Protein AF-A0A965U1S1-F1 (afdb_monomer_lite)

Secondary structure (DSSP, 8-state):
-BTTB----TTS--S--HHHHHHH-----HHHHHHHHHHHHHHT-SS---EEEE--TTSSHHHHHHHHHHHTT--EEEEE--SS--HHHHHEEEEE-S--S-HHHHHHHHHHHHHTT-HHHHHHHHHHHS-HHHHHHHHH-HHHHHHHHHHHHHSTTTTHHHHHHHHHHHHH-TT---EEEEEPHHHHHHHHT-EEEEETGGG--HHHHHHHHHHHHHSEEEETTEEEEGGGGT-EEEEEE--TTSTTPPPPPHHHHTTSEEEE-PPPPHHHHHHHHHHHS--TT--HHHHHHHHHHHHHHHHHHHTT-STT-TTSPPPP--HHHHHHHHHHHHHHHTSTT----HHHHHHHHHHHHHHHHHTTSTTHHHHHHHHHHHHHTS-PPPPPP-----TT-SEETTEEP---SS--S-GGGSPPGGG------HHHHHHHHHHHHHHH-TT--EEEE--TTSSHHHHHHHHHHHHT--EEEEETTT--HHHHTEEEEE-TTT-SEEEEE-HHHHHHHHT-EEEEE-GGG--HHHHHHHHHHHHHSSEEETTTTEEEPPPTT-EEEEEE-----SSS---SPPPPP-

Radius of gyration: 28.62 Å; chains: 1; bounding box: 83×59×77 Å

Foldseek 3Di:
DPPPDPPDDPPQADPQQPVLLVVLLDDDDPVLVVVLVVVVVQLRDPDQAEAEEEADPPLCQVSSLSNSCNRRVFAEAEDEAAQPDAPCQQFNDWAQDALPDFLVLLVVQVVVCVVVVVLQLLLQLLLLQDDPVCNVVSNVDSPVSVVVLVVLNVVPPPCSLVSSLSSQCSVQNLPRRPIDTDTHPNNVCLQQLGEYEHEACQRHDPRVVVQVLCCLVVQWGQDPNDTRHSPVNSHHYYYYHYDPPDPPGHDDPPSVVVSHDYDYRYPDDLLRLLSSLCSVQPDPPQDSLNSSLVSVLLVVVQVCQCVVVQPPCVPHRGDHRDSVLVNLLSVQLVQLVPFPQRPDDSVLSSLLSQLLSVCVVRVSDPVRSVVSVVSSCVSVVDPDDNDDQDLDDDLPDQDHSSHGQQAAPDQQPDLVQQDDPVNQPDDDDPVLSSLLVQLSSLQVDQLDEAEAEDAPPPCNLSSNSVSSNSRSFREDEDELVPDDPCQAAFDFDQDSNSRGTDTDGHPVLVLFQRQHAYEYEACQQDDVVVVQQSVCCNPVVWGQRSSPRDIRHGRSNRGYYYYHYDDDDPDDPPDRGHDDDD

Structure (mmCIF, N/CA/C/O backbone):
data_AF-A0A965U1S1-F1
#
_entry.id   AF-A0A965U1S1-F1
#
loop_
_atom_site.group_PDB
_atom_site.id
_atom_site.type_symbol
_atom_site.label_atom_id
_atom_site.label_alt_id
_atom_site.label_comp_id
_atom_site.label_asym_id
_atom_site.label_entity_id
_atom_site.label_seq_id
_atom_site.pdbx_PDB_ins_code
_atom_site.Cartn_x
_atom_site.Cartn_y
_atom_site.Cartn_z
_atom_site.occupancy
_atom_site.B_iso_or_equiv
_atom_site.auth_seq_id
_atom_site.auth_comp_id
_atom_site.auth_asym_id
_atom_site.auth_atom_id
_atom_site.pdbx_PDB_model_num
ATOM 1 N N . MET A 1 1 ? -34.086 13.835 -13.095 1.00 33.38 1 MET A N 1
ATOM 2 C CA . MET A 1 1 ? -35.019 13.704 -11.956 1.00 33.38 1 MET A CA 1
ATOM 3 C C . MET A 1 1 ? -36.428 14.000 -12.445 1.00 33.38 1 MET A C 1
ATOM 5 O O . MET A 1 1 ? -36.729 15.155 -12.719 1.00 33.38 1 MET A O 1
ATOM 9 N N . VAL A 1 2 ? -37.265 12.973 -12.585 1.00 26.56 2 VAL A N 1
ATOM 10 C CA . VAL A 1 2 ? -38.729 13.106 -12.696 1.00 26.56 2 VAL A CA 1
ATOM 11 C C . VAL A 1 2 ? -39.293 12.182 -11.615 1.00 26.56 2 VAL A C 1
ATOM 13 O O . VAL A 1 2 ? -38.887 11.030 -11.544 1.00 26.56 2 VAL A O 1
ATOM 16 N N . ASN A 1 3 ? -40.152 12.695 -10.729 1.00 28.75 3 ASN A N 1
ATOM 17 C CA . ASN A 1 3 ? -40.759 11.958 -9.604 1.00 28.75 3 ASN A CA 1
ATOM 18 C C . ASN A 1 3 ? -39.789 11.346 -8.570 1.00 28.75 3 ASN A C 1
ATOM 20 O O . ASN A 1 3 ? -40.069 10.294 -8.009 1.00 28.75 3 ASN A O 1
ATOM 24 N N . GLY A 1 4 ? -38.656 11.994 -8.285 1.00 34.41 4 GLY A N 1
ATOM 25 C CA . GLY A 1 4 ? -37.709 11.491 -7.278 1.00 34.41 4 GLY A CA 1
ATOM 26 C C . GLY A 1 4 ? -36.865 10.297 -7.738 1.00 34.41 4 GLY A C 1
ATOM 27 O O . GLY A 1 4 ? -35.976 9.878 -7.005 1.00 34.41 4 GLY A O 1
ATOM 28 N N . GLU A 1 5 ? -37.066 9.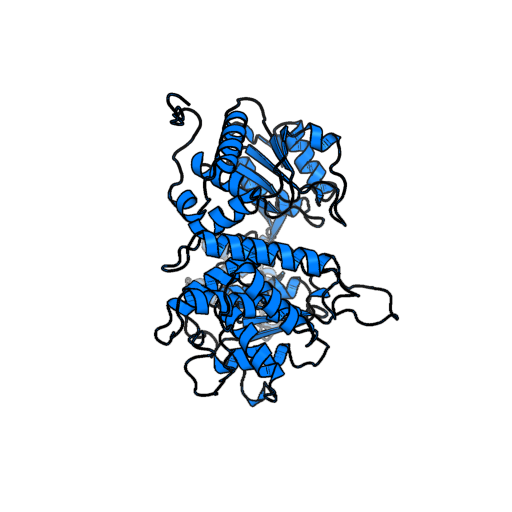813 -8.967 1.00 27.98 5 GLU A N 1
ATOM 29 C CA . GLU A 1 5 ? -36.157 8.885 -9.630 1.00 27.98 5 GLU A CA 1
ATOM 30 C C . GLU A 1 5 ? -35.183 9.643 -10.545 1.00 27.98 5 GLU A C 1
ATOM 32 O O . GLU A 1 5 ? -35.545 10.520 -11.352 1.00 27.98 5 GLU A O 1
ATOM 37 N N . VAL A 1 6 ? -33.900 9.301 -10.417 1.00 39.34 6 VAL A N 1
ATOM 38 C CA . VAL A 1 6 ? -32.852 9.741 -11.338 1.00 39.34 6 VAL A CA 1
ATOM 39 C C . VAL A 1 6 ? -32.980 8.912 -12.614 1.00 39.34 6 VAL A C 1
ATOM 41 O O . VAL A 1 6 ? -32.333 7.886 -12.783 1.00 39.34 6 VAL A O 1
ATOM 44 N N . VAL A 1 7 ? -33.824 9.364 -13.541 1.00 35.56 7 VAL A N 1
ATOM 45 C CA . VAL A 1 7 ? -33.795 8.857 -14.916 1.00 35.56 7 VAL A CA 1
ATOM 46 C C . VAL A 1 7 ? -32.552 9.432 -15.591 1.00 35.56 7 VAL A C 1
ATOM 48 O O . VAL A 1 7 ? -32.552 10.587 -16.024 1.00 35.56 7 VAL A O 1
ATOM 51 N N . VAL A 1 8 ? -31.474 8.647 -15.623 1.00 41.78 8 VAL A N 1
ATOM 52 C CA . VAL A 1 8 ? -30.304 8.941 -16.453 1.00 41.78 8 VAL A CA 1
ATOM 53 C C . VAL A 1 8 ? -30.670 8.566 -17.882 1.00 41.78 8 VAL A C 1
ATOM 55 O O . VAL A 1 8 ? -30.748 7.391 -18.233 1.00 41.78 8 VAL A O 1
ATOM 58 N N . THR A 1 9 ? -30.952 9.561 -18.717 1.00 38.00 9 THR A N 1
ATOM 59 C CA . THR A 1 9 ? -31.067 9.322 -20.155 1.00 38.00 9 THR A CA 1
ATOM 60 C C . THR A 1 9 ? -29.709 8.841 -20.664 1.00 38.00 9 THR A C 1
ATOM 62 O O . THR A 1 9 ? -28.681 9.434 -20.349 1.00 38.00 9 THR A O 1
ATOM 65 N N . GLN A 1 10 ? -29.722 7.765 -21.446 1.00 44.16 10 GLN A N 1
ATOM 66 C CA . GLN A 1 10 ? -28.574 6.961 -21.871 1.00 44.16 10 GLN A CA 1
ATOM 67 C C . GLN A 1 10 ? -27.517 7.556 -22.845 1.00 44.16 10 GLN A C 1
ATOM 69 O O . GLN A 1 10 ? -26.641 6.776 -23.203 1.00 44.16 10 GLN A O 1
ATOM 74 N N . PRO A 1 11 ? -27.461 8.830 -23.311 1.00 41.16 11 PRO A N 1
ATOM 75 C CA . PRO A 1 11 ? -26.459 9.154 -24.337 1.00 41.16 11 PRO A CA 1
ATOM 76 C C . PRO A 1 11 ? -25.004 9.253 -23.845 1.00 41.16 11 PRO A C 1
ATOM 78 O O . PRO A 1 11 ? -24.115 9.325 -24.686 1.00 41.16 11 PRO A O 1
ATOM 81 N N . ILE A 1 12 ? -24.745 9.319 -22.529 1.00 48.66 12 ILE A N 1
ATOM 82 C CA . ILE A 1 12 ? -23.442 9.775 -21.989 1.00 48.66 12 ILE A CA 1
ATOM 83 C C . ILE A 1 12 ? -22.716 8.717 -21.144 1.00 48.66 12 ILE A C 1
ATOM 85 O O . ILE A 1 12 ? -21.488 8.710 -21.091 1.00 48.66 12 ILE A O 1
ATOM 89 N N . LEU A 1 13 ? -23.442 7.791 -20.516 1.00 52.22 13 LEU A N 1
ATOM 90 C CA . LEU A 1 13 ? -22.830 6.692 -19.769 1.00 52.22 13 LEU A CA 1
ATOM 91 C C . LEU A 1 13 ? -22.649 5.496 -20.710 1.00 52.22 13 LEU A C 1
ATOM 93 O O . LEU A 1 13 ? -23.599 5.085 -21.377 1.00 52.22 13 LEU A O 1
ATOM 97 N N . GLY A 1 14 ? -21.436 4.947 -20.775 1.00 59.59 14 GLY A N 1
ATOM 98 C CA . GLY A 1 14 ? -21.172 3.663 -21.420 1.00 59.59 14 GLY A CA 1
ATOM 99 C C . GLY A 1 14 ? -21.876 2.502 -20.704 1.00 59.59 14 GLY A C 1
ATOM 100 O O . GLY A 1 14 ? -22.740 2.696 -19.847 1.00 59.59 14 GLY A O 1
ATOM 101 N N . GLN A 1 15 ? -21.512 1.261 -21.042 1.00 71.19 15 GLN A N 1
ATOM 102 C CA . GLN A 1 15 ? -21.979 0.111 -20.264 1.00 71.19 15 GLN A CA 1
ATOM 103 C C . GLN A 1 15 ? -21.449 0.214 -18.833 1.00 71.19 15 GLN A C 1
ATOM 105 O O . GLN A 1 15 ? -20.244 0.167 -18.619 1.00 71.19 15 GLN A O 1
ATOM 110 N N . VAL A 1 16 ? -22.367 0.347 -17.874 1.00 77.75 16 VAL A N 1
ATOM 111 C CA . VAL A 1 16 ? -22.063 0.389 -16.440 1.00 77.75 16 VAL A CA 1
ATOM 112 C C . VAL A 1 16 ? -21.194 -0.806 -16.050 1.00 77.75 16 VAL A C 1
ATOM 114 O O . VAL A 1 16 ? -21.587 -1.955 -16.276 1.00 77.75 16 VAL A O 1
ATOM 117 N N . ASP A 1 17 ? -20.062 -0.533 -15.407 1.00 79.56 17 ASP A N 1
ATOM 118 C CA . ASP A 1 17 ? -19.191 -1.563 -14.850 1.00 79.56 17 ASP A CA 1
ATOM 119 C C . ASP A 1 17 ? -19.738 -2.020 -13.490 1.00 79.56 17 ASP A C 1
ATOM 121 O O . ASP A 1 17 ? -19.438 -1.457 -12.435 1.00 79.56 17 ASP A O 1
ATOM 125 N N . LYS A 1 18 ? -20.628 -3.016 -13.525 1.00 76.44 18 LYS A N 1
ATOM 126 C CA . LYS A 1 18 ? -21.301 -3.530 -12.324 1.00 76.44 18 LYS A CA 1
ATOM 127 C C . LYS A 1 18 ? -20.327 -4.160 -11.331 1.00 76.44 18 LYS A C 1
ATOM 129 O O . LYS A 1 18 ? -20.505 -3.975 -10.132 1.00 76.44 18 LYS A O 1
ATOM 134 N N . GLU A 1 19 ? -19.305 -4.856 -11.823 1.00 78.50 19 GLU A N 1
ATOM 135 C CA . GLU A 1 19 ? -18.297 -5.500 -10.980 1.00 78.50 19 GLU A CA 1
ATOM 136 C C . GLU A 1 19 ? -17.468 -4.446 -10.236 1.00 78.50 19 GLU A C 1
ATOM 138 O O . GLU A 1 19 ? -17.295 -4.529 -9.017 1.00 78.50 19 GLU A O 1
ATOM 143 N N . ALA A 1 20 ? -17.040 -3.385 -10.931 1.00 76.12 20 ALA A N 1
ATOM 144 C CA . ALA A 1 20 ? -16.359 -2.267 -10.287 1.00 76.12 20 ALA A CA 1
ATOM 145 C C . ALA A 1 20 ? -17.241 -1.586 -9.227 1.00 76.12 20 ALA A C 1
ATOM 147 O O . ALA A 1 20 ? -16.761 -1.285 -8.134 1.00 76.12 20 ALA A O 1
ATOM 148 N N . LEU A 1 21 ? -18.534 -1.370 -9.497 1.00 78.56 21 LEU A N 1
ATOM 149 C CA . LEU A 1 21 ? -19.449 -0.762 -8.520 1.00 78.56 21 LEU A CA 1
ATOM 150 C C . LEU A 1 21 ? -19.625 -1.618 -7.259 1.00 78.56 21 LEU A C 1
ATOM 152 O O . LEU A 1 21 ? -19.602 -1.076 -6.150 1.00 78.56 21 LEU A O 1
ATOM 156 N N . GLU A 1 22 ? -19.769 -2.935 -7.414 1.00 74.06 22 GLU A N 1
ATOM 157 C CA . GLU A 1 22 ? -19.865 -3.877 -6.292 1.00 74.06 22 GLU A CA 1
ATOM 158 C C . GLU A 1 22 ? -18.584 -3.878 -5.444 1.00 74.06 22 GLU A C 1
ATOM 160 O O . GLU A 1 22 ? -18.651 -3.881 -4.209 1.00 74.06 22 GLU A O 1
ATOM 165 N N . ASN A 1 23 ? -17.418 -3.777 -6.088 1.00 72.06 23 ASN A N 1
ATOM 166 C CA . ASN A 1 23 ? -16.122 -3.712 -5.413 1.00 72.06 23 ASN A CA 1
ATOM 167 C C . ASN A 1 23 ? -15.895 -2.392 -4.655 1.00 72.06 23 ASN A C 1
ATOM 169 O O . ASN A 1 23 ? -15.246 -2.390 -3.607 1.00 72.06 23 ASN A O 1
ATOM 173 N N . LEU A 1 24 ? -16.445 -1.270 -5.133 1.00 72.94 24 LEU A N 1
ATOM 174 C CA . LEU A 1 24 ? -16.234 0.048 -4.519 1.00 72.94 24 LEU A CA 1
ATOM 175 C C . LEU A 1 24 ? -16.993 0.258 -3.205 1.00 72.94 24 LEU A C 1
ATOM 177 O O . LEU A 1 24 ? -16.564 1.081 -2.395 1.00 72.94 24 LEU A O 1
ATOM 181 N N . ARG A 1 25 ? -18.105 -0.460 -2.986 1.00 67.25 25 ARG A N 1
ATOM 182 C CA . ARG A 1 25 ? -18.922 -0.417 -1.752 1.00 67.25 25 ARG A CA 1
ATOM 183 C C . ARG A 1 25 ? -19.184 1.002 -1.215 1.00 67.25 25 ARG A C 1
ATOM 185 O O . ARG A 1 25 ? -19.117 1.246 -0.009 1.00 67.25 25 ARG A O 1
ATOM 192 N N . ILE A 1 26 ? -19.461 1.958 -2.102 1.00 75.56 26 ILE A N 1
ATOM 193 C CA . ILE A 1 26 ? -19.745 3.341 -1.702 1.00 75.56 26 ILE A CA 1
ATOM 194 C C . ILE A 1 26 ? -21.159 3.450 -1.144 1.00 75.56 26 ILE A C 1
ATOM 196 O O . ILE A 1 26 ? -22.131 3.038 -1.772 1.00 75.56 26 ILE A O 1
ATOM 200 N N . ILE A 1 27 ? -21.273 4.063 0.034 1.00 75.12 27 ILE A N 1
ATOM 201 C CA . ILE A 1 27 ? -22.562 4.349 0.658 1.00 75.12 27 ILE A CA 1
ATOM 202 C C . ILE A 1 27 ? -23.126 5.655 0.089 1.00 75.12 27 ILE A C 1
ATOM 204 O O . ILE A 1 27 ? -22.594 6.751 0.299 1.00 75.12 27 ILE A O 1
ATOM 208 N N . LEU A 1 28 ? -24.235 5.525 -0.639 1.00 74.69 28 LEU A N 1
ATOM 209 C CA . LEU A 1 28 ? -24.959 6.625 -1.269 1.00 74.69 28 LEU A CA 1
ATOM 210 C C . LEU A 1 28 ? -25.864 7.334 -0.254 1.00 74.69 28 LEU A C 1
ATOM 212 O O . LEU A 1 28 ? -27.074 7.121 -0.212 1.00 74.69 28 LEU A O 1
ATOM 216 N N . ASN A 1 29 ? -25.272 8.187 0.582 1.00 74.62 29 ASN A N 1
ATOM 217 C CA . ASN A 1 29 ? -26.039 9.118 1.410 1.00 74.62 29 ASN A CA 1
ATOM 218 C C . ASN A 1 29 ? -26.505 10.340 0.574 1.00 74.62 29 ASN A C 1
ATOM 220 O O . ASN A 1 29 ? -25.980 10.565 -0.521 1.00 74.62 29 ASN A O 1
ATOM 224 N N . PRO A 1 30 ? -27.467 11.151 1.057 1.00 77.38 30 PRO A N 1
ATOM 225 C CA . PRO A 1 30 ? -28.000 12.285 0.294 1.00 77.38 30 PRO A CA 1
ATOM 226 C C . PRO A 1 30 ? -26.948 13.291 -0.197 1.00 77.38 30 PRO A C 1
ATOM 228 O O . PRO A 1 30 ? -27.101 13.850 -1.283 1.00 77.38 30 PRO A O 1
ATOM 231 N N . ASP A 1 31 ? -25.878 13.509 0.570 1.00 76.00 31 ASP A N 1
ATOM 232 C CA . ASP A 1 31 ? -24.800 14.433 0.207 1.00 76.00 31 ASP A CA 1
ATOM 233 C C . ASP A 1 31 ? -23.867 13.815 -0.850 1.00 76.00 31 ASP A C 1
ATOM 235 O O . ASP A 1 31 ? -23.539 14.472 -1.836 1.00 76.00 31 ASP A O 1
ATOM 239 N N . THR A 1 32 ? -23.515 12.530 -0.719 1.00 78.19 32 THR A N 1
ATOM 240 C CA . THR A 1 32 ? -22.774 11.775 -1.745 1.00 78.19 32 THR A CA 1
ATOM 241 C C . THR A 1 32 ? -23.544 11.752 -3.063 1.00 78.19 32 THR A C 1
ATOM 243 O O . THR A 1 32 ? -22.960 11.983 -4.118 1.00 78.19 32 THR A O 1
ATOM 246 N N . ILE A 1 33 ? -24.859 11.517 -3.013 1.00 81.88 33 ILE A N 1
ATOM 247 C CA . ILE A 1 33 ? -25.732 11.530 -4.194 1.00 81.88 33 ILE A CA 1
ATOM 248 C C . ILE A 1 33 ? -25.743 12.918 -4.832 1.00 81.88 33 ILE A C 1
ATOM 250 O O . ILE A 1 33 ? -25.620 13.023 -6.049 1.00 81.88 33 ILE A O 1
ATOM 254 N N . ARG A 1 34 ? -25.860 13.986 -4.034 1.00 82.62 34 ARG A N 1
ATOM 255 C CA . ARG A 1 34 ? -25.810 15.359 -4.549 1.00 82.62 34 ARG A CA 1
ATOM 256 C C . ARG A 1 34 ? -24.485 15.636 -5.259 1.00 82.62 34 ARG A C 1
ATOM 258 O O . ARG A 1 34 ? -24.507 16.056 -6.409 1.00 82.62 34 ARG A O 1
ATOM 265 N N . ASN A 1 35 ? -23.361 15.315 -4.619 1.00 82.88 35 ASN A N 1
ATOM 266 C CA . ASN A 1 35 ? -22.037 15.492 -5.212 1.00 82.88 35 ASN A CA 1
ATOM 267 C C . ASN A 1 35 ? -21.881 14.675 -6.506 1.00 82.88 35 ASN A C 1
ATOM 269 O O . ASN A 1 35 ? -21.331 15.176 -7.482 1.00 82.88 35 ASN A O 1
ATOM 273 N N . LEU A 1 36 ? -22.390 13.437 -6.543 1.00 85.31 36 LEU A N 1
ATOM 274 C CA . LEU A 1 36 ? -22.387 12.609 -7.751 1.00 85.31 36 LEU A CA 1
ATOM 275 C C . LEU A 1 36 ? -23.209 13.239 -8.871 1.00 85.31 36 LEU A C 1
ATOM 277 O O . LEU A 1 36 ? -22.740 13.280 -10.001 1.00 85.31 36 LEU A O 1
ATOM 281 N N . ILE A 1 37 ? -24.408 13.742 -8.571 1.00 83.81 37 ILE A N 1
ATOM 282 C CA . ILE A 1 37 ? -25.269 14.412 -9.551 1.00 83.81 37 ILE A CA 1
ATOM 283 C C . ILE A 1 37 ? -24.567 15.650 -10.114 1.00 83.81 37 ILE A C 1
ATOM 285 O O . ILE A 1 37 ? -24.528 15.823 -11.333 1.00 83.81 37 ILE A O 1
ATOM 289 N N . ASP A 1 38 ? -23.979 16.476 -9.250 1.00 83.19 38 ASP A N 1
ATOM 290 C CA . ASP A 1 38 ? -23.257 17.672 -9.674 1.00 83.19 38 ASP A CA 1
ATOM 291 C C . ASP A 1 38 ? -22.080 17.290 -10.585 1.00 83.19 38 ASP A C 1
ATOM 293 O O . ASP A 1 38 ? -21.967 17.796 -11.701 1.00 83.19 38 ASP A O 1
ATOM 297 N N . LEU A 1 39 ? -21.264 16.309 -10.194 1.00 86.44 39 LEU A N 1
ATOM 298 C CA . LEU A 1 39 ? -20.172 15.805 -11.031 1.00 86.44 39 LEU A CA 1
ATOM 299 C C . LEU A 1 39 ? -20.676 15.194 -12.352 1.00 86.44 39 LEU A C 1
ATOM 301 O O . LEU A 1 39 ? -20.090 15.440 -13.407 1.00 86.44 39 LEU A O 1
ATOM 305 N N . MET A 1 40 ? -21.781 14.444 -12.339 1.00 82.12 40 MET A N 1
ATOM 306 C CA . MET A 1 40 ? -22.411 13.886 -13.544 1.00 82.12 40 MET A CA 1
ATOM 307 C C . MET A 1 40 ? -22.798 14.983 -14.537 1.00 82.12 40 MET A C 1
ATOM 309 O O . MET A 1 40 ? -22.532 14.850 -15.732 1.00 82.12 40 MET A O 1
ATOM 313 N N . PHE A 1 41 ? -23.382 16.087 -14.068 1.00 80.12 41 PHE A N 1
ATOM 314 C CA . PHE A 1 41 ? -23.741 17.204 -14.943 1.00 80.12 41 PHE A CA 1
ATOM 315 C C . PHE A 1 41 ? -22.519 17.822 -15.627 1.00 80.12 41 PHE A C 1
ATOM 317 O O . PHE A 1 41 ? -22.567 18.114 -16.822 1.00 80.12 41 PHE A O 1
ATOM 324 N N . PHE A 1 42 ? -21.409 17.987 -14.907 1.00 77.75 42 PHE A N 1
ATOM 325 C CA . PHE A 1 42 ? -20.193 18.572 -15.479 1.00 77.75 42 PHE A CA 1
ATOM 326 C C . PHE A 1 42 ? -19.446 17.619 -16.412 1.00 77.75 42 PHE A C 1
ATOM 328 O O . PHE A 1 42 ? -18.907 18.064 -17.427 1.00 77.75 42 PHE A O 1
ATOM 335 N N . THR A 1 43 ? -19.442 16.326 -16.098 1.00 75.44 43 THR A N 1
ATOM 336 C CA . THR A 1 43 ? -18.830 15.280 -16.935 1.00 75.44 43 THR A CA 1
ATOM 337 C C . THR A 1 43 ? -19.609 15.024 -18.228 1.00 75.44 43 THR A C 1
ATOM 339 O O . THR A 1 43 ? -19.036 14.590 -19.221 1.00 75.44 43 THR A O 1
ATOM 342 N N . SER A 1 44 ? -20.888 15.404 -18.261 1.00 72.25 44 SER A N 1
ATOM 343 C CA . SER A 1 44 ? -21.783 15.285 -19.418 1.00 72.25 44 SER A CA 1
ATOM 344 C C . SER A 1 44 ? -21.639 16.387 -20.481 1.00 72.25 44 SER A C 1
ATOM 346 O O . SER A 1 44 ? -22.399 16.412 -21.445 1.00 72.25 44 SER A O 1
ATOM 348 N N . SER A 1 45 ? -20.713 17.335 -20.313 1.00 69.69 45 SER A N 1
ATOM 349 C CA . SER A 1 45 ? -20.587 18.504 -21.194 1.00 69.69 45 SER A CA 1
ATOM 350 C C . SER A 1 45 ? -19.604 18.303 -22.354 1.00 69.69 45 SER A C 1
ATOM 352 O O . SER A 1 45 ? -18.514 17.747 -22.193 1.00 69.69 45 SER A O 1
ATOM 354 N N . ASP A 1 46 ? -19.918 18.893 -23.510 1.00 61.91 46 ASP A N 1
ATOM 355 C CA . ASP A 1 46 ? -19.062 18.886 -24.706 1.00 61.91 46 ASP A CA 1
ATOM 356 C C . ASP A 1 46 ? -17.798 19.762 -24.580 1.00 61.91 46 ASP A C 1
ATOM 358 O O . ASP A 1 46 ? -16.837 19.571 -25.328 1.00 61.91 46 ASP A O 1
ATOM 362 N N . LYS A 1 47 ? -17.690 20.641 -23.574 1.00 65.12 47 LYS A N 1
ATOM 363 C CA . LYS A 1 47 ? -16.458 21.417 -23.295 1.00 65.12 47 LYS A CA 1
ATOM 364 C C . LYS A 1 47 ? -15.418 20.597 -22.529 1.00 65.12 47 LYS A C 1
ATOM 366 O O . LYS A 1 47 ? -15.798 19.707 -21.774 1.00 65.12 47 LYS A O 1
ATOM 371 N N . LEU A 1 48 ? -14.117 20.868 -22.726 1.00 64.69 48 LEU A N 1
ATOM 372 C CA . LEU A 1 48 ? -13.039 20.304 -21.894 1.00 64.69 48 LEU A CA 1
ATOM 373 C C . LEU A 1 48 ? -13.268 20.742 -20.443 1.00 64.69 48 LEU A C 1
ATOM 375 O O . LEU A 1 48 ? -12.872 21.833 -20.049 1.00 64.69 48 LEU A O 1
ATOM 379 N N . ASN A 1 49 ? -13.972 19.903 -19.689 1.00 73.38 49 ASN A N 1
ATOM 380 C CA . ASN A 1 49 ? -14.291 20.135 -18.297 1.00 73.38 49 ASN A CA 1
ATOM 381 C C . ASN A 1 49 ? -13.324 19.316 -17.458 1.00 73.38 49 ASN A C 1
ATOM 383 O O . ASN A 1 49 ? -13.388 18.090 -17.406 1.00 73.38 49 ASN A O 1
ATOM 387 N N . THR A 1 50 ? -12.411 20.027 -16.831 1.00 84.88 50 THR A N 1
ATOM 388 C CA . THR A 1 50 ? -11.466 19.525 -15.846 1.00 84.88 50 THR A CA 1
ATOM 389 C C . THR A 1 50 ? -12.049 19.844 -14.477 1.00 84.88 50 THR A C 1
ATOM 391 O O . THR A 1 50 ? -12.496 20.963 -14.215 1.00 84.88 50 THR A O 1
ATOM 394 N N . VAL A 1 51 ? -12.106 18.848 -13.603 1.00 89.06 51 VAL A N 1
ATOM 395 C CA . VAL A 1 51 ? -12.762 18.971 -12.294 1.00 89.06 51 VAL A CA 1
ATOM 396 C C . VAL A 1 51 ? -11.711 18.904 -11.200 1.00 89.06 51 VAL A C 1
ATOM 398 O O . VAL A 1 51 ? -10.895 17.990 -11.212 1.00 89.06 51 VAL A O 1
ATOM 401 N N . PHE A 1 52 ? -11.743 19.826 -10.240 1.00 88.25 52 PHE A N 1
ATOM 402 C CA . PHE A 1 52 ? -10.863 19.794 -9.074 1.00 88.25 52 PHE A CA 1
ATOM 403 C C . PHE A 1 52 ? -11.672 19.648 -7.789 1.00 88.25 52 PHE A C 1
ATOM 405 O O . PHE A 1 52 ? -12.443 20.536 -7.434 1.00 88.25 52 PHE A O 1
ATOM 412 N N . LEU A 1 53 ? -11.500 18.530 -7.084 1.00 88.56 53 LEU A N 1
ATOM 413 C CA . LEU A 1 53 ? -12.118 18.286 -5.787 1.00 88.56 53 LEU A CA 1
ATOM 414 C C . LEU A 1 53 ? -11.184 18.782 -4.686 1.00 88.56 53 LEU A C 1
ATOM 416 O O . LEU A 1 53 ? -10.121 18.202 -4.452 1.00 88.56 53 LEU A O 1
ATOM 420 N N . LEU A 1 54 ? -11.609 19.827 -3.982 1.00 84.75 54 LEU A N 1
ATOM 421 C CA . LEU A 1 54 ? -10.861 20.422 -2.883 1.00 84.75 54 LEU A CA 1
ATOM 422 C C . LEU A 1 54 ? -11.591 20.177 -1.563 1.00 84.75 54 LEU A C 1
ATOM 424 O O . LEU A 1 54 ? -12.754 20.534 -1.403 1.00 84.75 54 LEU A O 1
ATOM 428 N N . GLY A 1 55 ? -10.926 19.562 -0.595 1.00 81.44 55 GLY A N 1
ATOM 429 C CA . GLY A 1 55 ? -11.519 19.309 0.721 1.00 81.44 55 GLY A CA 1
ATOM 430 C C . GLY A 1 55 ? -10.563 18.556 1.636 1.00 81.44 55 GLY A C 1
ATOM 431 O O . GLY A 1 55 ? -9.528 18.113 1.151 1.00 81.44 55 GLY A O 1
ATOM 432 N N . PRO A 1 56 ? -10.873 18.377 2.929 1.00 76.25 56 PRO A N 1
ATOM 433 C CA . PRO A 1 56 ? -10.020 17.629 3.856 1.00 76.25 56 PRO A CA 1
ATOM 434 C C . PRO A 1 56 ? -9.731 16.190 3.401 1.00 76.25 56 PRO A C 1
ATOM 436 O O . PRO A 1 56 ? -10.441 15.625 2.555 1.00 76.25 56 PRO A O 1
ATOM 439 N N . THR A 1 57 ? -8.715 15.565 3.994 1.00 74.75 57 THR A N 1
ATOM 440 C CA . THR A 1 57 ? -8.431 14.135 3.812 1.00 74.75 57 THR A CA 1
ATOM 441 C C . THR A 1 57 ? -9.623 13.272 4.249 1.00 74.75 57 THR A C 1
ATOM 443 O O . THR A 1 57 ? -10.479 13.703 5.019 1.00 74.75 57 THR A O 1
ATOM 446 N N . ALA A 1 58 ? -9.726 12.059 3.695 1.00 69.44 58 ALA A N 1
ATOM 447 C CA . ALA A 1 58 ? -10.788 11.091 4.007 1.00 69.44 58 ALA A CA 1
ATOM 448 C C . ALA A 1 58 ? -12.245 11.559 3.758 1.00 69.44 58 ALA A C 1
ATOM 450 O O . ALA A 1 58 ? -13.189 10.977 4.283 1.00 69.44 58 ALA A O 1
ATOM 451 N N . THR A 1 59 ? -12.463 12.565 2.904 1.00 75.12 59 THR A N 1
ATOM 452 C CA . THR A 1 59 ? -13.810 13.026 2.500 1.00 75.12 59 THR A CA 1
ATOM 453 C C . THR A 1 59 ? -14.398 12.286 1.290 1.00 75.12 59 THR A C 1
ATOM 455 O O . THR A 1 59 ? -15.490 12.611 0.836 1.00 75.12 59 THR A O 1
ATOM 458 N N . GLY A 1 60 ? -13.696 11.276 0.761 1.00 78.88 60 GLY A N 1
ATOM 459 C CA . GLY A 1 60 ? -14.183 10.440 -0.345 1.00 78.88 60 GLY A CA 1
ATOM 460 C C . GLY A 1 60 ? -13.951 11.003 -1.753 1.00 78.88 60 GLY A C 1
ATOM 461 O O . GLY A 1 60 ? -14.557 10.503 -2.696 1.00 78.88 60 GLY A O 1
ATOM 462 N N . LYS A 1 61 ? -13.070 12.003 -1.922 1.00 86.38 61 LYS A N 1
ATOM 463 C CA . LYS A 1 61 ? -12.748 12.636 -3.223 1.00 86.38 61 LYS A CA 1
ATOM 464 C C . LYS A 1 61 ? -12.301 11.632 -4.295 1.00 86.38 61 LYS A C 1
ATOM 466 O O . LYS A 1 61 ? -12.804 11.643 -5.412 1.00 86.38 61 LYS A O 1
ATOM 471 N N . THR A 1 62 ? -11.392 10.729 -3.946 1.00 87.50 62 THR A N 1
ATOM 472 C CA . THR A 1 62 ? -10.904 9.687 -4.862 1.00 87.50 62 THR A CA 1
ATOM 473 C C . THR A 1 62 ? -11.991 8.648 -5.138 1.00 87.50 62 THR A C 1
ATOM 475 O O . THR A 1 62 ? -12.240 8.278 -6.285 1.00 87.50 62 THR A O 1
ATOM 478 N N . SER A 1 63 ? -12.711 8.234 -4.091 1.00 86.44 63 SER A N 1
ATOM 479 C CA . SER A 1 63 ? -13.778 7.234 -4.166 1.00 86.44 63 SER A CA 1
ATOM 480 C C . SER A 1 63 ? -14.944 7.682 -5.054 1.00 86.44 63 SER A C 1
ATOM 482 O O . SER A 1 63 ? -15.425 6.891 -5.862 1.00 86.44 63 SER A O 1
ATOM 484 N N . ILE A 1 64 ? -15.381 8.943 -4.957 1.00 87.88 64 ILE A N 1
ATOM 485 C CA . ILE A 1 64 ? -16.527 9.448 -5.728 1.00 87.88 64 ILE A CA 1
ATOM 486 C C . ILE A 1 64 ? -16.229 9.522 -7.231 1.00 87.88 64 ILE A C 1
ATOM 488 O O . ILE A 1 64 ? -17.089 9.165 -8.032 1.00 87.88 64 ILE A O 1
ATOM 492 N N . ILE A 1 65 ? -15.007 9.899 -7.629 1.00 90.31 65 ILE A N 1
ATOM 493 C CA . ILE A 1 65 ? -14.604 9.905 -9.046 1.00 90.31 65 ILE A CA 1
ATOM 494 C C . ILE A 1 65 ? -14.468 8.485 -9.582 1.00 90.31 65 ILE A C 1
ATOM 496 O O . ILE A 1 65 ? -14.951 8.195 -10.676 1.00 90.31 65 ILE A O 1
ATOM 500 N N . ARG A 1 66 ? -13.888 7.578 -8.791 1.00 90.31 66 ARG A N 1
ATOM 501 C CA . ARG A 1 66 ? -13.801 6.161 -9.154 1.00 90.31 66 ARG A CA 1
ATOM 502 C C . ARG A 1 66 ? -15.193 5.551 -9.353 1.00 90.31 66 ARG A C 1
ATOM 504 O O . ARG A 1 66 ? -15.440 4.907 -10.367 1.00 90.31 66 ARG A O 1
ATOM 511 N N . TYR A 1 67 ? -16.140 5.839 -8.464 1.00 88.81 67 TYR A N 1
ATOM 512 C CA . TYR A 1 67 ? -17.539 5.421 -8.620 1.00 88.81 67 TYR A CA 1
ATOM 513 C C . TYR A 1 67 ? -18.185 5.974 -9.881 1.00 88.81 67 TYR A C 1
ATOM 515 O O . TYR A 1 67 ? -18.844 5.250 -10.624 1.00 88.81 67 TYR A O 1
ATOM 523 N N . LEU A 1 68 ? -17.977 7.265 -10.134 1.00 88.56 68 LEU A N 1
ATOM 524 C CA . LEU A 1 68 ? -18.539 7.932 -11.292 1.00 88.56 68 LEU A CA 1
ATOM 525 C C . LEU A 1 68 ? -17.990 7.356 -12.604 1.00 88.56 68 LEU A C 1
ATOM 527 O O . LEU A 1 68 ? -18.754 7.172 -13.547 1.00 88.56 68 LEU A O 1
ATOM 531 N N . SER A 1 69 ? -16.702 7.006 -12.651 1.00 89.38 69 SER A N 1
ATOM 532 C CA . SER A 1 69 ? -16.105 6.340 -13.813 1.00 89.38 69 SER A CA 1
ATOM 533 C C . SER A 1 69 ? -16.713 4.956 -14.070 1.00 89.38 69 SER A C 1
ATOM 535 O O . SER A 1 69 ? -17.061 4.650 -15.209 1.00 89.38 69 SER A O 1
ATOM 537 N N . ALA A 1 70 ? -16.961 4.169 -13.015 1.00 88.25 70 ALA A N 1
ATOM 538 C CA . ALA A 1 70 ? -17.618 2.867 -13.118 1.00 88.25 70 ALA A CA 1
ATOM 539 C C . ALA A 1 70 ? -19.077 2.998 -13.595 1.00 88.25 70 ALA A C 1
ATOM 541 O O . ALA A 1 70 ? -19.513 2.257 -14.479 1.00 88.25 70 ALA A O 1
ATOM 542 N N . LEU A 1 71 ? -19.816 4.000 -13.094 1.00 85.00 71 LEU A N 1
ATOM 543 C CA . LEU A 1 71 ? -21.146 4.352 -13.610 1.00 85.00 71 LEU A CA 1
ATOM 544 C C . LEU A 1 71 ? -21.106 4.748 -15.091 1.00 85.00 71 LEU A C 1
ATOM 546 O O . LEU A 1 71 ? -22.028 4.424 -15.835 1.00 85.00 71 LEU A O 1
ATOM 550 N N . ALA A 1 72 ? -20.053 5.443 -15.518 1.00 83.50 72 ALA A N 1
ATOM 551 C CA . ALA A 1 72 ? -19.854 5.849 -16.904 1.00 83.50 72 ALA A CA 1
ATOM 552 C C . ALA A 1 72 ? -19.319 4.730 -17.810 1.00 83.50 72 ALA A C 1
ATOM 554 O O . ALA A 1 72 ? -19.204 4.952 -19.016 1.00 83.50 72 ALA A O 1
ATOM 555 N N . GLY A 1 73 ? -18.993 3.549 -17.270 1.00 84.88 73 GLY A N 1
ATOM 556 C CA . GLY A 1 73 ? -18.356 2.473 -18.035 1.00 84.88 73 GLY A CA 1
ATOM 557 C C . GLY A 1 73 ? -16.965 2.853 -18.545 1.00 84.88 73 GLY A C 1
ATOM 558 O O . GLY A 1 73 ? -16.564 2.451 -19.638 1.00 84.88 73 GLY A O 1
ATOM 559 N N . LYS A 1 74 ? -16.264 3.715 -17.806 1.00 86.75 74 LYS A N 1
ATOM 560 C CA . LYS A 1 74 ? -14.960 4.265 -18.166 1.00 86.75 74 LYS A CA 1
ATOM 561 C C . LYS A 1 74 ? -13.883 3.656 -17.288 1.00 86.75 74 LYS A C 1
ATOM 563 O O . LYS A 1 74 ? -14.046 3.561 -16.076 1.00 86.75 74 LYS A O 1
ATOM 568 N N . ARG A 1 75 ? -12.759 3.288 -17.907 1.00 89.31 75 ARG A N 1
ATOM 569 C CA . ARG A 1 75 ? -11.557 2.912 -17.161 1.00 89.31 75 ARG A CA 1
ATOM 570 C C . ARG A 1 75 ? -11.092 4.096 -16.326 1.00 89.31 75 ARG A C 1
ATOM 572 O O . ARG A 1 75 ? -11.222 5.246 -16.746 1.00 89.31 75 ARG A O 1
ATOM 579 N N . PHE A 1 76 ? -10.535 3.788 -15.166 1.00 91.00 76 PHE A N 1
ATOM 580 C CA . PHE A 1 76 ? -10.085 4.769 -14.197 1.00 91.00 76 PHE A CA 1
ATOM 581 C C . PHE A 1 76 ? -8.603 4.577 -13.907 1.00 91.00 76 PHE A C 1
ATOM 583 O O . PHE A 1 76 ? -8.185 3.475 -13.557 1.00 91.00 76 PHE A O 1
ATOM 590 N N . LEU A 1 77 ? -7.834 5.657 -14.011 1.00 90.56 77 LEU A N 1
ATOM 591 C CA . LEU A 1 77 ? -6.454 5.723 -13.550 1.00 90.56 77 LEU A CA 1
ATOM 592 C C . LEU A 1 77 ? -6.359 6.761 -12.431 1.00 90.56 77 LEU A C 1
ATOM 594 O O . LEU A 1 77 ? -6.686 7.931 -12.632 1.00 90.56 77 LEU A O 1
ATOM 598 N N . ARG A 1 78 ? -5.856 6.352 -11.267 1.00 90.00 78 ARG A N 1
ATOM 599 C CA . ARG A 1 78 ? -5.369 7.286 -10.250 1.00 90.00 78 ARG A CA 1
ATOM 600 C C . ARG A 1 78 ? -3.874 7.475 -10.459 1.00 90.00 78 ARG A C 1
ATOM 602 O O . ARG A 1 78 ? -3.135 6.501 -10.480 1.00 90.00 78 ARG A O 1
ATOM 609 N N . VAL A 1 79 ? -3.446 8.721 -10.580 1.00 87.00 79 VAL A N 1
ATOM 610 C CA . VAL A 1 79 ? -2.036 9.106 -10.576 1.00 87.00 79 VAL A CA 1
ATOM 611 C C . VAL A 1 79 ? -1.790 9.853 -9.278 1.00 87.00 79 VAL A C 1
ATOM 613 O O . VAL A 1 79 ? -2.316 10.951 -9.091 1.00 87.00 79 VAL A O 1
ATOM 616 N N . GLN A 1 80 ? -1.031 9.243 -8.370 1.00 82.62 80 GLN A N 1
ATOM 617 C CA . GLN A 1 80 ? -0.577 9.916 -7.159 1.00 82.62 80 GLN A CA 1
ATOM 618 C C . GLN A 1 80 ? 0.558 10.865 -7.541 1.00 82.62 80 GLN A C 1
ATOM 620 O O . GLN A 1 80 ? 1.603 10.419 -8.008 1.00 82.62 80 GLN A O 1
ATOM 625 N N . VAL A 1 81 ? 0.351 12.167 -7.366 1.00 81.75 81 VAL A N 1
ATOM 626 C CA . VAL A 1 81 ? 1.343 13.180 -7.719 1.00 81.75 81 VAL A CA 1
ATOM 627 C C . VAL A 1 81 ? 2.057 13.653 -6.462 1.00 81.75 81 VAL A C 1
ATOM 629 O O . VAL A 1 81 ? 1.429 13.962 -5.450 1.00 81.75 81 VAL A O 1
ATOM 632 N N . ASN A 1 82 ? 3.382 13.729 -6.517 1.00 76.56 82 ASN A N 1
ATOM 633 C CA . ASN A 1 82 ? 4.186 14.196 -5.399 1.00 76.56 82 ASN A CA 1
ATOM 634 C C . ASN A 1 82 ? 5.410 15.000 -5.857 1.00 76.56 82 ASN A C 1
ATOM 636 O O . ASN A 1 82 ? 5.592 15.314 -7.035 1.00 76.56 82 ASN A O 1
ATOM 640 N N . SER A 1 83 ? 6.261 15.340 -4.889 1.00 70.38 83 SER A N 1
ATOM 641 C CA . SER A 1 83 ? 7.458 16.148 -5.101 1.00 70.38 83 SER A CA 1
ATOM 642 C C . SER A 1 83 ? 8.615 15.368 -5.713 1.00 70.38 83 SER A C 1
ATOM 644 O O . SER A 1 83 ? 9.736 15.869 -5.677 1.00 70.38 83 SER A O 1
ATOM 646 N N . GLN A 1 84 ? 8.388 14.160 -6.225 1.00 68.88 84 GLN A N 1
ATOM 647 C CA . GLN A 1 84 ? 9.339 13.339 -6.967 1.00 68.88 84 GLN A CA 1
ATOM 648 C C . GLN A 1 84 ? 8.858 12.944 -8.352 1.00 68.88 84 GLN A C 1
ATOM 650 O O . GLN A 1 84 ? 9.722 12.804 -9.213 1.00 68.88 84 GLN A O 1
ATOM 655 N N . THR A 1 85 ? 7.540 12.874 -8.562 1.00 77.38 85 THR A N 1
ATOM 656 C CA . THR A 1 85 ? 6.927 12.612 -9.864 1.00 77.38 85 THR A CA 1
ATOM 657 C C . THR A 1 85 ? 7.550 13.508 -10.929 1.00 77.38 85 THR A C 1
ATOM 659 O O . THR A 1 85 ? 7.454 14.741 -10.830 1.00 77.38 85 THR A O 1
ATOM 662 N N . ASP A 1 86 ? 8.170 12.903 -11.938 1.00 78.25 86 ASP A N 1
ATOM 663 C CA . ASP A 1 86 ? 8.826 13.597 -13.046 1.00 78.25 86 ASP A CA 1
ATOM 664 C C . ASP A 1 86 ? 8.187 13.279 -14.415 1.00 78.25 86 ASP A C 1
ATOM 666 O O . ASP A 1 86 ? 7.133 12.646 -14.527 1.00 78.25 86 ASP A O 1
ATOM 670 N N . GLU A 1 87 ? 8.802 13.780 -15.489 1.00 84.12 87 GLU A N 1
ATOM 671 C CA . GLU A 1 87 ? 8.337 13.552 -16.860 1.00 84.12 87 GLU A CA 1
ATOM 672 C C . GLU A 1 87 ? 8.312 12.063 -17.241 1.00 84.12 87 GLU A C 1
ATOM 674 O O . GLU A 1 87 ? 7.426 11.642 -17.989 1.00 84.12 87 GLU A O 1
ATOM 679 N N . LEU A 1 88 ? 9.243 11.257 -16.727 1.00 83.56 88 LEU A N 1
ATOM 680 C CA . LEU A 1 88 ? 9.336 9.832 -17.040 1.00 83.56 88 LEU A CA 1
ATOM 681 C C . LEU A 1 88 ? 8.183 9.053 -16.406 1.00 83.56 88 LEU A C 1
ATOM 683 O O . LEU A 1 88 ? 7.665 8.124 -17.028 1.00 83.56 88 LEU A O 1
ATOM 687 N N . ASP A 1 89 ? 7.735 9.467 -15.221 1.00 80.50 89 ASP A N 1
ATOM 688 C CA . ASP A 1 89 ? 6.586 8.863 -14.540 1.00 80.50 89 ASP A CA 1
ATOM 689 C C . ASP A 1 89 ? 5.261 9.148 -15.266 1.00 80.50 89 ASP A C 1
ATOM 691 O O . ASP A 1 89 ? 4.340 8.329 -15.240 1.00 80.50 89 ASP A O 1
ATOM 695 N N . LEU A 1 90 ? 5.149 10.297 -15.945 1.00 87.12 90 LEU A N 1
ATOM 696 C CA . LEU A 1 90 ? 3.942 10.682 -16.686 1.00 87.12 90 LEU A CA 1
ATOM 697 C C . LEU A 1 90 ? 3.958 10.212 -18.146 1.00 87.12 90 LEU A C 1
ATOM 699 O O . LEU A 1 90 ? 2.941 9.742 -18.662 1.00 87.12 90 LEU A O 1
ATOM 703 N N . LEU A 1 91 ? 5.084 10.348 -18.843 1.00 88.75 91 LEU A N 1
ATOM 704 C CA . LEU A 1 91 ? 5.175 10.078 -20.283 1.00 88.75 91 LEU A CA 1
ATOM 705 C C . LEU A 1 91 ? 5.761 8.699 -20.583 1.00 88.75 91 LEU A C 1
ATOM 707 O O . LEU A 1 91 ? 5.359 8.046 -21.549 1.00 88.75 91 LEU A O 1
ATOM 711 N N . GLY A 1 92 ? 6.661 8.219 -19.732 1.00 86.00 92 GLY A N 1
ATOM 712 C CA . GLY A 1 92 ? 7.379 6.965 -19.903 1.00 86.00 92 GLY A CA 1
ATOM 713 C C . GLY A 1 92 ? 8.870 7.162 -20.134 1.00 86.00 92 GLY A C 1
ATOM 714 O O . GLY A 1 92 ? 9.377 8.274 -20.286 1.00 86.00 92 GLY A O 1
ATOM 715 N N . HIS A 1 93 ? 9.588 6.046 -20.199 1.00 81.06 93 HIS A N 1
ATOM 716 C CA . HIS A 1 93 ? 11.039 6.033 -20.346 1.00 81.06 93 HIS A CA 1
ATOM 717 C C . HIS A 1 93 ? 11.516 4.932 -21.283 1.00 81.06 93 HIS A C 1
ATOM 719 O O . HIS A 1 93 ? 10.818 3.967 -21.598 1.00 81.06 93 HIS A O 1
ATOM 725 N N . PHE A 1 94 ? 12.758 5.078 -21.733 1.00 78.56 94 PHE A N 1
ATOM 726 C CA . PHE A 1 94 ? 13.446 4.026 -22.463 1.00 78.56 94 PHE A CA 1
ATOM 727 C C . PHE A 1 94 ? 13.956 2.960 -21.500 1.00 78.56 94 PHE A C 1
ATOM 729 O O . PHE A 1 94 ? 14.669 3.251 -20.540 1.00 78.56 94 PHE A O 1
ATOM 736 N N . MET A 1 95 ? 13.616 1.713 -21.792 1.00 76.31 95 MET A N 1
ATOM 737 C CA . MET A 1 95 ? 14.016 0.551 -21.014 1.00 76.31 95 MET A CA 1
ATOM 738 C C . MET A 1 95 ? 14.865 -0.388 -21.861 1.00 76.31 95 MET A C 1
ATOM 740 O O . MET A 1 95 ? 14.595 -0.524 -23.058 1.00 76.31 95 MET A O 1
ATOM 744 N N . PRO A 1 96 ? 15.841 -1.089 -21.261 1.00 72.62 96 PRO A N 1
ATOM 745 C CA . PRO A 1 96 ? 16.498 -2.206 -21.918 1.00 72.62 96 PRO A CA 1
ATOM 746 C C . PRO A 1 96 ? 15.461 -3.228 -22.386 1.00 72.62 96 PRO A C 1
ATOM 748 O O . PRO A 1 96 ? 14.743 -3.830 -21.587 1.00 72.62 96 PRO A O 1
ATOM 751 N N . LYS A 1 97 ? 15.380 -3.430 -23.696 1.00 69.31 97 LYS A N 1
ATOM 752 C CA . LYS A 1 97 ? 14.721 -4.579 -24.295 1.00 69.31 97 LYS A CA 1
ATOM 753 C C . LYS A 1 97 ? 15.607 -5.781 -23.986 1.00 69.31 97 LYS A C 1
ATOM 755 O O . LYS A 1 97 ? 16.819 -5.725 -24.193 1.00 69.31 97 LYS A O 1
ATOM 760 N N . GLY A 1 98 ? 15.007 -6.866 -23.500 1.00 64.12 98 GLY A N 1
ATOM 761 C CA . GLY A 1 98 ? 15.687 -8.161 -23.449 1.00 64.12 98 GLY A CA 1
ATOM 762 C C . GLY A 1 98 ? 16.060 -8.646 -24.858 1.00 64.12 98 GLY A C 1
ATOM 763 O O . GLY A 1 98 ? 16.132 -7.868 -25.805 1.00 64.12 98 GLY A O 1
ATOM 764 N N . LEU A 1 99 ? 16.242 -9.955 -25.037 1.00 67.50 99 LEU A N 1
ATOM 765 C CA . LEU A 1 99 ? 16.549 -10.554 -26.343 1.00 67.50 99 LEU A CA 1
ATOM 766 C C . LEU A 1 99 ? 15.540 -10.147 -27.434 1.00 67.50 99 LEU A C 1
ATOM 768 O O . LEU A 1 99 ? 14.465 -10.734 -27.564 1.00 67.50 99 LEU A O 1
ATOM 772 N N . SER A 1 100 ? 15.898 -9.138 -28.228 1.00 66.31 100 SER A N 1
ATOM 773 C CA . SER A 1 100 ? 15.019 -8.489 -29.207 1.00 66.31 100 SER A CA 1
ATOM 774 C C . SER A 1 100 ? 14.852 -9.291 -30.494 1.00 66.31 100 SER A C 1
ATOM 776 O O . SER A 1 100 ? 13.909 -9.052 -31.251 1.00 66.31 100 SER A O 1
ATOM 778 N N . ILE A 1 101 ? 15.755 -10.246 -30.718 1.00 75.38 101 ILE A N 1
ATOM 779 C CA . ILE A 1 101 ? 15.792 -11.098 -31.896 1.00 75.38 101 ILE A CA 1
ATOM 780 C C . ILE A 1 101 ? 15.127 -12.450 -31.628 1.00 75.38 101 ILE A C 1
ATOM 782 O O . ILE A 1 101 ? 15.253 -13.043 -30.548 1.00 75.38 101 ILE A O 1
ATOM 786 N N . SER A 1 102 ? 14.415 -12.945 -32.639 1.00 81.81 102 SER A N 1
ATOM 787 C CA . SER A 1 102 ? 13.916 -14.324 -32.671 1.00 81.81 102 SER A CA 1
ATOM 788 C C . SER A 1 102 ? 15.073 -15.321 -32.762 1.00 81.81 102 SER A C 1
ATOM 790 O O . SER A 1 102 ? 16.185 -14.975 -33.176 1.00 81.81 102 SER A O 1
ATOM 792 N N . TYR A 1 103 ? 14.812 -16.574 -32.391 1.00 83.56 103 TYR A N 1
ATOM 793 C CA . TYR A 1 103 ? 15.791 -17.647 -32.552 1.00 83.56 103 TYR A CA 1
ATOM 794 C C . TYR A 1 103 ? 16.224 -17.770 -34.020 1.00 83.56 103 TYR A C 1
ATOM 796 O O . TYR A 1 103 ? 17.414 -17.838 -34.309 1.00 83.56 103 TYR A O 1
ATOM 804 N N . GLU A 1 104 ? 15.281 -17.698 -34.959 1.00 86.50 104 GLU A N 1
ATOM 805 C CA . GLU A 1 104 ? 15.535 -17.799 -36.397 1.00 86.50 104 GLU A CA 1
ATOM 806 C C . GLU A 1 104 ? 16.465 -16.687 -36.900 1.00 86.50 104 GLU A C 1
ATOM 808 O O . GLU A 1 104 ? 17.414 -16.963 -37.638 1.00 86.50 104 GLU A O 1
ATOM 813 N N . GLN A 1 105 ? 16.237 -15.444 -36.462 1.00 86.56 105 GLN A N 1
ATOM 814 C CA . GLN A 1 105 ? 17.111 -14.312 -36.785 1.00 86.56 105 GLN A CA 1
ATOM 815 C C . GLN A 1 105 ? 18.514 -14.505 -36.205 1.00 86.56 105 GLN A C 1
ATOM 817 O O . GLN A 1 105 ? 19.500 -14.313 -36.914 1.00 86.56 105 GLN A O 1
ATOM 822 N N . ALA A 1 106 ? 18.614 -14.936 -34.945 1.00 88.81 106 ALA A N 1
ATOM 823 C CA . ALA A 1 106 ? 19.894 -15.198 -34.296 1.00 88.81 106 ALA A CA 1
ATOM 824 C C . ALA A 1 106 ? 20.708 -16.263 -35.041 1.00 88.81 106 ALA A C 1
ATOM 826 O O . ALA A 1 106 ? 21.897 -16.070 -35.297 1.00 88.81 106 ALA A O 1
ATOM 827 N N . VAL A 1 107 ? 20.060 -17.359 -35.449 1.00 89.44 107 VAL A N 1
ATOM 828 C CA . VAL A 1 107 ? 20.695 -18.415 -36.244 1.00 89.44 107 VAL A CA 1
ATOM 829 C C . VAL A 1 107 ? 21.192 -17.876 -37.583 1.00 89.44 107 VAL A C 1
ATOM 831 O O . VAL A 1 107 ? 22.307 -18.213 -37.979 1.00 89.44 107 VAL A O 1
ATOM 834 N N . ALA A 1 108 ? 20.400 -17.053 -38.277 1.00 90.31 108 ALA A N 1
ATOM 835 C CA . ALA A 1 108 ? 20.804 -16.464 -39.552 1.00 90.31 108 ALA A CA 1
ATOM 836 C C . ALA A 1 108 ? 22.068 -15.599 -39.401 1.00 90.31 108 ALA A C 1
ATOM 838 O O . ALA A 1 108 ? 23.036 -15.804 -40.129 1.00 90.31 108 ALA A O 1
ATOM 839 N N . ILE A 1 109 ? 22.098 -14.724 -38.391 1.00 90.81 109 ILE A N 1
ATOM 840 C CA . ILE A 1 109 ? 23.238 -13.838 -38.097 1.00 90.81 109 ILE A CA 1
ATOM 841 C C . ILE A 1 109 ? 24.489 -14.647 -37.738 1.00 90.81 109 ILE A C 1
ATOM 843 O O . ILE A 1 109 ? 25.585 -14.362 -38.223 1.00 90.81 109 ILE A O 1
ATOM 847 N N . ILE A 1 110 ? 24.342 -15.672 -36.895 1.00 90.81 110 ILE A N 1
ATOM 848 C CA . ILE A 1 110 ? 25.457 -16.538 -36.493 1.00 90.81 110 ILE A CA 1
ATOM 849 C C . ILE A 1 110 ? 26.008 -17.299 -37.701 1.00 90.81 110 ILE A C 1
ATOM 851 O O . ILE A 1 110 ? 27.225 -17.356 -37.879 1.00 90.81 110 ILE A O 1
ATOM 855 N N . ARG A 1 111 ? 25.134 -17.866 -38.545 1.00 90.31 111 ARG A N 1
ATOM 856 C CA . ARG A 1 111 ? 25.544 -18.577 -39.765 1.00 90.31 111 ARG A CA 1
ATOM 857 C C . ARG A 1 111 ? 26.288 -17.659 -40.722 1.00 90.31 111 ARG A C 1
ATOM 859 O O . ARG A 1 111 ? 27.360 -18.041 -41.176 1.00 90.31 111 ARG A O 1
ATOM 866 N N . GLU A 1 112 ? 25.798 -16.442 -40.938 1.00 91.38 112 GLU A N 1
ATOM 867 C CA . GLU A 1 112 ? 26.485 -15.439 -41.757 1.00 91.38 112 GLU A CA 1
ATOM 868 C C . GLU A 1 112 ? 27.901 -15.149 -41.230 1.00 91.38 112 GLU A C 1
ATOM 870 O O . GLU A 1 112 ? 28.862 -15.122 -41.998 1.00 91.38 112 GLU A O 1
ATOM 875 N N . HIS A 1 113 ? 28.076 -14.999 -39.914 1.00 90.31 113 HIS A N 1
ATOM 876 C CA . HIS A 1 113 ? 29.397 -14.772 -39.313 1.00 90.31 113 HIS A CA 1
ATOM 877 C C . HIS A 1 113 ? 30.330 -15.990 -39.423 1.00 90.31 113 HIS A C 1
ATOM 879 O O . HIS A 1 113 ? 31.545 -15.818 -39.560 1.00 90.31 113 HIS A O 1
ATOM 885 N N . ILE A 1 114 ? 29.785 -17.213 -39.384 1.00 87.44 114 ILE A N 1
ATOM 886 C CA . ILE A 1 114 ? 30.547 -18.448 -39.631 1.00 87.44 114 ILE A CA 1
ATOM 887 C C . ILE A 1 114 ? 30.975 -18.519 -41.105 1.00 87.44 114 ILE A C 1
ATOM 889 O O . ILE A 1 114 ? 32.140 -18.801 -41.385 1.00 87.44 114 ILE A O 1
ATOM 893 N N . GLU A 1 115 ? 30.060 -18.244 -42.036 1.00 87.69 115 GLU A N 1
ATOM 894 C CA . GLU A 1 115 ? 30.289 -18.299 -43.487 1.00 87.69 115 GLU A CA 1
ATOM 895 C C . GLU A 1 115 ? 31.273 -17.221 -43.960 1.00 87.69 115 GLU A C 1
ATOM 897 O O . GLU A 1 115 ? 32.157 -17.495 -44.770 1.00 87.69 115 GLU A O 1
ATOM 902 N N . THR A 1 116 ? 31.182 -16.013 -43.400 1.00 88.38 116 THR A N 1
ATOM 903 C CA . THR A 1 116 ? 32.089 -14.889 -43.696 1.00 88.38 116 THR A CA 1
ATOM 904 C C . THR A 1 116 ? 33.407 -14.939 -42.913 1.00 88.38 116 THR A C 1
ATOM 906 O O . THR A 1 116 ? 34.210 -14.009 -42.990 1.00 88.38 116 THR A O 1
ATOM 909 N N . ASN A 1 117 ? 33.659 -16.027 -42.174 1.00 84.31 117 ASN A N 1
ATOM 910 C CA . ASN A 1 117 ? 34.878 -16.276 -41.400 1.00 84.31 117 ASN A CA 1
ATOM 911 C C . ASN A 1 117 ? 35.211 -15.179 -40.361 1.00 84.31 117 ASN A C 1
ATOM 913 O O . ASN A 1 117 ? 36.377 -14.932 -40.044 1.00 84.31 117 ASN A O 1
ATOM 917 N N . GLN A 1 118 ? 34.193 -14.533 -39.783 1.00 84.06 118 GLN A N 1
ATOM 918 C CA . GLN A 1 118 ? 34.337 -13.501 -38.744 1.00 84.06 118 GLN A CA 1
ATOM 919 C C . GLN A 1 118 ? 34.499 -14.119 -37.342 1.00 84.06 118 GLN A C 1
ATOM 921 O O . GLN A 1 118 ? 33.799 -13.767 -36.389 1.00 84.06 118 GLN A O 1
ATOM 926 N N . ILE A 1 119 ? 35.440 -15.056 -37.206 1.00 84.25 119 ILE A N 1
ATOM 927 C CA . ILE A 1 119 ? 35.595 -15.909 -36.018 1.00 84.25 119 ILE A CA 1
ATOM 928 C C . ILE A 1 119 ? 35.869 -15.095 -34.747 1.00 84.25 119 ILE A C 1
ATOM 930 O O . ILE A 1 119 ? 35.293 -15.395 -33.706 1.00 84.25 119 ILE A O 1
ATOM 934 N N . SER A 1 120 ? 36.662 -14.024 -34.815 1.00 84.94 120 SER A N 1
ATOM 935 C CA . SER A 1 120 ? 36.982 -13.206 -33.636 1.00 84.94 120 SER A CA 1
ATOM 936 C C . SER A 1 120 ? 35.744 -12.563 -32.999 1.00 84.94 120 SER A C 1
ATOM 938 O O . SER A 1 120 ? 35.674 -12.454 -31.778 1.00 84.94 120 SER A O 1
ATOM 940 N N . LYS A 1 121 ? 34.731 -12.193 -33.799 1.00 84.94 121 LYS A N 1
ATOM 941 C CA . LYS A 1 121 ? 33.456 -11.675 -33.275 1.00 84.94 121 LYS A CA 1
ATOM 942 C C . LYS A 1 121 ? 32.637 -12.771 -32.599 1.00 84.94 121 LYS A C 1
ATOM 944 O O . LYS A 1 121 ? 32.045 -12.517 -31.558 1.00 84.94 121 LYS A O 1
ATOM 949 N N . LEU A 1 122 ? 32.641 -13.985 -33.157 1.00 86.62 122 LEU A N 1
ATOM 950 C CA . LEU A 1 122 ? 31.979 -15.152 -32.564 1.00 86.62 122 LEU A CA 1
ATOM 951 C C . LEU A 1 122 ? 32.628 -15.555 -31.239 1.00 86.62 122 LEU A C 1
ATOM 953 O O . LEU A 1 122 ? 31.924 -15.766 -30.260 1.00 86.62 122 LEU A O 1
ATOM 957 N N . GLN A 1 123 ? 33.961 -15.619 -31.194 1.00 88.81 123 GLN A N 1
ATOM 958 C CA . GLN A 1 123 ? 34.732 -15.891 -29.977 1.00 88.81 123 GLN A CA 1
ATOM 959 C C . GLN A 1 123 ? 34.429 -14.868 -28.890 1.00 88.81 123 GLN A C 1
ATOM 961 O O . GLN A 1 123 ? 34.174 -15.217 -27.738 1.00 88.81 123 GLN A O 1
ATOM 966 N N . TYR A 1 124 ? 34.413 -13.598 -29.283 1.00 84.25 124 TYR A N 1
ATOM 967 C CA . TYR A 1 124 ? 34.134 -12.508 -28.377 1.00 84.25 124 TYR A CA 1
ATOM 968 C C . TYR A 1 124 ? 32.686 -12.541 -27.865 1.00 84.25 124 TYR A C 1
ATOM 970 O O . TYR A 1 124 ? 32.477 -12.524 -26.654 1.00 84.25 124 TYR A O 1
ATOM 978 N N . ALA A 1 125 ? 31.690 -12.690 -28.744 1.00 84.88 125 ALA A N 1
ATOM 979 C CA . ALA A 1 125 ? 30.287 -12.818 -28.349 1.00 84.88 125 ALA A CA 1
ATOM 980 C C . ALA A 1 125 ? 30.059 -14.025 -27.426 1.00 84.88 125 ALA A C 1
ATOM 982 O O . ALA A 1 125 ? 29.430 -13.892 -26.381 1.00 84.88 125 ALA A O 1
ATOM 983 N N . LEU A 1 126 ? 30.649 -15.176 -27.755 1.00 86.62 126 LEU A N 1
ATOM 984 C CA . LEU A 1 126 ? 30.593 -16.382 -26.935 1.00 86.62 126 LEU A CA 1
ATOM 985 C C . LEU A 1 126 ? 31.233 -16.177 -25.550 1.00 86.62 126 LEU A C 1
ATOM 987 O O . LEU A 1 126 ? 30.685 -16.634 -24.548 1.00 86.62 126 LEU A O 1
ATOM 991 N N . SER A 1 127 ? 32.355 -15.456 -25.466 1.00 84.69 127 SER A N 1
ATOM 992 C CA . SER A 1 127 ? 33.031 -15.169 -24.190 1.00 84.69 127 SER A CA 1
ATOM 993 C C . SER A 1 127 ? 32.176 -14.355 -23.209 1.00 84.69 127 SER A C 1
ATOM 995 O O . SER A 1 127 ? 32.402 -14.410 -22.004 1.00 84.69 127 SER A O 1
ATOM 997 N N . LEU A 1 128 ? 31.186 -13.604 -23.702 1.00 78.31 128 LEU A N 1
ATOM 998 C CA . LEU A 1 128 ? 30.301 -12.792 -22.863 1.00 78.31 128 LEU A CA 1
ATOM 999 C C . LEU A 1 128 ? 29.130 -13.584 -22.276 1.00 78.31 128 LEU A C 1
ATOM 1001 O O . LEU A 1 128 ? 28.502 -13.104 -21.335 1.00 78.31 128 LEU A O 1
ATOM 1005 N N . VAL A 1 129 ? 28.841 -14.757 -22.838 1.00 79.50 129 VAL A N 1
ATOM 1006 C CA . VAL A 1 129 ? 27.676 -15.591 -22.504 1.00 79.50 129 VAL A CA 1
ATOM 1007 C C . VAL A 1 129 ? 28.105 -16.863 -21.752 1.00 79.50 129 VAL A C 1
ATOM 1009 O O . VAL A 1 129 ? 27.313 -17.473 -21.043 1.00 79.50 129 VAL A O 1
ATOM 1012 N N . LEU A 1 130 ? 29.374 -17.275 -21.871 1.00 82.12 130 LEU A N 1
ATOM 1013 C CA . LEU A 1 130 ? 29.909 -18.434 -21.153 1.00 82.12 130 LEU A CA 1
ATOM 1014 C C . LEU A 1 130 ? 30.280 -18.129 -19.683 1.00 82.12 130 LEU A C 1
ATOM 1016 O O . LEU A 1 130 ? 30.650 -16.997 -19.357 1.00 82.12 130 LEU A O 1
ATOM 1020 N N . PRO A 1 131 ? 30.287 -19.154 -18.803 1.00 79.56 131 PRO A N 1
ATOM 1021 C CA . PRO A 1 131 ? 30.774 -19.033 -17.427 1.00 79.56 131 PRO A CA 1
ATOM 1022 C C . PRO A 1 131 ? 32.238 -18.572 -17.351 1.00 79.56 131 PRO A C 1
ATOM 1024 O O . PRO A 1 131 ? 33.034 -18.866 -18.246 1.00 79.56 131 PRO A O 1
ATOM 1027 N N . ASP A 1 132 ? 32.619 -17.907 -16.252 1.00 78.88 132 ASP A N 1
ATOM 1028 C CA . ASP A 1 132 ? 33.937 -17.261 -16.079 1.00 78.88 132 ASP A CA 1
ATOM 1029 C C . ASP A 1 132 ? 35.133 -18.178 -16.377 1.00 78.88 132 ASP A C 1
ATOM 1031 O O . ASP A 1 132 ? 36.103 -17.756 -17.007 1.00 78.88 132 ASP A O 1
ATOM 1035 N N . ASN A 1 133 ? 35.044 -19.458 -16.011 1.00 83.94 133 ASN A N 1
ATOM 1036 C CA . ASN A 1 133 ? 36.098 -20.448 -16.246 1.00 83.94 133 ASN A CA 1
ATOM 1037 C C . ASN A 1 133 ? 36.291 -20.841 -17.727 1.00 83.94 133 ASN A C 1
ATOM 1039 O O . ASN A 1 133 ? 37.267 -21.516 -18.053 1.00 83.94 133 ASN A O 1
ATOM 1043 N N . GLN A 1 134 ? 35.384 -20.442 -18.624 1.00 85.94 134 GLN A N 1
ATOM 1044 C CA . GLN A 1 134 ? 35.439 -20.737 -20.060 1.00 85.94 134 GLN A CA 1
ATOM 1045 C C . GLN A 1 134 ? 35.615 -19.488 -20.935 1.00 85.94 134 GLN A C 1
ATOM 1047 O O . GLN A 1 134 ? 35.914 -19.633 -22.122 1.00 85.94 134 GLN A O 1
ATOM 1052 N N . LYS A 1 135 ? 35.496 -18.275 -20.376 1.00 85.88 135 LYS A N 1
ATOM 1053 C CA . LYS A 1 135 ? 35.592 -17.013 -21.135 1.00 85.88 135 LYS A CA 1
ATOM 1054 C C . LYS A 1 135 ? 36.927 -16.860 -21.855 1.00 85.88 135 LYS A C 1
ATOM 1056 O O . LYS A 1 135 ? 36.952 -16.631 -23.060 1.00 85.88 135 LYS A O 1
ATOM 1061 N N . GLN A 1 136 ? 38.030 -17.062 -21.132 1.00 87.94 136 GLN A N 1
ATOM 1062 C CA . GLN A 1 136 ? 39.378 -16.949 -21.695 1.00 87.94 136 GLN A CA 1
ATOM 1063 C C . GLN A 1 136 ? 39.616 -18.000 -22.789 1.00 87.94 136 GLN A C 1
ATOM 1065 O O . GLN A 1 136 ? 40.114 -17.692 -23.865 1.00 87.94 136 GLN A O 1
ATOM 1070 N N . ARG A 1 137 ? 39.140 -19.233 -22.568 1.00 90.00 137 ARG A N 1
ATOM 1071 C CA . ARG A 1 137 ? 39.227 -20.310 -23.561 1.00 90.00 137 ARG A CA 1
ATOM 1072 C C . ARG A 1 137 ? 38.441 -19.997 -24.837 1.00 90.00 137 ARG A C 1
ATOM 1074 O O . ARG A 1 137 ? 38.889 -20.363 -25.917 1.00 90.00 137 ARG A O 1
ATOM 1081 N N . ALA A 1 138 ? 37.293 -19.326 -24.732 1.00 87.31 138 ALA A N 1
ATOM 1082 C CA . ALA A 1 138 ? 36.527 -18.891 -25.898 1.00 87.31 138 ALA A CA 1
ATOM 1083 C C . ALA A 1 138 ? 37.277 -17.847 -26.741 1.00 87.31 138 ALA A C 1
ATOM 1085 O O . ALA A 1 138 ? 37.209 -17.903 -27.969 1.00 87.31 138 ALA A O 1
ATOM 1086 N N . LEU A 1 139 ? 38.020 -16.943 -26.094 1.00 88.31 139 LEU A N 1
ATOM 1087 C CA . LEU A 1 139 ? 38.852 -15.939 -26.766 1.00 88.31 139 LEU A CA 1
ATOM 1088 C C . LEU A 1 139 ? 40.101 -16.553 -27.417 1.00 88.31 139 LEU A C 1
ATOM 1090 O O . LEU A 1 139 ? 40.459 -16.161 -28.526 1.00 88.31 139 LEU A O 1
ATOM 1094 N N . ASP A 1 140 ? 40.715 -17.547 -26.772 1.00 90.19 140 ASP A N 1
ATOM 1095 C CA . ASP A 1 140 ? 42.001 -18.110 -27.207 1.00 90.19 140 ASP A CA 1
ATOM 1096 C C . ASP A 1 140 ? 41.864 -19.280 -28.206 1.00 90.19 140 ASP A C 1
ATOM 1098 O O . ASP A 1 140 ? 42.751 -19.495 -29.032 1.00 90.19 140 ASP A O 1
ATOM 1102 N N . ASP A 1 141 ? 40.759 -20.041 -28.169 1.00 91.69 141 ASP A N 1
ATOM 1103 C CA . ASP A 1 141 ? 40.540 -21.236 -29.002 1.00 91.69 141 ASP A CA 1
ATOM 1104 C C . ASP A 1 141 ? 39.321 -21.073 -29.932 1.00 91.69 141 ASP A C 1
ATOM 1106 O O . ASP A 1 141 ? 38.164 -21.318 -29.572 1.00 91.69 141 ASP A O 1
ATOM 1110 N N . ALA A 1 142 ? 39.598 -20.712 -31.188 1.00 86.69 142 ALA A N 1
ATOM 1111 C CA . ALA A 1 142 ? 38.601 -20.580 -32.252 1.00 86.69 142 ALA A CA 1
ATOM 1112 C C . ALA A 1 142 ? 37.826 -21.883 -32.529 1.00 86.69 142 ALA A C 1
ATOM 1114 O O . 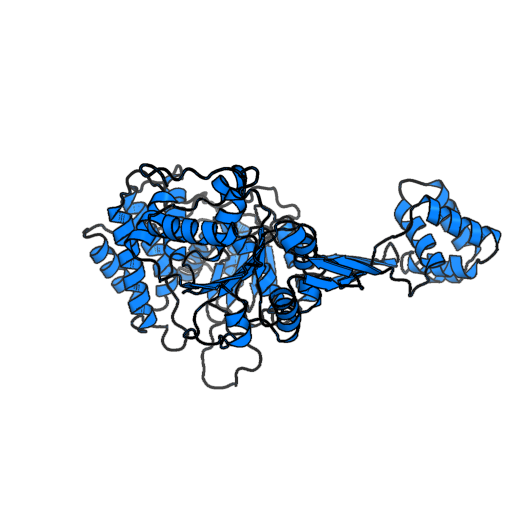ALA A 1 142 ? 36.632 -21.854 -32.843 1.00 86.69 142 ALA A O 1
ATOM 1115 N N . GLY A 1 143 ? 38.489 -23.036 -32.406 1.00 88.12 143 GLY A N 1
ATOM 1116 C CA . GLY A 1 143 ? 37.878 -24.345 -32.632 1.00 88.12 143 GLY A CA 1
ATOM 1117 C C . GLY A 1 143 ? 36.943 -24.750 -31.495 1.00 88.12 143 GLY A C 1
ATOM 1118 O O . GLY A 1 143 ? 35.915 -25.389 -31.726 1.00 88.12 143 GLY A O 1
ATOM 1119 N N . PHE A 1 144 ? 37.265 -24.372 -30.258 1.00 90.75 144 PHE A N 1
ATOM 1120 C CA . PHE A 1 144 ? 36.340 -24.469 -29.130 1.00 90.75 144 PHE A CA 1
ATOM 1121 C C . PHE A 1 144 ? 35.105 -23.595 -29.357 1.00 90.75 144 PHE A C 1
ATOM 1123 O O . PHE A 1 144 ? 33.990 -24.109 -29.264 1.00 90.75 144 PHE A O 1
ATOM 1130 N N . ALA A 1 145 ? 35.290 -22.324 -29.727 1.00 86.75 145 ALA A N 1
ATOM 1131 C CA . ALA A 1 145 ? 34.174 -21.405 -29.916 1.00 86.75 145 ALA A CA 1
ATOM 1132 C C . ALA A 1 145 ? 33.202 -21.871 -31.007 1.00 86.75 145 ALA A C 1
ATOM 1134 O O . ALA A 1 145 ? 31.991 -21.926 -30.789 1.00 86.75 145 ALA A O 1
ATOM 1135 N N . LYS A 1 146 ? 33.740 -22.298 -32.155 1.00 87.31 146 LYS A N 1
ATOM 1136 C CA . LYS A 1 146 ? 32.939 -22.823 -33.263 1.00 87.31 146 LYS A CA 1
ATOM 1137 C C . LYS A 1 146 ? 32.154 -24.076 -32.864 1.00 87.31 146 LYS A C 1
ATOM 1139 O O . LYS A 1 146 ? 30.954 -24.127 -33.106 1.00 87.31 146 LYS A O 1
ATOM 1144 N N . ARG A 1 147 ? 32.788 -25.043 -32.186 1.00 88.94 147 ARG A N 1
ATOM 1145 C CA . ARG A 1 147 ? 32.114 -26.274 -31.729 1.00 88.94 147 ARG A CA 1
ATOM 1146 C C . ARG A 1 147 ? 30.999 -26.000 -30.727 1.00 88.94 147 ARG A C 1
ATOM 1148 O O . ARG A 1 147 ? 29.947 -26.621 -30.829 1.00 88.94 147 ARG A O 1
ATOM 1155 N N . GLN A 1 148 ? 31.217 -25.083 -29.785 1.00 87.75 148 GLN A N 1
ATOM 1156 C CA . GLN A 1 148 ? 30.194 -24.697 -28.810 1.00 87.75 148 GLN A CA 1
ATOM 1157 C C . GLN A 1 148 ? 28.964 -24.114 -29.510 1.00 87.75 148 GLN A C 1
ATOM 1159 O O . GLN A 1 148 ? 27.857 -24.617 -29.325 1.00 87.75 148 GLN A O 1
ATOM 1164 N N . ILE A 1 149 ? 29.166 -23.126 -30.384 1.00 87.06 149 ILE A N 1
ATOM 1165 C CA . ILE A 1 149 ? 28.080 -22.477 -31.128 1.00 87.06 149 ILE A CA 1
ATOM 1166 C C . ILE A 1 149 ? 27.365 -23.478 -32.040 1.00 87.06 149 ILE A C 1
ATOM 1168 O O . ILE A 1 149 ? 26.140 -23.560 -32.019 1.00 87.06 149 ILE A O 1
ATOM 1172 N N . GLU A 1 150 ? 28.109 -24.276 -32.807 1.00 86.75 150 GLU A N 1
ATOM 1173 C CA . GLU A 1 150 ? 27.523 -25.285 -33.692 1.00 86.75 150 GLU A CA 1
ATOM 1174 C C . GLU A 1 150 ? 26.712 -26.315 -32.904 1.00 86.75 150 GLU A C 1
ATOM 1176 O O . GLU A 1 150 ? 25.586 -26.608 -33.294 1.00 86.75 150 GLU A O 1
ATOM 1181 N N . SER A 1 151 ? 27.219 -26.808 -31.768 1.00 85.06 151 SER A N 1
ATOM 1182 C CA . SER A 1 151 ? 26.480 -27.749 -30.915 1.00 85.06 151 SER A CA 1
ATOM 1183 C C . SER A 1 151 ? 25.173 -27.153 -30.378 1.00 85.06 151 SER A C 1
ATOM 1185 O O . SER A 1 151 ? 24.133 -27.813 -30.417 1.00 85.06 151 SER A O 1
ATOM 1187 N N . ALA A 1 152 ? 25.196 -25.879 -29.981 1.00 82.19 152 ALA A N 1
ATOM 1188 C CA . ALA A 1 152 ? 24.032 -25.158 -29.485 1.00 82.19 152 ALA A CA 1
ATOM 1189 C C . ALA A 1 152 ? 22.962 -24.937 -30.572 1.00 82.19 152 ALA A C 1
ATOM 1191 O O . ALA A 1 152 ? 21.761 -25.011 -30.301 1.00 82.19 152 ALA A O 1
ATOM 1192 N N . LEU A 1 153 ? 23.374 -24.743 -31.832 1.00 83.25 153 LEU A N 1
ATOM 1193 C CA . LEU A 1 153 ? 22.462 -24.622 -32.976 1.00 83.25 153 LEU A CA 1
ATOM 1194 C C . LEU A 1 153 ? 21.680 -25.918 -33.265 1.00 83.25 153 LEU A C 1
ATOM 1196 O O . LEU A 1 153 ? 20.583 -25.852 -33.826 1.00 83.25 153 LEU A O 1
ATOM 1200 N N . TYR A 1 154 ? 22.202 -27.090 -32.882 1.00 77.81 154 TYR A N 1
ATOM 1201 C CA . TYR A 1 154 ? 21.516 -28.376 -33.076 1.00 77.81 154 TYR A CA 1
ATOM 1202 C C . TYR A 1 154 ? 20.465 -28.684 -31.995 1.00 77.81 154 TYR A C 1
ATOM 1204 O O . TYR A 1 154 ? 19.510 -29.406 -32.281 1.00 77.81 154 TYR A O 1
ATOM 1212 N N . LEU A 1 155 ? 20.583 -28.119 -30.787 1.00 69.62 155 LEU A N 1
ATOM 1213 C CA . LEU A 1 155 ? 19.742 -28.467 -29.626 1.00 69.62 155 LEU A CA 1
ATOM 1214 C C . LEU A 1 155 ? 18.436 -27.649 -29.495 1.00 69.62 155 LEU A C 1
ATOM 1216 O O . LEU A 1 155 ? 17.689 -27.851 -28.541 1.00 69.62 155 LEU A O 1
ATOM 1220 N N . LYS A 1 156 ? 18.146 -26.764 -30.464 1.00 63.69 156 LYS A N 1
ATOM 1221 C CA . LYS A 1 156 ? 16.942 -25.927 -30.723 1.00 63.69 156 LYS A CA 1
ATOM 1222 C C . LYS A 1 156 ? 16.072 -25.425 -29.549 1.00 63.69 156 LYS A C 1
ATOM 1224 O O . LYS A 1 156 ? 15.824 -24.228 -29.498 1.00 63.69 156 LYS A O 1
ATOM 1229 N N . LYS A 1 157 ? 15.549 -26.271 -28.655 1.00 56.91 157 LYS A N 1
ATOM 1230 C CA . LYS A 1 157 ? 14.607 -25.869 -27.587 1.00 56.91 157 LYS A CA 1
ATOM 1231 C C . LYS A 1 157 ? 15.260 -25.559 -26.238 1.00 56.91 157 LYS A C 1
ATOM 1233 O O . LYS A 1 157 ? 14.784 -24.663 -25.554 1.00 56.91 157 LYS A O 1
ATOM 1238 N N . GLU A 1 158 ? 16.336 -26.247 -25.863 1.00 56.53 158 GLU A N 1
ATOM 1239 C CA . GLU A 1 158 ? 16.933 -26.108 -24.518 1.00 56.53 158 GLU A CA 1
ATOM 1240 C C . GLU A 1 158 ? 17.937 -24.948 -24.410 1.00 56.53 158 GLU A C 1
ATOM 1242 O O . GLU A 1 158 ? 18.234 -24.489 -23.313 1.00 56.53 158 GLU A O 1
ATOM 1247 N N . GLN A 1 159 ? 18.434 -24.435 -25.542 1.00 63.41 159 GLN A N 1
ATOM 1248 C CA . GLN A 1 159 ? 19.453 -23.372 -25.599 1.00 63.41 159 GLN A CA 1
ATOM 1249 C C . GLN A 1 159 ? 19.019 -22.163 -26.446 1.00 63.41 159 GLN A C 1
ATOM 1251 O O . GLN A 1 159 ? 19.852 -21.452 -27.013 1.00 63.41 159 GLN A O 1
ATOM 1256 N N . SER A 1 160 ? 17.707 -21.927 -26.553 1.00 73.94 160 SER A N 1
ATOM 1257 C CA . SER A 1 160 ? 17.151 -20.836 -27.366 1.00 73.94 160 SER A CA 1
ATOM 1258 C C . SER A 1 160 ? 17.719 -19.472 -26.960 1.00 73.94 160 SER A C 1
ATOM 1260 O O . SER A 1 160 ? 18.183 -18.724 -27.818 1.00 73.94 160 SER A O 1
ATOM 1262 N N . ASP A 1 161 ? 17.769 -19.169 -25.661 1.00 76.62 161 ASP A N 1
ATOM 1263 C CA . ASP A 1 161 ? 18.243 -17.863 -25.191 1.00 76.62 161 ASP A CA 1
ATOM 1264 C C . ASP A 1 161 ? 19.758 -17.699 -25.328 1.00 76.62 161 ASP A C 1
ATOM 1266 O O . ASP A 1 161 ? 20.212 -16.624 -25.696 1.00 76.62 161 ASP A O 1
ATOM 1270 N N . PHE A 1 162 ? 20.535 -18.777 -25.180 1.00 82.12 162 PHE A N 1
ATOM 1271 C CA . PHE A 1 162 ? 21.979 -18.766 -25.434 1.00 82.12 162 PHE A CA 1
ATOM 1272 C C . PHE A 1 162 ? 22.306 -18.383 -26.888 1.00 82.12 162 PHE A C 1
ATOM 1274 O O . PHE A 1 162 ? 23.132 -17.506 -27.144 1.00 82.12 162 PHE A O 1
ATOM 1281 N N . ILE A 1 163 ? 21.618 -18.994 -27.859 1.00 86.38 163 ILE A N 1
ATOM 1282 C CA . ILE A 1 163 ? 21.788 -18.673 -29.284 1.00 86.38 163 ILE A CA 1
ATOM 1283 C C . ILE A 1 163 ? 21.307 -17.257 -29.596 1.00 86.38 163 ILE A C 1
ATOM 1285 O O . ILE A 1 163 ? 21.995 -16.514 -30.300 1.00 86.38 163 ILE A O 1
ATOM 1289 N N . ARG A 1 164 ? 20.151 -16.860 -29.055 1.00 84.62 164 ARG A N 1
ATOM 1290 C CA . ARG A 1 164 ? 19.627 -15.503 -29.229 1.00 84.62 164 ARG A CA 1
ATOM 1291 C C . ARG A 1 164 ? 20.583 -14.459 -28.645 1.00 84.62 164 ARG A C 1
ATOM 1293 O O . ARG A 1 164 ? 20.784 -13.432 -29.281 1.00 84.62 164 ARG A O 1
ATOM 1300 N N . SER A 1 165 ? 21.240 -14.734 -27.520 1.00 81.44 165 SER A N 1
ATOM 1301 C CA . SER A 1 165 ? 22.255 -13.855 -26.927 1.00 81.44 165 SER A CA 1
ATOM 1302 C C . SER A 1 165 ? 23.453 -13.642 -27.830 1.00 81.44 165 SER A C 1
ATOM 1304 O O . SER A 1 165 ? 23.853 -12.504 -28.064 1.00 81.44 165 SER A O 1
ATOM 1306 N N . ILE A 1 166 ? 23.998 -14.721 -28.391 1.00 85.44 166 ILE A N 1
ATOM 1307 C CA . ILE A 1 166 ? 25.127 -14.619 -29.319 1.00 85.44 166 ILE A CA 1
ATOM 1308 C C . ILE A 1 166 ? 24.713 -13.830 -30.565 1.00 85.44 166 ILE A C 1
ATOM 1310 O O . ILE A 1 166 ? 25.414 -12.898 -30.952 1.00 85.44 166 ILE A O 1
ATOM 1314 N N . GLY A 1 167 ? 23.561 -14.147 -31.163 1.00 85.81 167 GLY A N 1
ATOM 1315 C CA . GLY A 1 167 ? 23.052 -13.414 -32.325 1.00 85.81 167 GLY A CA 1
ATOM 1316 C C . GLY A 1 167 ? 22.825 -11.927 -32.037 1.00 85.81 167 GLY A C 1
ATOM 1317 O O . GLY A 1 167 ? 23.138 -11.086 -32.876 1.00 85.81 167 GLY A O 1
ATOM 1318 N N . HIS A 1 168 ? 22.339 -11.597 -30.839 1.00 81.44 168 HIS A N 1
ATOM 1319 C CA . HIS A 1 168 ? 22.061 -10.224 -30.419 1.00 81.44 168 HIS A CA 1
ATOM 1320 C C . HIS A 1 168 ? 23.353 -9.418 -30.265 1.00 81.44 168 HIS A C 1
ATOM 1322 O O . HIS A 1 168 ? 23.481 -8.345 -30.853 1.00 81.44 168 HIS A O 1
ATOM 1328 N N . ILE A 1 169 ? 24.361 -9.990 -29.597 1.00 81.75 169 ILE A N 1
ATOM 1329 C CA . ILE A 1 169 ? 25.687 -9.373 -29.442 1.00 81.75 169 ILE A CA 1
ATOM 1330 C C . ILE A 1 169 ? 26.372 -9.171 -30.801 1.00 81.75 169 ILE A C 1
ATOM 1332 O O . ILE A 1 169 ? 27.042 -8.160 -31.003 1.00 81.75 169 ILE A O 1
ATOM 1336 N N . LEU A 1 170 ? 26.221 -10.106 -31.742 1.00 85.00 170 LEU A N 1
ATOM 1337 C CA . LEU A 1 170 ? 26.797 -9.972 -33.086 1.00 85.00 170 LEU A CA 1
ATOM 1338 C C . LEU A 1 170 ? 26.126 -8.866 -33.906 1.00 85.00 170 LEU A C 1
ATOM 1340 O O . LEU A 1 170 ? 26.808 -8.190 -34.676 1.00 85.00 170 LEU A O 1
ATOM 1344 N N . LEU A 1 171 ? 24.813 -8.684 -33.745 1.00 82.62 171 LEU A N 1
ATOM 1345 C CA . LEU A 1 171 ? 24.041 -7.684 -34.480 1.00 82.62 171 LEU A CA 1
ATOM 1346 C C . LEU A 1 171 ? 24.231 -6.269 -33.921 1.00 82.62 171 LEU A C 1
ATOM 1348 O O . LEU A 1 171 ? 24.398 -5.326 -34.691 1.00 82.62 171 LEU A O 1
ATOM 1352 N N . HIS A 1 172 ? 24.219 -6.125 -32.595 1.00 75.50 172 HIS A N 1
ATOM 1353 C CA . HIS A 1 172 ? 24.168 -4.822 -31.923 1.00 75.50 172 HIS A CA 1
ATOM 1354 C C . HIS A 1 172 ? 25.468 -4.444 -31.186 1.00 75.50 172 HIS A C 1
ATOM 1356 O O . HIS A 1 172 ? 25.636 -3.295 -30.776 1.00 75.50 172 HIS A O 1
ATOM 1362 N N . GLY A 1 173 ? 26.416 -5.375 -31.032 1.00 70.94 173 GLY A N 1
ATOM 1363 C CA . GLY A 1 173 ? 27.641 -5.184 -30.247 1.00 70.94 173 GLY A CA 1
ATOM 1364 C C . GLY A 1 173 ? 27.416 -5.239 -28.727 1.00 70.94 173 GLY A C 1
ATOM 1365 O O . GLY A 1 173 ? 26.303 -5.400 -28.244 1.00 70.94 173 GLY A O 1
ATOM 1366 N N . ILE A 1 174 ? 28.492 -5.081 -27.941 1.00 57.88 174 ILE A N 1
ATOM 1367 C CA . ILE A 1 174 ? 28.460 -5.122 -26.452 1.00 57.88 174 ILE A CA 1
ATOM 1368 C C . ILE A 1 174 ? 27.658 -3.958 -25.877 1.00 57.88 174 ILE A C 1
ATOM 1370 O O . ILE A 1 174 ? 27.048 -4.066 -24.818 1.00 57.88 174 ILE A O 1
ATOM 1374 N N . SER A 1 175 ? 27.728 -2.828 -26.576 1.00 54.16 175 SER A N 1
ATOM 1375 C CA . SER A 1 175 ? 27.076 -1.568 -26.236 1.00 54.16 175 SER A CA 1
ATOM 1376 C C . SER A 1 175 ? 25.598 -1.561 -26.624 1.00 54.16 175 SER A C 1
ATOM 1378 O O . SER A 1 175 ? 24.880 -0.637 -26.255 1.00 54.16 175 SER A O 1
ATOM 1380 N N . GLY A 1 176 ? 25.166 -2.552 -27.409 1.00 56.75 176 GLY A N 1
ATOM 1381 C CA . GLY A 1 176 ? 23.844 -2.646 -28.000 1.00 56.75 176 GLY A CA 1
ATOM 1382 C C . GLY A 1 176 ? 22.796 -3.049 -26.983 1.00 56.75 176 GLY A C 1
ATOM 1383 O O . GLY A 1 176 ? 22.279 -4.156 -27.032 1.00 56.75 176 GLY A O 1
ATOM 1384 N N . VAL A 1 177 ? 22.481 -2.169 -26.040 1.00 61.81 177 VAL A N 1
ATOM 1385 C CA . VAL A 1 177 ? 21.213 -2.269 -25.325 1.00 61.81 177 VAL A CA 1
ATOM 1386 C C . VAL A 1 177 ? 20.160 -1.753 -26.291 1.00 61.81 177 VAL A C 1
ATOM 1388 O O . VAL A 1 177 ? 20.072 -0.548 -26.522 1.00 61.81 177 VAL A O 1
ATOM 1391 N N . ASP A 1 178 ? 19.383 -2.656 -26.885 1.00 66.81 178 ASP A N 1
ATOM 1392 C CA . ASP A 1 178 ? 18.178 -2.224 -27.580 1.00 66.81 178 ASP A CA 1
ATOM 1393 C C . ASP A 1 178 ? 17.281 -1.560 -26.549 1.00 66.81 178 ASP A C 1
ATOM 1395 O O . ASP A 1 178 ? 16.934 -2.166 -25.540 1.00 66.81 178 ASP A O 1
ATOM 1399 N N . LEU A 1 179 ? 16.932 -0.303 -26.776 1.00 71.06 179 LEU A N 1
ATOM 1400 C CA . LEU A 1 179 ? 16.014 0.409 -25.911 1.00 71.06 179 LEU A CA 1
ATOM 1401 C C . LEU A 1 179 ? 14.621 0.352 -26.522 1.00 71.06 179 LEU A C 1
ATOM 1403 O O . LEU A 1 179 ? 14.437 0.586 -27.717 1.00 71.06 179 LEU A O 1
ATOM 1407 N N . VAL A 1 180 ? 13.628 0.056 -25.696 1.00 77.75 180 VAL A N 1
ATOM 1408 C CA . VAL A 1 180 ? 12.221 0.231 -26.049 1.00 77.75 180 VAL A CA 1
ATOM 1409 C C . VAL A 1 180 ? 11.677 1.349 -25.199 1.00 77.75 180 VAL A C 1
ATOM 1411 O O . VAL A 1 180 ? 11.839 1.344 -23.982 1.00 77.75 180 VAL A O 1
ATOM 1414 N N . PHE A 1 181 ? 11.032 2.309 -25.851 1.00 82.31 181 PHE A N 1
ATOM 1415 C CA . PHE A 1 181 ? 10.237 3.283 -25.132 1.00 82.31 181 PHE A CA 1
ATOM 1416 C C . PHE A 1 181 ? 9.010 2.578 -24.562 1.00 82.31 181 PHE A C 1
ATOM 1418 O O . PHE A 1 181 ? 8.178 2.075 -25.325 1.00 82.31 181 PHE A O 1
ATOM 1425 N N . LYS A 1 182 ? 8.906 2.525 -23.237 1.00 83.81 182 LYS A N 1
ATOM 1426 C CA . LYS A 1 182 ? 7.700 2.068 -22.561 1.00 83.81 182 LYS A CA 1
ATOM 1427 C C . LYS A 1 182 ? 6.928 3.294 -22.102 1.00 83.81 182 LYS A C 1
ATOM 1429 O O . LYS A 1 182 ? 7.442 4.089 -21.320 1.00 83.81 182 LYS A O 1
ATOM 1434 N N . LYS A 1 183 ? 5.711 3.450 -22.627 1.00 88.06 183 LYS A N 1
ATOM 1435 C CA . LYS A 1 183 ? 4.801 4.525 -22.224 1.00 88.06 183 LYS A CA 1
ATOM 1436 C C . LYS A 1 183 ? 4.418 4.324 -20.761 1.00 88.06 183 LYS A C 1
ATOM 1438 O O . LYS A 1 183 ? 4.154 3.195 -20.351 1.00 88.06 183 LYS A O 1
ATOM 1443 N N . ALA A 1 184 ? 4.373 5.407 -19.997 1.00 88.06 184 ALA A N 1
ATOM 1444 C CA . ALA A 1 184 ? 3.811 5.361 -18.656 1.00 88.06 184 ALA A CA 1
ATOM 1445 C C . ALA A 1 184 ? 2.279 5.254 -18.713 1.00 88.06 184 ALA A C 1
ATOM 1447 O O . ALA A 1 184 ? 1.643 5.631 -19.705 1.00 88.06 184 ALA A O 1
ATOM 1448 N N . HIS A 1 185 ? 1.669 4.776 -17.626 1.00 88.06 185 HIS A N 1
ATOM 1449 C CA . HIS A 1 185 ? 0.220 4.568 -17.565 1.00 88.06 185 HIS A CA 1
ATOM 1450 C C . HIS A 1 185 ? -0.589 5.845 -17.790 1.00 88.06 185 HIS A C 1
ATOM 1452 O O . HIS A 1 185 ? -1.663 5.768 -18.389 1.00 88.06 185 HIS A O 1
ATOM 1458 N N . PHE A 1 186 ? -0.082 7.010 -17.372 1.00 90.88 186 PHE A N 1
ATOM 1459 C CA . PHE A 1 186 ? -0.727 8.295 -17.645 1.00 90.88 186 PHE A CA 1
ATOM 1460 C C . PHE A 1 186 ? -0.849 8.547 -19.153 1.00 90.88 186 PHE A C 1
ATOM 1462 O O . PHE A 1 186 ? -1.959 8.757 -19.642 1.00 90.88 186 PHE A O 1
ATOM 1469 N N . LEU A 1 187 ? 0.249 8.433 -19.909 1.00 91.00 187 LEU A N 1
ATOM 1470 C CA . LEU A 1 187 ? 0.236 8.586 -21.366 1.00 91.00 187 LEU A CA 1
ATOM 1471 C C . LEU A 1 187 ? -0.659 7.549 -22.061 1.00 91.00 187 LEU A C 1
ATOM 1473 O O . LEU A 1 187 ? -1.463 7.914 -22.917 1.00 91.00 187 LEU A O 1
ATOM 1477 N N . GLU A 1 188 ? -0.575 6.272 -21.672 1.00 90.75 188 GLU A N 1
ATOM 1478 C CA . GLU A 1 188 ? -1.456 5.233 -22.229 1.00 90.75 188 GLU A CA 1
ATOM 1479 C C . GLU A 1 188 ? -2.942 5.534 -21.982 1.00 90.75 188 GLU A C 1
ATOM 1481 O O . GLU A 1 188 ? -3.783 5.319 -22.856 1.00 90.75 188 GLU A O 1
ATOM 1486 N N . SER A 1 189 ? -3.268 6.035 -20.791 1.00 90.62 189 SER A N 1
ATOM 1487 C CA . SER A 1 189 ? -4.636 6.371 -20.385 1.00 90.62 189 SER A CA 1
ATOM 1488 C C . SER A 1 189 ? -5.170 7.583 -21.147 1.00 90.62 189 SER A C 1
ATOM 1490 O O . SER A 1 189 ? -6.329 7.585 -21.569 1.00 90.62 189 SER A O 1
ATOM 1492 N N . LEU A 1 190 ? -4.317 8.586 -21.401 1.00 89.88 190 LEU A N 1
ATOM 1493 C CA . LEU A 1 190 ? -4.647 9.720 -22.268 1.00 89.88 190 LEU A CA 1
ATOM 1494 C C . LEU A 1 190 ? -4.987 9.251 -23.691 1.00 89.88 190 LEU A C 1
ATOM 1496 O O . LEU A 1 190 ? -5.997 9.674 -24.252 1.00 89.88 190 LEU A O 1
ATOM 1500 N N . GLU A 1 191 ? -4.171 8.360 -24.263 1.00 88.88 191 GLU A N 1
ATOM 1501 C CA . GLU A 1 191 ? -4.375 7.814 -25.613 1.00 88.88 191 GLU A CA 1
ATOM 1502 C C . GLU A 1 191 ? -5.638 6.957 -25.727 1.00 88.88 191 GLU A C 1
ATOM 1504 O O . GLU A 1 191 ? -6.286 6.964 -26.771 1.00 88.88 191 GLU A O 1
ATOM 1509 N N . ARG A 1 192 ? -6.015 6.238 -24.664 1.00 89.00 192 ARG A N 1
ATOM 1510 C CA . ARG A 1 192 ? -7.227 5.401 -24.627 1.00 89.00 192 ARG A CA 1
ATOM 1511 C C . ARG A 1 192 ? -8.508 6.185 -24.342 1.00 89.00 192 ARG A C 1
ATOM 1513 O O . ARG A 1 192 ? -9.588 5.716 -24.695 1.00 89.00 192 ARG A O 1
ATOM 1520 N N . GLY A 1 193 ? -8.404 7.374 -23.745 1.00 87.75 193 GLY A N 1
ATOM 1521 C CA . GLY A 1 193 ? -9.565 8.138 -23.280 1.00 87.75 193 GLY A CA 1
ATOM 1522 C C . GLY A 1 193 ? -10.123 7.645 -21.951 1.00 87.75 193 GLY A C 1
ATOM 1523 O O . GLY A 1 193 ? -11.344 7.653 -21.747 1.00 87.75 193 GLY A O 1
ATOM 1524 N N . ASP A 1 194 ? -9.236 7.204 -21.066 1.00 90.62 194 ASP A N 1
ATOM 1525 C CA . ASP A 1 194 ? -9.585 6.801 -19.712 1.00 90.62 194 ASP A CA 1
ATOM 1526 C C . ASP A 1 194 ? -9.903 8.047 -18.858 1.00 90.62 194 ASP A C 1
ATOM 1528 O O . ASP A 1 194 ? -9.630 9.197 -19.227 1.00 90.62 194 ASP A O 1
ATOM 1532 N N . TRP A 1 195 ? -10.541 7.832 -17.712 1.00 92.19 195 TRP A N 1
ATOM 1533 C CA . TRP A 1 195 ? -10.749 8.872 -16.712 1.00 92.19 195 TRP A CA 1
ATOM 1534 C C . TRP A 1 195 ? -9.565 8.889 -15.755 1.00 92.19 195 TRP A C 1
ATOM 1536 O O . TRP A 1 195 ? -9.287 7.897 -15.085 1.00 92.19 195 TRP A O 1
ATOM 1546 N N . ILE A 1 196 ? -8.870 10.019 -15.693 1.00 92.75 196 ILE A N 1
ATOM 1547 C CA . ILE A 1 196 ? -7.620 10.159 -14.947 1.00 92.75 196 ILE A CA 1
ATOM 1548 C C . ILE A 1 196 ? -7.851 11.090 -13.763 1.00 92.75 196 ILE A C 1
ATOM 1550 O O . ILE A 1 196 ? -8.316 12.213 -13.945 1.00 92.75 196 ILE A O 1
ATOM 1554 N N . LEU A 1 197 ? -7.503 10.648 -12.557 1.00 93.19 197 LEU A N 1
ATOM 1555 C CA . LEU A 1 197 ? -7.469 11.471 -11.352 1.00 93.19 197 LEU A CA 1
ATOM 1556 C C . LEU A 1 197 ? -6.021 11.768 -10.961 1.00 93.19 197 LEU A C 1
ATOM 1558 O O . LEU A 1 197 ? -5.285 10.853 -10.606 1.00 93.19 197 LEU A O 1
ATOM 1562 N N . LEU A 1 198 ? -5.652 13.046 -10.971 1.00 91.06 198 LEU A N 1
ATOM 1563 C CA . LEU A 1 198 ? -4.407 13.562 -10.406 1.00 91.06 198 LEU A CA 1
ATOM 1564 C C . LEU A 1 198 ? -4.615 13.816 -8.908 1.00 91.06 198 LEU A C 1
ATOM 1566 O O . LEU A 1 198 ? -5.188 14.836 -8.513 1.00 91.06 198 LEU A O 1
ATOM 1570 N N . ASP A 1 199 ? -4.210 12.859 -8.083 1.00 87.19 199 ASP A N 1
ATOM 1571 C CA . ASP A 1 199 ? -4.344 12.938 -6.631 1.00 87.19 199 ASP A CA 1
ATOM 1572 C C . ASP A 1 199 ? -3.140 13.672 -6.029 1.00 87.19 199 ASP A C 1
ATOM 1574 O O . ASP A 1 199 ? -2.014 13.510 -6.492 1.00 87.19 199 ASP A O 1
ATOM 1578 N N . GLU A 1 200 ? -3.383 14.517 -5.030 1.00 81.12 200 GLU A N 1
ATOM 1579 C CA . GLU A 1 200 ? -2.374 15.392 -4.411 1.00 81.12 200 GLU A CA 1
ATOM 1580 C C . GLU A 1 200 ? -1.550 16.245 -5.400 1.00 81.12 200 GLU A C 1
ATOM 1582 O O . GLU A 1 200 ? -0.390 16.569 -5.154 1.00 81.12 200 GLU A O 1
ATOM 1587 N N . ILE A 1 201 ? -2.171 16.708 -6.492 1.00 81.44 201 ILE A N 1
ATOM 1588 C CA . ILE A 1 201 ? -1.541 17.563 -7.522 1.00 81.44 201 ILE A CA 1
ATOM 1589 C C . ILE A 1 201 ? -0.807 18.797 -6.957 1.00 81.44 201 ILE A C 1
ATOM 1591 O O . ILE A 1 201 ? 0.119 19.320 -7.568 1.00 81.44 201 ILE A O 1
ATOM 1595 N N . ASN A 1 202 ? -1.187 19.261 -5.767 1.00 75.75 202 ASN A N 1
ATOM 1596 C CA . ASN A 1 202 ? -0.535 20.360 -5.056 1.00 75.75 202 ASN A CA 1
ATOM 1597 C C . ASN A 1 202 ? 0.895 20.037 -4.572 1.00 75.75 202 ASN A C 1
ATOM 1599 O O . ASN A 1 202 ? 1.573 20.930 -4.070 1.00 75.75 202 ASN A O 1
ATOM 1603 N N . LEU A 1 203 ? 1.328 18.778 -4.649 1.00 76.44 203 LEU A N 1
ATOM 1604 C CA . LEU A 1 203 ? 2.679 18.336 -4.303 1.00 76.44 203 LEU A CA 1
ATOM 1605 C C . LEU A 1 203 ? 3.590 18.175 -5.527 1.00 76.44 203 LEU A C 1
ATOM 1607 O O . LEU A 1 203 ? 4.768 17.878 -5.354 1.00 76.44 203 LEU A O 1
ATOM 1611 N N . ALA A 1 204 ? 3.061 18.362 -6.735 1.00 77.25 204 ALA A N 1
ATOM 1612 C CA . ALA A 1 204 ? 3.773 18.155 -7.988 1.00 77.25 204 ALA A CA 1
ATOM 1613 C C . ALA A 1 204 ? 5.020 19.044 -8.140 1.00 77.25 204 ALA A C 1
ATOM 1615 O O . ALA A 1 204 ? 5.003 20.225 -7.784 1.00 77.25 204 ALA A O 1
ATOM 1616 N N . ARG A 1 205 ? 6.081 18.497 -8.746 1.00 79.00 205 ARG A N 1
ATOM 1617 C CA . ARG A 1 205 ? 7.240 19.279 -9.213 1.00 79.00 205 ARG A CA 1
ATOM 1618 C C . ARG A 1 205 ? 6.901 20.163 -10.417 1.00 79.00 205 ARG A C 1
ATOM 1620 O O . ARG A 1 205 ? 5.942 19.897 -11.141 1.00 79.00 205 ARG A O 1
ATOM 1627 N N . GLU A 1 206 ? 7.723 21.184 -10.663 1.00 80.19 206 GLU A N 1
ATOM 1628 C CA . GLU A 1 206 ? 7.542 22.134 -11.772 1.00 80.19 206 GLU A CA 1
ATOM 1629 C C . GLU A 1 206 ? 7.504 21.448 -13.147 1.00 80.19 206 GLU A C 1
ATOM 1631 O O . GLU A 1 206 ? 6.689 21.826 -13.991 1.00 80.19 206 GLU A O 1
ATOM 1636 N N . GLU A 1 207 ? 8.319 20.413 -13.369 1.00 80.50 207 GLU A N 1
ATOM 1637 C CA . GLU A 1 207 ? 8.384 19.686 -14.643 1.00 80.50 207 GLU A CA 1
ATOM 1638 C C . GLU A 1 207 ? 7.068 18.948 -14.937 1.00 80.50 207 GLU A C 1
ATOM 1640 O O . GLU A 1 207 ? 6.456 19.131 -15.994 1.00 80.50 207 GLU A O 1
ATOM 1645 N N . SER A 1 208 ? 6.577 18.185 -13.959 1.00 84.69 208 SER A N 1
ATOM 1646 C CA . SER A 1 208 ? 5.300 17.463 -14.036 1.00 84.69 208 SER A CA 1
ATOM 1647 C C . SER A 1 208 ? 4.110 18.411 -14.138 1.00 84.69 208 SER A C 1
ATOM 1649 O O . SER A 1 208 ? 3.184 18.183 -14.924 1.00 84.69 208 SER A O 1
ATOM 1651 N N . LEU A 1 209 ? 4.151 19.532 -13.409 1.00 83.69 209 LEU A N 1
ATOM 1652 C CA . LEU A 1 209 ? 3.163 20.599 -13.546 1.00 83.69 209 LEU A CA 1
ATOM 1653 C C . LEU A 1 209 ? 3.170 21.209 -14.943 1.00 83.69 209 LEU A C 1
ATOM 1655 O O . LEU A 1 209 ? 2.096 21.523 -15.445 1.00 83.69 209 LEU A O 1
ATOM 1659 N N . GLY A 1 210 ? 4.325 21.355 -15.591 1.00 85.19 210 GLY A N 1
ATOM 1660 C CA . GLY A 1 210 ? 4.421 21.854 -16.963 1.00 85.19 210 GLY A CA 1
ATOM 1661 C C . GLY A 1 210 ? 3.642 20.986 -17.957 1.00 85.19 210 GLY A C 1
ATOM 1662 O O . GLY A 1 210 ? 2.875 21.511 -18.771 1.00 85.19 210 GLY A O 1
ATOM 1663 N N . ILE A 1 211 ? 3.773 19.662 -17.838 1.00 88.19 211 ILE A N 1
ATOM 1664 C CA . ILE A 1 211 ? 3.052 18.674 -18.659 1.00 88.19 211 ILE A CA 1
ATOM 1665 C C . ILE A 1 211 ? 1.544 18.772 -18.409 1.00 88.19 211 ILE A C 1
ATOM 1667 O O . ILE A 1 211 ? 0.756 18.942 -19.348 1.00 88.19 211 ILE A O 1
ATOM 1671 N N . ILE A 1 212 ? 1.140 18.727 -17.136 1.00 88.56 212 ILE A N 1
ATOM 1672 C CA . ILE A 1 212 ? -0.268 18.806 -16.729 1.00 88.56 212 ILE A CA 1
ATOM 1673 C C . ILE A 1 212 ? -0.878 20.146 -17.168 1.00 88.56 212 ILE A C 1
ATOM 1675 O O . ILE A 1 212 ? -1.966 20.180 -17.741 1.00 88.56 212 ILE A O 1
ATOM 1679 N N . TYR A 1 213 ? -0.170 21.256 -16.970 1.00 86.38 213 TYR A N 1
ATOM 1680 C CA . TYR A 1 213 ? -0.606 22.595 -17.361 1.00 86.38 213 TYR A CA 1
ATOM 1681 C C . TYR A 1 213 ? -0.771 22.725 -18.879 1.00 86.38 213 TYR A C 1
ATOM 1683 O O . TYR A 1 213 ? -1.744 23.327 -19.348 1.00 86.38 213 TYR A O 1
ATOM 1691 N N . GLY A 1 214 ? 0.151 22.144 -19.654 1.00 85.94 214 GLY A N 1
ATOM 1692 C CA . GLY A 1 214 ? 0.063 22.071 -21.111 1.00 85.94 214 GLY A CA 1
ATOM 1693 C C . GLY A 1 214 ? -1.218 21.372 -21.563 1.00 85.94 214 GLY A C 1
ATOM 1694 O O . GLY A 1 214 ? -1.975 21.940 -22.356 1.00 85.94 214 GLY A O 1
ATOM 1695 N N . LEU A 1 215 ? -1.505 20.203 -20.985 1.00 88.00 215 LEU A N 1
ATOM 1696 C CA . LEU A 1 215 ? -2.721 19.436 -21.256 1.00 88.00 215 LEU A CA 1
ATOM 1697 C C . LEU A 1 215 ? -3.991 20.209 -20.868 1.00 88.00 215 LEU A C 1
ATOM 1699 O O . LEU A 1 215 ? -4.914 20.309 -21.676 1.00 88.00 215 LEU A O 1
ATOM 1703 N N . LEU A 1 216 ? -4.028 20.800 -19.670 1.00 85.94 216 LEU A N 1
ATOM 1704 C CA . LEU A 1 216 ? -5.166 21.587 -19.175 1.00 85.94 216 LEU A CA 1
ATOM 1705 C C . LEU A 1 216 ? -5.451 22.821 -20.038 1.00 85.94 216 LEU A C 1
ATOM 1707 O O . LEU A 1 216 ? -6.604 23.197 -20.235 1.00 85.94 216 LEU A O 1
ATOM 1711 N N . THR A 1 217 ? -4.402 23.464 -20.552 1.00 83.38 217 THR A N 1
ATOM 1712 C CA . THR A 1 217 ? -4.530 24.707 -21.322 1.00 83.38 217 THR A CA 1
ATOM 1713 C C . THR A 1 217 ? -4.882 24.445 -22.785 1.00 83.38 217 THR A C 1
ATOM 1715 O O . THR A 1 217 ? -5.670 25.190 -23.368 1.00 83.38 217 THR A O 1
ATOM 1718 N N . ARG A 1 218 ? -4.290 23.414 -23.399 1.00 84.88 218 ARG A N 1
ATOM 1719 C CA . ARG A 1 218 ? -4.434 23.131 -24.838 1.00 84.88 218 ARG A CA 1
ATOM 1720 C C . ARG A 1 218 ? -5.514 22.091 -25.144 1.00 84.88 218 ARG A C 1
ATOM 1722 O O . ARG A 1 218 ? -5.998 22.040 -26.271 1.00 84.88 218 ARG A O 1
ATOM 1729 N N . GLY A 1 219 ? -5.880 21.257 -24.169 1.00 80.56 219 GLY A N 1
ATOM 1730 C CA . GLY A 1 219 ? -6.763 20.100 -24.348 1.00 80.56 219 GLY A CA 1
ATOM 1731 C C . GLY A 1 219 ? -6.091 18.894 -25.018 1.00 80.56 219 GLY A C 1
ATOM 1732 O O . GLY A 1 219 ? -6.763 17.902 -25.306 1.00 80.56 219 GLY A O 1
ATOM 1733 N N . TYR A 1 220 ? -4.784 18.977 -25.273 1.00 86.62 220 TYR A N 1
ATOM 1734 C CA . TYR A 1 220 ? -3.966 17.908 -25.834 1.00 86.62 220 TYR A CA 1
ATOM 1735 C C . TYR A 1 220 ? -2.536 17.972 -25.298 1.00 86.62 220 TYR A C 1
ATOM 1737 O O . TYR A 1 220 ? -2.072 19.030 -24.865 1.00 86.62 220 TYR A O 1
ATOM 1745 N N . LEU A 1 221 ? -1.848 16.838 -25.366 1.00 90.31 221 LEU A N 1
ATOM 1746 C CA . LEU A 1 221 ? -0.422 16.708 -25.098 1.00 90.31 221 LEU A CA 1
ATOM 1747 C C . LEU A 1 221 ? 0.332 16.561 -26.430 1.00 90.31 221 LEU A C 1
ATOM 1749 O O . LEU A 1 221 ? -0.084 15.775 -27.279 1.00 90.31 221 LEU A O 1
ATOM 1753 N N . ASP A 1 222 ? 1.416 17.314 -26.621 1.00 87.88 222 ASP A N 1
ATOM 1754 C CA . ASP A 1 222 ? 2.351 17.092 -27.731 1.00 87.88 222 ASP A CA 1
ATOM 1755 C C . ASP A 1 222 ? 3.378 16.034 -27.292 1.00 87.88 222 ASP A C 1
ATOM 1757 O O . ASP A 1 222 ? 4.148 16.278 -26.364 1.00 87.88 222 ASP A O 1
ATOM 1761 N N . PHE A 1 223 ? 3.405 14.873 -27.948 1.00 87.56 223 PHE A N 1
ATOM 1762 C CA . PHE A 1 223 ? 4.348 13.792 -27.650 1.00 87.56 223 PHE A CA 1
ATOM 1763 C C . PHE A 1 223 ? 4.877 13.174 -28.950 1.00 87.56 223 PHE A C 1
ATOM 1765 O O . PHE A 1 223 ? 4.102 12.770 -29.811 1.00 87.56 223 PHE A O 1
ATOM 1772 N N . ASN A 1 224 ? 6.203 13.133 -29.129 1.00 84.75 224 ASN A N 1
ATOM 1773 C CA . ASN A 1 224 ? 6.870 12.623 -30.341 1.00 84.75 224 ASN A CA 1
ATOM 1774 C C . ASN A 1 224 ? 6.361 13.210 -31.677 1.00 84.75 224 ASN A C 1
ATOM 1776 O O . ASN A 1 224 ? 6.379 12.545 -32.709 1.00 84.75 224 ASN A O 1
ATOM 1780 N N . GLY A 1 225 ? 5.931 14.476 -31.674 1.00 83.62 225 GLY A N 1
ATOM 1781 C CA . GLY A 1 225 ? 5.394 15.150 -32.862 1.00 83.62 225 GLY A CA 1
ATOM 1782 C C . GLY A 1 225 ? 3.924 14.835 -33.159 1.00 83.62 225 GLY A C 1
ATOM 1783 O O . GLY A 1 225 ? 3.373 15.380 -34.115 1.00 83.62 225 GLY A O 1
ATOM 1784 N N . GLU A 1 226 ? 3.277 14.019 -32.329 1.00 87.19 226 GLU A N 1
ATOM 1785 C CA . GLU A 1 226 ? 1.848 13.734 -32.387 1.00 87.19 226 GLU A CA 1
ATOM 1786 C C . GLU A 1 226 ? 1.093 14.483 -31.286 1.00 87.19 226 GLU A C 1
ATOM 1788 O O . GLU A 1 226 ? 1.609 14.735 -30.195 1.00 87.19 226 GLU A O 1
ATOM 1793 N N . ARG A 1 227 ? -0.157 14.847 -31.581 1.00 90.81 227 ARG A N 1
ATOM 1794 C CA . ARG A 1 227 ? -1.060 15.472 -30.614 1.00 90.81 227 ARG A CA 1
ATOM 1795 C C . ARG A 1 227 ? -2.012 14.432 -30.056 1.00 90.81 227 ARG A C 1
ATOM 1797 O O . ARG A 1 227 ? -2.852 13.907 -30.786 1.00 90.81 227 ARG A O 1
ATOM 1804 N N . ILE A 1 228 ? -1.922 14.195 -28.756 1.00 87.94 228 ILE A N 1
ATOM 1805 C CA . ILE A 1 228 ? -2.777 13.259 -28.030 1.00 87.94 228 ILE A CA 1
ATOM 1806 C C . ILE A 1 228 ? -3.889 14.057 -27.356 1.00 87.94 228 ILE A C 1
ATOM 1808 O O . ILE A 1 228 ? -3.656 14.806 -26.407 1.00 87.94 228 ILE A O 1
ATOM 1812 N N . TYR A 1 229 ? -5.108 13.920 -27.871 1.00 84.25 229 TYR A N 1
ATOM 1813 C CA . TYR A 1 229 ? -6.284 14.637 -27.384 1.00 84.25 229 TYR A CA 1
ATOM 1814 C C . TYR A 1 229 ? -7.059 13.780 -26.384 1.00 84.25 229 TYR A C 1
ATOM 1816 O O . TYR A 1 229 ? -7.722 12.824 -26.780 1.00 84.25 229 TYR A O 1
ATOM 1824 N N . LEU A 1 230 ? -7.081 14.183 -25.111 1.00 77.25 230 LEU A N 1
ATOM 1825 C CA . LEU A 1 230 ? -7.841 13.481 -24.067 1.00 77.25 230 LEU A CA 1
ATOM 1826 C C . LEU A 1 230 ? -9.331 13.342 -24.429 1.00 77.25 230 LEU A C 1
ATOM 1828 O O . LEU A 1 230 ? -9.952 12.293 -24.252 1.00 77.25 230 LEU A O 1
ATOM 1832 N N . LYS A 1 231 ? -9.915 14.414 -24.975 1.00 69.56 231 LYS A N 1
ATOM 1833 C CA . LYS A 1 231 ? -11.352 14.471 -25.249 1.00 69.56 231 LYS A CA 1
ATOM 1834 C C . LYS A 1 231 ? -11.800 13.727 -26.501 1.00 69.56 231 LYS A C 1
ATOM 1836 O O . LYS A 1 231 ? -12.965 13.350 -26.563 1.00 69.56 231 LYS A O 1
ATOM 1841 N N . ALA A 1 232 ? -10.908 13.492 -27.468 1.00 66.75 232 ALA A N 1
ATOM 1842 C CA . ALA A 1 232 ? -11.255 12.768 -28.696 1.00 66.75 232 ALA A CA 1
ATOM 1843 C C . ALA A 1 232 ? -11.761 11.343 -28.403 1.00 66.75 232 ALA A C 1
ATOM 1845 O O . ALA A 1 232 ? -12.544 10.796 -29.172 1.00 66.75 232 ALA A O 1
ATOM 1846 N N . ASN A 1 233 ? -11.378 10.795 -27.247 1.00 66.88 233 ASN A N 1
ATOM 1847 C CA . ASN A 1 233 ? -11.733 9.454 -26.797 1.00 66.88 233 ASN A CA 1
ATOM 1848 C C . ASN A 1 233 ? -12.731 9.456 -25.616 1.00 66.88 233 ASN A C 1
ATOM 1850 O O . ASN A 1 233 ? -12.873 8.460 -24.902 1.00 66.88 233 ASN A O 1
ATOM 1854 N N . ASN A 1 234 ? -13.441 10.572 -25.383 1.00 77.12 234 ASN A N 1
ATOM 1855 C CA . ASN A 1 234 ? -14.322 10.770 -24.221 1.00 77.12 234 ASN A CA 1
ATOM 1856 C C . ASN A 1 234 ? -13.598 10.559 -22.872 1.00 77.12 234 ASN A C 1
ATOM 1858 O O . ASN A 1 234 ? -14.200 10.065 -21.912 1.00 77.12 234 ASN A O 1
ATOM 1862 N N . GLY A 1 235 ? -12.304 10.889 -22.817 1.00 84.19 235 GLY A N 1
ATOM 1863 C CA . GLY A 1 235 ? -11.522 10.894 -21.589 1.00 84.19 235 GLY A CA 1
ATOM 1864 C C . GLY A 1 235 ? -11.750 12.164 -20.777 1.00 84.19 235 GLY A C 1
ATOM 1865 O O . GLY A 1 235 ? -12.165 13.203 -21.304 1.00 84.19 235 GLY A O 1
ATOM 1866 N N . MET A 1 236 ? -11.480 12.074 -19.479 1.00 87.31 236 MET A N 1
ATOM 1867 C CA . MET A 1 236 ? -11.666 13.173 -18.534 1.00 87.31 236 MET A CA 1
ATOM 1868 C C . MET A 1 236 ? -10.509 13.257 -17.554 1.00 87.31 236 MET A C 1
ATOM 1870 O O . MET A 1 236 ? -9.941 12.238 -17.170 1.00 87.31 236 MET A O 1
ATOM 1874 N N . LEU A 1 237 ? -10.188 14.484 -17.146 1.00 89.44 237 LEU A N 1
ATOM 1875 C CA . LEU A 1 237 ? -9.146 14.757 -16.169 1.00 89.44 237 LEU A CA 1
ATOM 1876 C C . LEU A 1 237 ? -9.767 15.371 -14.917 1.00 89.44 237 LEU A C 1
ATOM 1878 O O . LEU A 1 237 ? -10.431 16.411 -14.964 1.00 89.44 237 LEU A O 1
ATOM 1882 N N . PHE A 1 238 ? -9.512 14.714 -13.800 1.00 91.75 238 PHE A N 1
ATOM 1883 C CA . PHE A 1 238 ? -9.880 15.131 -12.464 1.00 91.75 238 PHE A CA 1
ATOM 1884 C C . PHE A 1 238 ? -8.606 15.460 -11.693 1.00 91.75 238 PHE A C 1
ATOM 1886 O O . PHE A 1 238 ? -7.548 14.884 -11.937 1.00 91.75 238 PHE A O 1
ATOM 1893 N N . ALA A 1 239 ? -8.721 16.353 -10.728 1.00 90.50 239 ALA A N 1
ATOM 1894 C CA . ALA A 1 239 ? -7.717 16.594 -9.713 1.00 90.50 239 ALA A CA 1
ATOM 1895 C C . ALA A 1 239 ? -8.365 16.454 -8.334 1.00 90.50 239 ALA A C 1
ATOM 1897 O O . ALA A 1 239 ? -9.545 16.776 -8.159 1.00 90.50 239 ALA A O 1
ATOM 1898 N N . ALA A 1 240 ? -7.599 16.006 -7.348 1.00 88.81 240 ALA A N 1
ATOM 1899 C CA . ALA A 1 240 ? -7.990 16.039 -5.947 1.00 88.81 240 ALA A CA 1
ATOM 1900 C C . ALA A 1 240 ? -6.876 16.662 -5.109 1.00 88.81 240 ALA A C 1
ATOM 1902 O O . ALA A 1 240 ? -5.689 16.474 -5.367 1.00 88.81 240 ALA A O 1
ATOM 1903 N N . GLY A 1 241 ? -7.269 17.447 -4.112 1.00 82.69 241 GLY A N 1
ATOM 1904 C CA . GLY A 1 241 ? -6.327 18.147 -3.251 1.00 82.69 241 GLY A CA 1
ATOM 1905 C C . GLY A 1 241 ? -6.944 18.502 -1.910 1.00 82.69 241 GLY A C 1
ATOM 1906 O O . GLY A 1 241 ? -8.162 18.425 -1.709 1.00 82.69 241 GLY A O 1
ATOM 1907 N N . ASN A 1 242 ? -6.079 18.891 -0.981 1.00 74.81 242 ASN A N 1
ATOM 1908 C CA . ASN A 1 242 ? -6.486 19.402 0.319 1.00 74.81 242 ASN A CA 1
ATOM 1909 C C . ASN A 1 242 ? -6.281 20.927 0.353 1.00 74.81 242 ASN A C 1
ATOM 1911 O O . ASN A 1 242 ? -5.323 21.418 -0.249 1.00 74.81 242 ASN A O 1
ATOM 1915 N N . PRO A 1 243 ? -7.171 21.690 1.012 1.00 67.12 243 PRO A N 1
ATOM 1916 C CA . PRO A 1 243 ? -7.021 23.135 1.139 1.00 67.12 243 PRO A CA 1
ATOM 1917 C C . PRO A 1 243 ? -5.751 23.511 1.925 1.00 67.12 243 PRO A C 1
ATOM 1919 O O . PRO A 1 243 ? -5.256 22.748 2.752 1.00 67.12 243 PRO A O 1
ATOM 1922 N N . SER A 1 244 ? -5.230 24.711 1.663 1.00 54.44 244 SER A N 1
ATOM 1923 C CA . SER A 1 244 ? -3.896 25.224 2.036 1.00 54.44 244 SER A CA 1
ATOM 1924 C C . SER A 1 244 ? -3.600 25.394 3.539 1.00 54.44 244 SER A C 1
ATOM 1926 O O . SER A 1 244 ? -2.556 25.935 3.895 1.00 54.44 244 SER A O 1
ATOM 1928 N N . SER A 1 245 ? -4.481 24.942 4.437 1.00 51.16 245 SER A N 1
ATOM 1929 C CA . SER A 1 245 ? -4.295 25.032 5.893 1.00 51.16 245 SER A CA 1
ATOM 1930 C C . SER A 1 245 ? -3.497 23.873 6.508 1.00 51.16 245 SER A C 1
ATOM 1932 O O . SER A 1 245 ? -3.149 23.947 7.685 1.00 51.16 245 SER A O 1
ATOM 1934 N N . ASP A 1 246 ? -3.203 22.813 5.748 1.00 48.38 246 ASP A N 1
ATOM 1935 C CA . ASP A 1 246 ? -2.427 21.663 6.230 1.00 48.38 246 ASP A CA 1
ATOM 1936 C C . ASP A 1 246 ? -0.912 21.901 6.109 1.00 48.38 246 ASP A C 1
ATOM 1938 O O . ASP A 1 246 ? -0.395 22.247 5.043 1.00 48.38 246 ASP A O 1
ATOM 1942 N N . ALA A 1 247 ? -0.183 21.683 7.208 1.00 40.12 247 ALA A N 1
ATOM 1943 C CA . ALA A 1 247 ? 1.257 21.916 7.298 1.00 40.12 247 ALA A CA 1
ATOM 1944 C C . ALA A 1 247 ? 2.053 21.170 6.206 1.00 40.12 247 ALA A C 1
ATOM 1946 O O . ALA A 1 247 ? 1.935 19.954 6.058 1.00 40.12 247 ALA A O 1
ATOM 1947 N N . GLY A 1 248 ? 2.904 21.904 5.480 1.00 46.34 248 GLY A N 1
ATOM 1948 C CA . GLY A 1 248 ? 3.838 21.356 4.486 1.00 46.34 248 GLY A CA 1
ATOM 1949 C C . GLY A 1 248 ? 3.330 21.307 3.040 1.00 46.34 248 GLY A C 1
ATOM 1950 O O . GLY A 1 248 ? 4.084 20.893 2.164 1.00 46.34 248 GLY A O 1
ATOM 1951 N N . ARG A 1 249 ? 2.095 21.744 2.758 1.00 53.69 249 ARG A N 1
ATOM 1952 C CA . ARG A 1 249 ? 1.539 21.766 1.394 1.00 53.69 249 ARG A CA 1
ATOM 1953 C C . ARG A 1 249 ? 1.671 23.152 0.751 1.00 53.69 249 ARG A C 1
ATOM 1955 O O . ARG A 1 249 ? 1.353 24.162 1.374 1.00 53.69 249 ARG A O 1
ATOM 1962 N N . GLN A 1 250 ? 2.164 23.198 -0.491 1.00 52.84 250 GLN A N 1
ATOM 1963 C CA . GLN A 1 250 ? 2.293 24.437 -1.263 1.00 52.84 250 GLN A CA 1
ATOM 1964 C C . GLN A 1 250 ? 0.917 24.971 -1.685 1.00 52.84 250 GLN A C 1
ATOM 1966 O O . GLN A 1 250 ? -0.021 24.205 -1.915 1.00 52.84 250 GLN A O 1
ATOM 1971 N N . LEU A 1 251 ? 0.806 26.299 -1.789 1.00 53.97 251 LEU A N 1
ATOM 1972 C CA . LEU A 1 251 ? -0.350 26.956 -2.393 1.00 53.97 251 LEU A CA 1
ATOM 1973 C C . LEU A 1 251 ? -0.499 26.468 -3.836 1.00 53.97 251 LEU A C 1
ATOM 1975 O O . LEU A 1 251 ? 0.440 26.560 -4.626 1.00 53.97 251 LEU A O 1
ATOM 1979 N N . PHE A 1 252 ? -1.687 25.972 -4.175 1.00 64.38 252 PHE A N 1
ATOM 1980 C CA . PHE A 1 252 ? -2.043 25.712 -5.563 1.00 64.38 252 PHE A CA 1
ATOM 1981 C C . PHE A 1 252 ? -1.891 27.022 -6.345 1.00 64.38 252 PHE A C 1
ATOM 1983 O O . PHE A 1 252 ? -2.355 28.066 -5.883 1.00 64.38 252 PHE A O 1
ATOM 1990 N N . SER A 1 253 ? -1.193 27.011 -7.485 1.00 70.06 253 SER A N 1
ATOM 1991 C CA . SER A 1 253 ? -1.035 28.255 -8.239 1.00 70.06 253 SER A CA 1
ATOM 1992 C C . SER A 1 253 ? -2.400 28.700 -8.764 1.00 70.06 253 SER A C 1
ATOM 1994 O O . SER A 1 253 ? -3.132 27.912 -9.361 1.00 70.06 253 SER A O 1
ATOM 1996 N N . GLU A 1 254 ? -2.740 29.974 -8.573 1.00 71.06 254 GLU A N 1
ATOM 1997 C CA . GLU A 1 254 ? -4.018 30.545 -9.026 1.00 71.06 254 GLU A CA 1
ATOM 1998 C C . GLU A 1 254 ? -4.228 30.319 -10.537 1.00 71.06 254 GLU A C 1
ATOM 2000 O O . GLU A 1 254 ? -5.334 30.068 -11.014 1.00 71.06 254 GLU A O 1
ATOM 2005 N N . ALA A 1 255 ? -3.135 30.324 -11.307 1.00 74.31 255 ALA A N 1
ATOM 2006 C CA . ALA A 1 255 ? -3.143 30.031 -12.734 1.00 74.31 255 ALA A CA 1
ATOM 2007 C C . ALA A 1 255 ? -3.574 28.593 -13.063 1.00 74.31 255 ALA A C 1
ATOM 2009 O O . ALA A 1 255 ? -4.196 28.390 -14.104 1.00 74.31 255 ALA A O 1
ATOM 2010 N N . LEU A 1 256 ? -3.236 27.614 -12.220 1.00 75.19 256 LEU A N 1
ATOM 2011 C CA . LEU A 1 256 ? -3.651 26.219 -12.365 1.00 75.19 256 LEU A CA 1
ATOM 2012 C C . LEU A 1 256 ? -5.079 26.024 -11.834 1.00 75.19 256 LEU A C 1
ATOM 2014 O O . LEU A 1 256 ? -5.863 25.334 -12.478 1.00 75.19 256 LEU A O 1
ATOM 2018 N N . GLU A 1 257 ? -5.451 26.690 -10.733 1.00 77.38 257 GLU A N 1
ATOM 2019 C CA . GLU A 1 257 ? -6.815 26.662 -10.170 1.00 77.38 257 GLU A CA 1
ATOM 2020 C C . GLU A 1 257 ? -7.857 27.124 -11.177 1.00 77.38 257 GLU A C 1
ATOM 2022 O O . GLU A 1 257 ? -8.843 26.432 -11.418 1.00 77.38 257 GLU A O 1
ATOM 2027 N N . ASN A 1 258 ? -7.572 28.229 -11.863 1.00 81.50 258 ASN A N 1
ATOM 2028 C CA . ASN A 1 258 ? -8.441 28.796 -12.890 1.00 81.50 258 ASN A CA 1
ATOM 2029 C C . ASN A 1 258 ? -8.612 27.901 -14.131 1.00 81.50 258 ASN A C 1
ATOM 2031 O O . ASN A 1 258 ? -9.417 28.215 -15.011 1.00 81.50 258 ASN A O 1
ATOM 2035 N N . ARG A 1 259 ? -7.854 26.801 -14.244 1.00 84.00 259 ARG A N 1
ATOM 2036 C CA . ARG A 1 259 ? -8.031 25.792 -15.298 1.00 84.00 259 ARG A CA 1
ATOM 2037 C C . ARG A 1 259 ? -8.953 24.659 -14.890 1.00 84.00 259 ARG A C 1
ATOM 2039 O O . ARG A 1 259 ? -9.222 23.820 -15.740 1.00 84.00 259 ARG A O 1
ATOM 2046 N N . PHE A 1 260 ? -9.423 24.616 -13.649 1.00 85.56 260 PHE A N 1
ATOM 2047 C CA . PHE A 1 260 ? -10.366 23.618 -13.173 1.00 85.56 260 PHE A CA 1
ATOM 2048 C C . PHE A 1 260 ? -11.693 24.260 -12.781 1.00 85.56 260 PHE A C 1
ATOM 2050 O O . PHE A 1 260 ? -11.752 25.370 -12.259 1.00 85.56 260 PHE A O 1
ATOM 2057 N N . GLN A 1 261 ? -12.775 23.507 -12.949 1.00 86.31 261 GLN A N 1
ATOM 2058 C CA . GLN A 1 261 ? -13.974 23.742 -12.162 1.00 86.31 261 GLN A CA 1
ATOM 2059 C C . GLN A 1 261 ? -13.740 23.185 -10.753 1.00 86.31 261 GLN A C 1
ATOM 2061 O O . GLN A 1 261 ? -13.627 21.970 -10.575 1.00 86.31 261 GLN A O 1
ATOM 2066 N N . VAL A 1 262 ? -13.690 24.067 -9.755 1.00 85.56 262 VAL A N 1
ATOM 2067 C CA . VAL A 1 262 ? -13.459 23.678 -8.358 1.00 85.56 262 VAL A CA 1
ATOM 2068 C C . VAL A 1 262 ? -14.763 23.235 -7.691 1.00 85.56 262 VAL A C 1
ATOM 2070 O O . VAL A 1 262 ? -15.778 23.934 -7.756 1.00 85.56 262 VAL A O 1
ATOM 2073 N N . PHE A 1 263 ? -14.714 22.083 -7.022 1.00 86.06 263 PHE A N 1
ATOM 2074 C CA . PHE A 1 263 ? -15.765 21.517 -6.181 1.00 86.06 263 PHE A CA 1
ATOM 2075 C C . PHE A 1 263 ? -15.258 21.363 -4.756 1.00 86.06 263 PHE A C 1
ATOM 2077 O O . PHE A 1 263 ? -14.335 20.594 -4.482 1.00 86.06 263 PHE A O 1
ATOM 2084 N N . TYR A 1 264 ? -15.902 22.066 -3.834 1.00 83.38 264 TYR A N 1
ATOM 2085 C CA . TYR A 1 264 ? -15.554 21.999 -2.424 1.00 83.38 264 TYR A CA 1
ATOM 2086 C C . TYR A 1 264 ? -16.255 20.820 -1.753 1.00 83.38 264 TYR A C 1
ATOM 2088 O O . TYR A 1 264 ? -17.482 20.745 -1.730 1.00 83.38 264 TYR A O 1
ATOM 2096 N N . THR A 1 265 ? -15.470 19.912 -1.177 1.00 81.00 265 THR A N 1
ATOM 2097 C CA . THR A 1 265 ? -15.972 18.782 -0.391 1.00 81.00 265 THR A CA 1
ATOM 2098 C C . THR A 1 265 ? -15.840 19.116 1.098 1.00 81.00 265 THR A C 1
ATOM 2100 O O . THR A 1 265 ? -14.716 19.196 1.603 1.00 81.00 265 THR A O 1
ATOM 2103 N N . PRO A 1 266 ? -16.951 19.345 1.824 1.00 79.56 266 PRO A N 1
ATOM 2104 C CA . PRO A 1 266 ? -16.888 19.661 3.246 1.00 79.56 266 PRO A CA 1
ATOM 2105 C C . PRO A 1 266 ? -16.392 18.459 4.074 1.00 79.56 266 PRO A C 1
ATOM 2107 O O . PRO A 1 266 ? -16.497 17.315 3.622 1.00 79.56 266 PRO A O 1
ATOM 2110 N N . PRO A 1 267 ? -15.887 18.689 5.305 1.00 78.50 267 PRO A N 1
ATOM 2111 C CA . PRO A 1 267 ? -15.599 17.610 6.245 1.00 78.50 267 PRO A CA 1
ATOM 2112 C C . PRO A 1 267 ? -16.826 16.716 6.470 1.00 78.50 267 PRO A C 1
ATOM 2114 O O . PRO A 1 267 ? -17.960 17.198 6.549 1.00 78.50 267 PRO A O 1
ATOM 2117 N N . MET A 1 268 ? -16.593 15.412 6.609 1.00 80.38 268 MET A N 1
ATOM 2118 C CA . MET A 1 268 ? -17.658 14.429 6.790 1.00 80.38 268 MET A CA 1
ATOM 2119 C C . MET A 1 268 ? -18.294 14.551 8.181 1.00 80.38 268 MET A C 1
ATOM 2121 O O . MET A 1 268 ? -17.602 14.479 9.200 1.00 80.38 268 MET A O 1
ATOM 2125 N N . LYS A 1 269 ? -19.621 14.699 8.235 1.00 85.94 269 LYS A N 1
ATOM 2126 C CA . LYS A 1 269 ? -20.386 14.768 9.492 1.00 85.94 269 LYS A CA 1
ATOM 2127 C C . LYS A 1 269 ? -20.338 13.428 10.229 1.00 85.94 269 LYS A C 1
ATOM 2129 O O . LYS A 1 269 ? -20.286 12.378 9.594 1.00 85.94 269 LYS A O 1
ATOM 2134 N N . HIS A 1 270 ? -20.466 13.447 11.557 1.00 89.25 270 HIS A N 1
ATOM 2135 C CA . HIS A 1 270 ? -20.486 12.219 12.365 1.00 89.25 270 HIS A CA 1
ATOM 2136 C C . HIS A 1 270 ? -21.579 11.232 11.923 1.00 89.25 270 HIS A C 1
ATOM 2138 O O . HIS A 1 270 ? -21.300 10.054 11.739 1.00 89.25 270 HIS A O 1
ATOM 2144 N N . SER A 1 271 ? -22.795 11.713 11.649 1.00 86.81 271 SER A N 1
ATOM 2145 C CA . SER A 1 271 ? -23.896 10.861 11.177 1.00 86.81 271 SER A CA 1
ATOM 2146 C C . SER A 1 271 ? -23.620 10.213 9.816 1.00 86.81 271 SER A C 1
ATOM 2148 O O . SER A 1 271 ? -24.054 9.093 9.559 1.00 86.81 271 SER A O 1
ATOM 2150 N N . GLN A 1 272 ? -22.863 10.888 8.943 1.00 85.06 272 GLN A N 1
ATOM 2151 C CA . GLN A 1 272 ? -22.432 10.323 7.663 1.00 85.06 272 GLN A CA 1
ATOM 2152 C C . GLN A 1 272 ? -21.360 9.250 7.868 1.00 85.06 272 GLN A C 1
ATOM 2154 O O . GLN A 1 272 ? -21.456 8.193 7.251 1.00 85.06 272 GLN A O 1
ATOM 2159 N N . GLN A 1 273 ? -20.379 9.495 8.747 1.00 88.62 273 GLN A N 1
ATOM 2160 C CA . GLN A 1 273 ? -19.371 8.495 9.118 1.00 88.62 273 GLN A CA 1
ATOM 2161 C C . GLN A 1 273 ? -20.046 7.243 9.688 1.00 88.62 273 GLN A C 1
ATOM 2163 O O . GLN A 1 273 ? -19.757 6.137 9.237 1.00 88.62 273 GLN A O 1
ATOM 2168 N N . ALA A 1 274 ? -21.009 7.417 10.598 1.00 91.56 274 ALA A N 1
ATOM 2169 C CA . ALA A 1 274 ? -21.754 6.312 11.188 1.00 91.56 274 ALA A CA 1
ATOM 2170 C C . ALA A 1 274 ? -22.551 5.526 10.136 1.00 91.56 274 ALA A C 1
ATOM 2172 O O . ALA A 1 274 ? -22.479 4.301 10.101 1.00 91.56 274 ALA A O 1
ATOM 2173 N N . ALA A 1 275 ? -23.242 6.211 9.217 1.00 88.25 275 ALA A N 1
ATOM 2174 C CA . ALA A 1 275 ? -23.955 5.560 8.115 1.00 88.25 275 ALA A CA 1
ATOM 2175 C C . ALA A 1 275 ? -23.021 4.776 7.183 1.00 88.25 275 ALA A C 1
ATOM 2177 O O . ALA A 1 275 ? -23.374 3.682 6.740 1.00 88.25 275 ALA A O 1
ATOM 2178 N N . ILE A 1 276 ? -21.825 5.307 6.911 1.00 87.12 276 ILE A N 1
ATOM 2179 C CA . ILE A 1 276 ? -20.813 4.622 6.102 1.00 87.12 276 ILE A CA 1
ATOM 2180 C C . ILE A 1 276 ? -20.330 3.353 6.805 1.00 87.12 276 ILE A C 1
ATOM 2182 O O . ILE A 1 276 ? -20.341 2.280 6.204 1.00 87.12 276 ILE A O 1
ATOM 2186 N N . LEU A 1 277 ? -19.937 3.467 8.074 1.00 91.50 277 LEU A N 1
ATOM 2187 C CA . LEU A 1 277 ? -19.420 2.351 8.864 1.00 91.50 277 LEU A CA 1
ATOM 2188 C C . LEU A 1 277 ? -20.478 1.258 9.060 1.00 91.50 277 LEU A C 1
ATOM 2190 O O . LEU A 1 277 ? -20.195 0.091 8.804 1.00 91.50 277 LEU A O 1
ATOM 2194 N N . PHE A 1 278 ? -21.704 1.639 9.425 1.00 91.94 278 PHE A N 1
ATOM 2195 C CA . PHE A 1 278 ? -22.820 0.712 9.617 1.00 91.94 278 PHE A CA 1
ATOM 2196 C C . PHE A 1 278 ? -23.191 -0.022 8.321 1.00 91.94 278 PHE A C 1
ATOM 2198 O O . PHE A 1 278 ? -23.427 -1.227 8.335 1.00 91.94 278 PHE A O 1
ATOM 2205 N N . GLY A 1 279 ? -23.199 0.685 7.185 1.00 88.06 279 GLY A N 1
ATOM 2206 C CA . GLY A 1 279 ? -23.479 0.077 5.884 1.00 88.06 279 GLY A CA 1
ATOM 2207 C C . GLY A 1 279 ? -22.361 -0.842 5.381 1.00 88.06 279 GLY A C 1
ATOM 2208 O O . GLY A 1 279 ? -22.641 -1.861 4.754 1.00 88.06 279 GLY A O 1
ATOM 2209 N N . LYS A 1 280 ? -21.093 -0.499 5.647 1.00 87.38 280 LYS A N 1
ATOM 2210 C CA . LYS A 1 280 ? -19.924 -1.250 5.156 1.00 87.38 280 LYS A CA 1
ATOM 2211 C C . LYS A 1 280 ? -19.581 -2.467 6.022 1.00 87.38 280 LYS A C 1
ATOM 2213 O O . LYS A 1 280 ? -19.078 -3.456 5.485 1.00 87.38 280 LYS A O 1
ATOM 2218 N N . TYR A 1 281 ? -19.862 -2.403 7.323 1.00 92.06 281 TYR A N 1
ATOM 2219 C CA . TYR A 1 281 ? -19.539 -3.445 8.303 1.00 92.06 281 TYR A CA 1
ATOM 2220 C C . TYR A 1 281 ? -20.776 -3.838 9.127 1.00 92.06 281 TYR A C 1
ATOM 2222 O O . TYR A 1 281 ? -20.825 -3.573 10.329 1.00 92.06 281 TYR A O 1
ATOM 2230 N N . PRO A 1 282 ? -21.795 -4.458 8.504 1.00 91.81 282 PRO A N 1
ATOM 2231 C CA . PRO A 1 282 ? -22.967 -4.919 9.235 1.00 91.81 282 PRO A CA 1
ATOM 2232 C C . PRO A 1 282 ? -22.584 -6.058 10.192 1.00 91.81 282 PRO A C 1
ATOM 2234 O O . PRO A 1 282 ? -22.005 -7.061 9.773 1.00 91.81 282 PRO A O 1
ATOM 2237 N N . ILE A 1 283 ? -22.924 -5.907 11.474 1.00 95.62 283 ILE A N 1
ATOM 2238 C CA . ILE A 1 283 ? -22.684 -6.901 12.528 1.00 95.62 283 ILE A CA 1
ATOM 2239 C C . ILE A 1 283 ? -24.012 -7.170 13.234 1.00 95.62 283 ILE A C 1
ATOM 2241 O O . ILE A 1 283 ? -24.640 -6.253 13.762 1.00 95.62 283 ILE A O 1
ATOM 2245 N N . GLU A 1 284 ? -24.448 -8.428 13.254 1.00 94.38 284 GLU A N 1
ATOM 2246 C CA . GLU A 1 284 ? -25.657 -8.814 13.983 1.00 94.38 284 GLU A CA 1
ATOM 2247 C C . GLU A 1 284 ? -25.492 -8.517 15.483 1.00 94.38 284 GLU A C 1
ATOM 2249 O O . GLU A 1 284 ? -24.492 -8.887 16.095 1.00 94.38 284 GLU A O 1
ATOM 2254 N N . GLY A 1 285 ? -26.462 -7.811 16.070 1.00 92.88 285 GLY A N 1
ATOM 2255 C CA . GLY A 1 285 ? -26.415 -7.379 17.470 1.00 92.88 285 GLY A CA 1
ATOM 2256 C C . GLY A 1 285 ? -25.699 -6.046 17.730 1.00 92.88 285 GLY A C 1
ATOM 2257 O O . GLY A 1 285 ? -25.684 -5.614 18.878 1.00 92.88 285 GLY A O 1
ATOM 2258 N N . ILE A 1 286 ? -25.162 -5.378 16.701 1.00 95.81 286 ILE A N 1
ATOM 2259 C CA . ILE A 1 286 ? -24.640 -4.003 16.777 1.00 95.81 286 ILE A CA 1
ATOM 2260 C C . ILE A 1 286 ? -25.545 -3.087 15.951 1.00 95.81 286 ILE A C 1
ATOM 2262 O O . ILE A 1 286 ? -25.688 -3.254 14.738 1.00 95.81 286 ILE A O 1
ATOM 2266 N N . GLY A 1 287 ? -26.190 -2.127 16.610 1.00 95.06 287 GLY A N 1
ATOM 2267 C CA . GLY A 1 287 ? -27.111 -1.183 15.985 1.00 95.06 287 GLY A CA 1
ATOM 2268 C C . GLY A 1 287 ? -26.433 0.102 15.511 1.00 95.06 287 GLY A C 1
ATOM 2269 O O . GLY A 1 287 ? -25.275 0.383 15.808 1.00 95.06 287 GLY A O 1
ATOM 2270 N N . PHE A 1 288 ? -27.197 0.945 14.811 1.00 93.88 288 PHE A N 1
ATOM 2271 C CA . PHE A 1 288 ? -26.719 2.259 14.369 1.00 93.88 288 PHE A CA 1
ATOM 2272 C C . PHE A 1 288 ? -26.262 3.145 15.541 1.00 93.88 288 PHE A C 1
ATOM 2274 O O . PHE A 1 288 ? -25.254 3.831 15.426 1.00 93.88 288 PHE A O 1
ATOM 2281 N N . ALA A 1 289 ? -26.950 3.070 16.686 1.00 94.06 289 ALA A N 1
ATOM 2282 C CA . ALA A 1 289 ? -26.598 3.824 17.889 1.00 94.06 289 ALA A CA 1
ATOM 2283 C C . ALA A 1 289 ? -25.224 3.432 18.468 1.00 94.06 289 ALA A C 1
ATOM 2285 O O . ALA A 1 289 ? -24.499 4.299 18.949 1.00 94.06 289 ALA A O 1
ATOM 2286 N N . ASP A 1 290 ? -24.836 2.153 18.387 1.00 94.94 290 ASP A N 1
ATOM 2287 C CA . ASP A 1 290 ? -23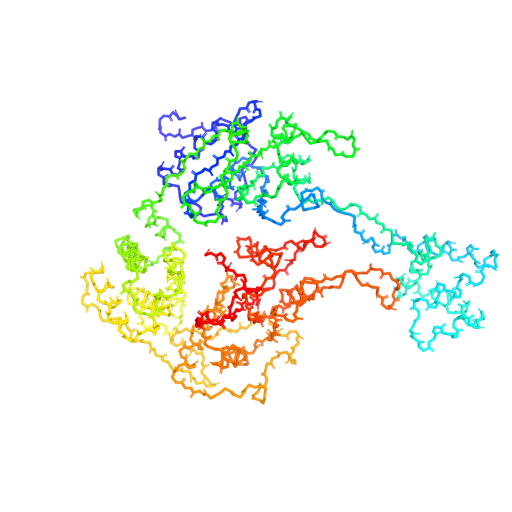.507 1.695 18.814 1.00 94.94 290 ASP A CA 1
ATOM 2288 C C . ASP A 1 290 ? -22.411 2.258 17.890 1.00 94.94 290 ASP A C 1
ATOM 2290 O O . ASP A 1 290 ? -21.337 2.652 18.345 1.00 94.94 290 ASP A O 1
ATOM 2294 N N . ILE A 1 291 ? -22.693 2.353 16.585 1.00 96.56 291 ILE A N 1
ATOM 2295 C CA . ILE A 1 291 ? -21.780 2.966 15.611 1.00 96.56 291 ILE A CA 1
ATOM 2296 C C . ILE A 1 291 ? -21.701 4.488 15.800 1.00 96.56 291 ILE A C 1
ATOM 2298 O O . ILE A 1 291 ? -20.616 5.057 15.691 1.00 96.56 291 ILE A O 1
ATOM 2302 N N . GLU A 1 292 ? -22.809 5.164 16.117 1.00 95.50 292 GLU A N 1
ATOM 2303 C CA . GLU A 1 292 ? -22.781 6.586 16.485 1.00 95.50 292 GLU A CA 1
ATOM 2304 C C . GLU A 1 292 ? -21.927 6.821 17.735 1.00 95.50 292 GLU A C 1
ATOM 2306 O O . GLU A 1 292 ? -21.075 7.711 17.722 1.00 95.50 292 GLU A O 1
ATOM 2311 N N . ALA A 1 293 ? -22.070 5.979 18.765 1.00 95.50 293 ALA A N 1
ATOM 2312 C CA . ALA A 1 293 ? -21.235 6.036 19.965 1.00 95.50 293 ALA A CA 1
ATOM 2313 C C . ALA A 1 293 ? -19.742 5.827 19.646 1.00 95.50 293 ALA A C 1
ATOM 2315 O O . ALA A 1 293 ? -18.892 6.534 20.189 1.00 95.50 293 ALA A O 1
ATOM 2316 N N . LEU A 1 294 ? -19.411 4.915 18.723 1.00 97.25 294 LEU A N 1
ATOM 2317 C CA . LEU A 1 294 ? -18.041 4.719 18.238 1.00 97.25 294 LEU A CA 1
ATOM 2318 C C . LEU A 1 294 ? -17.487 5.971 17.534 1.00 97.25 294 LEU A C 1
ATOM 2320 O O . LEU A 1 294 ? -16.352 6.369 17.797 1.00 97.25 294 LEU A O 1
ATOM 2324 N N . VAL A 1 295 ? -18.279 6.620 16.674 1.00 96.25 295 VAL A N 1
ATOM 2325 C CA . VAL A 1 295 ? -17.873 7.862 15.989 1.00 96.25 295 VAL A CA 1
ATOM 2326 C C . VAL A 1 295 ? -17.674 9.007 16.982 1.00 96.25 295 VAL A C 1
ATOM 2328 O O . VAL A 1 295 ? -16.692 9.747 16.886 1.00 96.25 295 VAL A O 1
ATOM 2331 N N . GLU A 1 296 ? -18.570 9.152 17.958 1.00 95.06 296 GLU A N 1
ATOM 2332 C CA . GLU A 1 296 ? -18.440 10.156 19.017 1.00 95.06 296 GLU A CA 1
ATOM 2333 C C . GLU A 1 296 ? -17.184 9.935 19.865 1.00 95.06 296 GLU A C 1
ATOM 2335 O O . GLU A 1 296 ? -16.441 10.896 20.104 1.00 95.06 296 GLU A O 1
ATOM 2340 N N . LEU A 1 297 ? -16.915 8.681 20.248 1.00 96.44 297 LEU A N 1
ATOM 2341 C CA . LEU A 1 297 ? -15.704 8.282 20.960 1.00 96.44 297 LEU A CA 1
ATOM 2342 C C . LEU A 1 297 ? -14.452 8.624 20.147 1.00 96.44 297 LEU A C 1
ATOM 2344 O O . LEU A 1 297 ? -13.567 9.304 20.666 1.00 96.44 297 LEU A O 1
ATOM 2348 N N . ASN A 1 298 ? -14.385 8.215 18.875 1.00 96.44 298 ASN A N 1
ATOM 2349 C CA . ASN A 1 298 ? -13.234 8.485 18.010 1.00 96.44 298 ASN A CA 1
ATOM 2350 C C . ASN A 1 298 ? -12.948 9.990 17.922 1.00 96.44 298 ASN A C 1
ATOM 2352 O O . ASN A 1 298 ? -11.820 10.430 18.137 1.00 96.44 298 ASN A O 1
ATOM 2356 N N . SER A 1 299 ? -13.984 10.794 17.675 1.00 93.88 299 SER A N 1
ATOM 2357 C CA . SER A 1 299 ? -13.863 12.252 17.611 1.00 93.88 299 SER A CA 1
ATOM 2358 C C . SER A 1 299 ? -13.465 12.880 18.951 1.00 93.88 299 SER A C 1
ATOM 2360 O O . SER A 1 299 ? -12.801 13.916 18.972 1.00 93.88 299 SER A O 1
ATOM 2362 N N . ALA A 1 300 ? -13.880 12.307 20.084 1.00 95.25 300 ALA A N 1
ATOM 2363 C CA . ALA A 1 300 ? -13.454 12.767 21.403 1.00 95.25 300 ALA A CA 1
ATOM 2364 C C . ALA A 1 300 ? -11.974 12.455 21.659 1.00 95.25 300 ALA A C 1
ATOM 2366 O O . ALA A 1 300 ? -11.233 13.356 22.055 1.00 95.25 300 ALA A O 1
ATOM 2367 N N . LEU A 1 301 ? -11.542 11.222 21.383 1.00 96.06 301 LEU A N 1
ATOM 2368 C CA . LEU A 1 301 ? -10.151 10.792 21.530 1.00 96.06 301 LEU A CA 1
ATOM 2369 C C . LEU A 1 301 ? -9.215 11.593 20.621 1.00 96.06 301 LEU A C 1
ATOM 2371 O O . LEU A 1 301 ? -8.171 12.042 21.094 1.00 96.06 301 LEU A O 1
ATOM 2375 N N . ASP A 1 302 ? -9.607 11.851 19.367 1.00 93.56 302 ASP A N 1
ATOM 2376 C CA . ASP A 1 302 ? -8.834 12.702 18.455 1.00 93.56 302 ASP A CA 1
ATOM 2377 C C . ASP A 1 302 ? -8.653 14.106 19.033 1.00 93.56 302 ASP A C 1
ATOM 2379 O O . ASP A 1 302 ? -7.526 14.557 19.205 1.00 93.56 302 ASP A O 1
ATOM 2383 N N . ARG A 1 303 ? -9.732 14.771 19.471 1.00 93.88 303 ARG A N 1
ATOM 2384 C CA . ARG A 1 303 ? -9.630 16.108 20.088 1.00 93.88 303 ARG A CA 1
ATOM 2385 C C . ARG A 1 303 ? -8.688 16.146 21.294 1.00 93.88 303 ARG A C 1
ATOM 2387 O O . ARG A 1 303 ? -7.994 17.140 21.491 1.00 93.88 303 ARG A O 1
ATOM 2394 N N . ILE A 1 304 ? -8.680 15.099 22.117 1.00 94.50 304 ILE A N 1
ATOM 2395 C CA . ILE A 1 304 ? -7.814 14.997 23.303 1.00 94.50 304 ILE A CA 1
ATOM 2396 C C . ILE A 1 304 ? -6.355 14.796 22.885 1.00 94.50 304 ILE A C 1
ATOM 2398 O O . ILE A 1 304 ? -5.472 15.460 23.432 1.00 94.50 304 ILE A O 1
ATOM 2402 N N . MET A 1 305 ? -6.112 13.940 21.891 1.00 91.69 305 MET A N 1
ATOM 2403 C CA . MET A 1 305 ? -4.790 13.690 21.317 1.00 91.69 305 MET A CA 1
ATOM 2404 C C . MET A 1 305 ? -4.213 14.941 20.645 1.00 91.69 305 MET A C 1
ATOM 2406 O O . MET A 1 305 ? -3.097 15.342 20.967 1.00 91.69 305 MET A O 1
ATOM 2410 N N . GLN A 1 306 ? -4.993 15.623 19.800 1.00 89.88 306 GLN A N 1
ATOM 2411 C CA . GLN A 1 306 ? -4.593 16.882 19.155 1.00 89.88 306 GLN A CA 1
ATOM 2412 C C . GLN A 1 306 ? -4.319 18.004 20.172 1.00 89.88 306 GLN A C 1
ATOM 2414 O O . GLN A 1 306 ? -3.526 18.905 19.913 1.00 89.88 306 GLN A O 1
ATOM 2419 N N . ALA A 1 307 ? -4.953 17.951 21.347 1.00 92.12 307 ALA A N 1
ATOM 2420 C CA . ALA A 1 307 ? -4.718 18.883 22.446 1.00 92.12 307 ALA A CA 1
ATOM 2421 C C . ALA A 1 307 ? -3.561 18.470 23.379 1.00 92.12 307 ALA A C 1
ATOM 2423 O O . ALA A 1 307 ? -3.396 19.105 24.422 1.00 92.12 307 ALA A O 1
ATOM 2424 N N . TYR A 1 308 ? -2.798 17.417 23.048 1.00 89.44 308 TYR A N 1
ATOM 2425 C CA . TYR A 1 308 ? -1.708 16.868 23.870 1.00 89.44 308 TYR A CA 1
ATOM 2426 C C . TYR A 1 308 ? -2.128 16.550 25.313 1.00 89.44 308 TYR A C 1
ATOM 2428 O O . TYR A 1 308 ? -1.383 16.763 26.267 1.00 89.44 308 TYR A O 1
ATOM 2436 N N . ARG A 1 309 ? -3.361 16.067 25.492 1.00 90.94 309 ARG A N 1
ATOM 2437 C CA . ARG A 1 309 ? -3.903 15.719 26.816 1.00 90.94 309 ARG A CA 1
ATOM 2438 C C . ARG A 1 309 ? -3.651 14.265 27.220 1.00 90.94 309 ARG A C 1
ATOM 2440 O O . ARG A 1 309 ? -3.984 13.896 28.341 1.00 90.94 309 ARG A O 1
ATOM 2447 N N . PHE A 1 310 ? -3.060 13.468 26.332 1.00 90.06 310 PHE A N 1
ATOM 2448 C CA . PHE A 1 310 ? -2.475 12.171 26.664 1.00 90.06 310 PHE A CA 1
ATOM 2449 C C . PHE A 1 310 ? -0.979 12.333 26.955 1.00 90.06 310 PHE A C 1
ATOM 2451 O O . PHE A 1 310 ? -0.283 13.049 26.236 1.00 90.06 310 PHE A O 1
ATOM 2458 N N . GLU A 1 311 ? -0.484 11.656 27.990 1.00 88.00 311 GLU A N 1
ATOM 2459 C CA . GLU A 1 311 ? 0.927 11.708 28.399 1.00 88.00 311 GLU A CA 1
ATOM 2460 C C . GLU A 1 311 ? 1.800 10.872 27.449 1.00 88.00 311 GLU A C 1
ATOM 2462 O O . GLU A 1 311 ? 1.390 9.787 27.019 1.00 88.00 311 GLU A O 1
ATOM 2467 N N . GLY A 1 312 ? 3.011 11.351 27.144 1.00 83.50 312 GLY A N 1
ATOM 2468 C CA . GLY A 1 312 ? 3.983 10.641 26.298 1.00 83.50 312 GLY A CA 1
ATOM 2469 C C . GLY A 1 312 ? 3.902 10.975 24.802 1.00 83.50 312 GLY A C 1
ATOM 2470 O O . GLY A 1 312 ? 4.426 10.225 23.969 1.00 83.50 312 GLY A O 1
ATOM 2471 N N . PHE A 1 313 ? 3.247 12.085 24.458 1.00 83.19 313 PHE A N 1
ATOM 2472 C CA . PHE A 1 313 ? 3.085 12.581 23.084 1.00 83.19 313 PHE A CA 1
ATOM 2473 C C . PHE A 1 313 ? 3.641 13.998 22.875 1.00 83.19 313 PHE A C 1
ATOM 2475 O O . PHE A 1 313 ? 3.672 14.474 21.749 1.00 83.19 313 PHE A O 1
ATOM 2482 N N . GLU A 1 314 ? 4.126 14.669 23.921 1.00 77.94 314 GLU A N 1
ATOM 2483 C CA . GLU A 1 314 ? 4.399 16.115 23.974 1.00 77.94 314 GLU A CA 1
ATOM 2484 C C . GLU A 1 314 ? 5.464 16.605 22.976 1.00 77.94 314 GLU A C 1
ATOM 2486 O O . GLU A 1 314 ? 5.480 17.779 22.617 1.00 77.94 314 GLU A O 1
ATOM 2491 N N . ASN A 1 315 ? 6.356 15.718 22.526 1.00 71.81 315 ASN A N 1
ATOM 2492 C CA . ASN A 1 315 ? 7.485 16.048 21.644 1.00 71.81 315 ASN A CA 1
ATOM 2493 C C . ASN A 1 315 ? 7.319 15.526 20.209 1.00 71.81 315 ASN A C 1
ATOM 2495 O O . ASN A 1 315 ? 8.266 15.560 19.423 1.00 71.81 315 ASN A O 1
ATOM 2499 N N . GLU A 1 316 ? 6.145 15.003 19.868 1.00 73.12 316 GLU A N 1
ATOM 2500 C CA . GLU A 1 316 ? 5.869 14.403 18.566 1.00 73.12 316 GLU A CA 1
ATOM 2501 C C . GLU A 1 316 ? 4.657 15.071 17.912 1.00 73.12 316 GLU A C 1
ATOM 2503 O O . GLU A 1 316 ? 3.901 15.822 18.537 1.00 73.12 316 GLU A O 1
ATOM 2508 N N . ARG A 1 317 ? 4.463 14.808 16.618 1.00 75.38 317 ARG A N 1
ATOM 2509 C CA . ARG A 1 317 ? 3.190 15.124 15.972 1.00 75.38 317 ARG A CA 1
ATOM 2510 C C . ARG A 1 317 ? 2.105 14.253 16.629 1.00 75.38 317 ARG A C 1
ATOM 2512 O O . ARG A 1 317 ? 2.329 13.047 16.749 1.00 75.38 317 ARG A O 1
ATOM 2519 N N . PRO A 1 318 ? 0.960 14.820 17.045 1.00 80.88 318 PRO A N 1
ATOM 2520 C CA . PRO A 1 318 ? -0.098 14.045 17.678 1.00 80.88 318 PRO A CA 1
ATOM 2521 C C . PRO A 1 318 ? -0.632 13.006 16.690 1.00 80.88 318 PRO A C 1
ATOM 2523 O O . PRO A 1 318 ? -0.768 13.284 15.494 1.00 80.88 318 PRO A O 1
ATOM 2526 N N . TYR A 1 319 ? -0.923 11.806 17.190 1.00 85.12 319 TYR A N 1
ATOM 2527 C CA . TYR A 1 319 ? -1.477 10.737 16.365 1.00 85.12 319 TYR A CA 1
ATOM 2528 C C . TYR A 1 319 ? -2.901 11.112 15.914 1.00 85.12 319 TYR A C 1
ATOM 2530 O O . TYR A 1 319 ? -3.732 11.418 16.768 1.00 85.12 319 TYR A O 1
ATOM 2538 N N . PRO A 1 320 ? -3.222 11.106 14.611 1.00 85.00 320 PRO A N 1
ATOM 2539 C CA . PRO A 1 320 ? -4.579 11.384 14.158 1.00 85.00 320 PRO A CA 1
ATOM 2540 C C . PRO A 1 320 ? -5.462 10.139 14.304 1.00 85.00 320 PRO A C 1
ATOM 2542 O O . PRO A 1 320 ? -5.206 9.120 13.661 1.00 85.00 320 PRO A O 1
ATOM 2545 N N . PHE A 1 321 ? -6.533 10.216 15.097 1.00 89.81 321 PHE A N 1
ATOM 2546 C CA . PHE A 1 321 ? -7.536 9.146 15.139 1.00 89.81 321 PHE A CA 1
ATOM 2547 C C . PHE A 1 321 ? -8.567 9.362 14.028 1.00 89.81 321 PHE A C 1
ATOM 2549 O O . PHE A 1 321 ? -9.350 10.312 14.042 1.00 89.81 321 PHE A O 1
ATOM 2556 N N . THR A 1 322 ? -8.581 8.467 13.043 1.00 87.06 322 THR A N 1
ATOM 2557 C CA . THR A 1 322 ? -9.354 8.634 11.802 1.00 87.06 322 THR A CA 1
ATOM 2558 C C . THR A 1 322 ? -10.427 7.561 11.645 1.00 87.06 322 THR A C 1
ATOM 2560 O O . THR A 1 322 ? -10.482 6.587 12.394 1.00 87.06 322 THR A O 1
ATOM 2563 N N . ILE A 1 323 ? -11.252 7.686 10.600 1.00 86.31 323 ILE A N 1
ATOM 2564 C CA . ILE A 1 323 ? -12.221 6.647 10.232 1.00 86.31 323 ILE A CA 1
ATOM 2565 C C . ILE A 1 323 ? -11.571 5.268 10.059 1.00 86.31 323 ILE A C 1
ATOM 2567 O O . ILE A 1 323 ? -12.205 4.267 10.373 1.00 86.31 323 ILE A O 1
ATOM 2571 N N . ARG A 1 324 ? -10.290 5.206 9.662 1.00 85.31 324 ARG A N 1
ATOM 2572 C CA . ARG A 1 324 ? -9.536 3.954 9.515 1.00 85.31 324 ARG A CA 1
ATOM 2573 C C . ARG A 1 324 ? -9.426 3.184 10.835 1.00 85.31 324 ARG A C 1
ATOM 2575 O O . ARG A 1 324 ? -9.519 1.963 10.808 1.00 85.31 324 ARG A O 1
ATOM 2582 N N . ASN A 1 325 ? -9.297 3.865 11.978 1.00 91.38 325 ASN A N 1
ATOM 2583 C CA . ASN A 1 325 ? -9.301 3.196 13.285 1.00 91.38 325 ASN A CA 1
ATOM 2584 C C . ASN A 1 325 ? -10.655 2.520 13.548 1.00 91.38 325 ASN A C 1
ATOM 2586 O O . ASN A 1 325 ? -10.703 1.370 13.969 1.00 91.38 325 ASN A O 1
ATOM 2590 N N . MET A 1 326 ? -11.762 3.187 13.217 1.00 95.12 326 MET A N 1
ATOM 2591 C CA . MET A 1 326 ? -13.103 2.608 13.355 1.00 95.12 326 MET A CA 1
ATOM 2592 C C . MET A 1 326 ? -13.348 1.458 12.371 1.00 95.12 326 MET A C 1
ATOM 2594 O O . MET A 1 326 ? -13.948 0.453 12.744 1.00 95.12 326 MET A O 1
ATOM 2598 N N . GLU A 1 327 ? -12.848 1.555 11.135 1.00 91.00 327 GLU A N 1
ATOM 2599 C CA . GLU A 1 327 ? -12.885 0.436 10.186 1.00 91.00 327 GLU A CA 1
ATOM 2600 C C . GLU A 1 327 ? -12.120 -0.779 10.722 1.00 91.00 327 GLU A C 1
ATOM 2602 O O . GLU A 1 327 ? -12.640 -1.892 10.677 1.00 91.00 327 GLU A O 1
ATOM 2607 N N . ASN A 1 328 ? -10.922 -0.565 11.275 1.00 89.06 328 ASN A N 1
ATOM 2608 C CA . ASN A 1 328 ? -10.115 -1.615 11.894 1.00 89.06 328 ASN A CA 1
ATOM 2609 C C . ASN A 1 328 ? -10.867 -2.305 13.041 1.00 89.06 328 ASN A C 1
ATOM 2611 O O . ASN A 1 328 ? -10.912 -3.534 13.090 1.00 89.06 328 ASN A O 1
ATOM 2615 N N . ILE A 1 329 ? -11.486 -1.520 13.928 1.00 93.88 329 ILE A N 1
ATOM 2616 C CA . ILE A 1 329 ? -12.279 -2.015 15.063 1.00 93.88 329 ILE A CA 1
ATOM 2617 C C . ILE A 1 329 ? -13.408 -2.925 14.570 1.00 93.88 329 ILE A C 1
ATOM 2619 O O . ILE A 1 329 ? -13.552 -4.055 15.040 1.00 93.88 329 ILE A O 1
ATOM 2623 N N . LEU A 1 330 ? -14.195 -2.466 13.593 1.00 95.19 330 LEU A N 1
ATOM 2624 C CA . LEU A 1 330 ? -15.340 -3.220 13.077 1.00 95.19 330 LEU A CA 1
ATOM 2625 C C . LEU A 1 330 ? -14.911 -4.473 12.305 1.00 95.19 330 LEU A C 1
ATOM 2627 O O . LEU A 1 330 ? -15.502 -5.536 12.491 1.00 95.19 330 LEU A O 1
ATOM 2631 N N . GLN A 1 331 ? -13.854 -4.389 11.492 1.00 90.62 331 GLN A N 1
ATOM 2632 C CA . GLN A 1 331 ? -13.290 -5.551 10.796 1.00 90.62 331 GLN A CA 1
ATOM 2633 C C . GLN A 1 331 ? -12.788 -6.610 11.779 1.00 90.62 331 GLN A C 1
ATOM 2635 O O . GLN A 1 331 ? -13.103 -7.794 11.628 1.00 90.62 331 GLN A O 1
ATOM 2640 N N . ASN A 1 332 ? -12.050 -6.195 12.809 1.00 88.38 332 ASN A N 1
ATOM 2641 C CA . ASN A 1 332 ? -11.566 -7.112 13.832 1.00 88.38 332 ASN A CA 1
ATOM 2642 C C . ASN A 1 332 ? -12.719 -7.686 14.667 1.00 88.38 332 ASN A C 1
ATOM 2644 O O . ASN A 1 332 ? -12.679 -8.865 15.014 1.00 88.38 332 ASN A O 1
ATOM 2648 N N . THR A 1 333 ? -13.784 -6.914 14.908 1.00 92.00 333 THR A N 1
ATOM 2649 C CA . THR A 1 333 ? -14.984 -7.398 15.610 1.00 92.00 333 THR A CA 1
ATOM 2650 C C . THR A 1 333 ? -15.679 -8.489 14.802 1.00 92.00 333 THR A C 1
ATOM 2652 O O . THR A 1 333 ? -15.921 -9.571 15.333 1.00 92.00 333 THR A O 1
ATOM 2655 N N . ILE A 1 334 ? -15.909 -8.274 13.500 1.00 91.62 334 ILE A N 1
ATOM 2656 C CA . ILE A 1 334 ? -16.442 -9.306 12.591 1.00 91.62 334 ILE A CA 1
ATOM 2657 C C . ILE A 1 334 ? -15.564 -10.555 12.640 1.00 91.62 334 ILE A C 1
ATOM 2659 O O . ILE A 1 334 ? -16.053 -11.676 12.796 1.00 91.62 334 ILE A O 1
ATOM 2663 N N . LYS A 1 335 ? -14.247 -10.362 12.534 1.00 87.25 335 LYS A N 1
ATOM 2664 C CA . LYS A 1 335 ? -13.297 -11.468 12.514 1.00 87.25 335 LYS A CA 1
ATOM 2665 C C . LYS A 1 335 ? -13.335 -12.271 13.804 1.00 87.25 335 LYS A C 1
ATOM 2667 O O . LYS A 1 335 ? -13.366 -13.498 13.727 1.00 87.25 335 LYS A O 1
ATOM 2672 N N . ARG A 1 336 ? -13.377 -11.604 14.956 1.00 87.75 336 ARG A N 1
ATOM 2673 C CA . ARG A 1 336 ? -13.504 -12.230 16.273 1.00 87.75 336 ARG A CA 1
ATOM 2674 C C . ARG A 1 336 ? -14.809 -13.009 16.396 1.00 87.75 336 ARG A C 1
ATOM 2676 O O . ARG A 1 336 ? -14.766 -14.179 16.751 1.00 87.75 336 ARG A O 1
ATOM 2683 N N . LEU A 1 337 ? -15.940 -12.403 16.038 1.00 90.19 337 LEU A N 1
ATOM 2684 C CA . LEU A 1 337 ? -17.255 -13.049 16.104 1.00 90.19 337 LEU A CA 1
ATOM 2685 C C . LEU A 1 337 ? -17.364 -14.271 15.180 1.00 90.19 337 LEU A C 1
ATOM 2687 O O . LEU A 1 337 ? -18.097 -15.204 15.488 1.00 90.19 337 LEU A O 1
ATOM 2691 N N . SER A 1 338 ? -16.604 -14.300 14.080 1.00 88.44 338 SER A N 1
ATOM 2692 C CA . SER A 1 338 ? -16.542 -15.458 13.177 1.00 88.44 338 SER A CA 1
ATOM 2693 C C . SER A 1 338 ? -15.699 -16.633 13.699 1.00 88.44 338 SER A C 1
ATOM 2695 O O . SER A 1 338 ? -15.736 -17.713 13.111 1.00 88.44 338 SER A O 1
ATOM 2697 N N . GLN A 1 339 ? -14.921 -16.452 14.776 1.00 83.38 339 GLN A N 1
ATOM 2698 C CA . GLN A 1 339 ? -14.083 -17.521 15.323 1.00 83.38 339 GLN A CA 1
ATOM 2699 C C . GLN A 1 339 ? -14.924 -18.530 16.105 1.00 83.38 339 GLN A C 1
ATOM 2701 O O . GLN A 1 339 ? -15.721 -18.165 16.966 1.00 83.38 339 GLN A O 1
ATOM 2706 N N . SER A 1 340 ? -14.662 -19.821 15.898 1.00 76.81 340 SER A N 1
ATOM 2707 C CA . SER A 1 340 ? -15.362 -20.913 16.589 1.00 76.81 340 SER A CA 1
ATOM 2708 C C . SER A 1 340 ? -15.168 -20.928 18.111 1.00 76.81 340 SER A C 1
ATOM 2710 O O . SER A 1 340 ? -15.932 -21.578 18.815 1.00 76.81 340 SER A O 1
ATOM 2712 N N . GLN A 1 341 ? -14.138 -20.249 18.619 1.00 76.44 341 GLN A N 1
ATOM 2713 C CA . GLN A 1 341 ? -13.802 -20.172 20.044 1.00 76.44 341 GLN A CA 1
ATOM 2714 C C . GLN A 1 341 ? -14.305 -18.880 20.711 1.00 76.44 341 GLN A C 1
ATOM 2716 O O . GLN A 1 341 ? -14.053 -18.673 21.898 1.00 76.44 341 GLN A O 1
ATOM 2721 N N . ASN A 1 342 ? -14.983 -17.993 19.974 1.00 81.56 342 ASN A N 1
ATOM 2722 C CA . ASN A 1 342 ? -15.471 -16.741 20.538 1.00 81.56 342 ASN A CA 1
ATOM 2723 C C . ASN A 1 342 ? -16.601 -16.986 21.545 1.00 81.56 342 ASN A C 1
ATOM 2725 O O . ASN A 1 342 ? -17.623 -17.586 21.222 1.00 81.56 342 ASN A O 1
ATOM 2729 N N . THR A 1 343 ? -16.430 -16.455 22.752 1.00 84.44 343 THR A N 1
ATOM 2730 C CA . THR A 1 343 ? -17.434 -16.494 23.823 1.00 84.44 343 THR A CA 1
ATOM 2731 C C . THR A 1 343 ? -18.079 -15.136 24.085 1.00 84.44 343 THR A C 1
ATOM 2733 O O . THR A 1 343 ? -18.950 -15.046 24.944 1.00 84.44 343 THR A O 1
ATOM 2736 N N . LEU A 1 344 ? -17.633 -14.078 23.400 1.00 88.44 344 LEU A N 1
ATOM 2737 C CA . LEU A 1 344 ? -18.113 -12.716 23.619 1.00 88.44 344 LEU A CA 1
ATOM 2738 C C . LEU A 1 344 ? -19.395 -12.455 22.833 1.00 88.44 344 LEU A C 1
ATOM 2740 O O . LEU A 1 344 ? -19.522 -12.863 21.672 1.00 88.44 344 LEU A O 1
ATOM 2744 N N . THR A 1 345 ? -20.307 -11.708 23.444 1.00 91.81 345 THR A N 1
ATOM 2745 C CA . THR A 1 345 ? -21.431 -11.088 22.738 1.00 91.81 345 THR A CA 1
ATOM 2746 C C . THR A 1 345 ? -20.927 -10.058 21.715 1.00 91.81 345 THR A C 1
ATOM 2748 O O . THR A 1 345 ? -19.802 -9.563 21.837 1.00 91.81 345 THR A O 1
ATOM 2751 N N . PRO A 1 346 ? -21.746 -9.675 20.717 1.00 93.56 346 PRO A N 1
ATOM 2752 C CA . PRO A 1 346 ? -21.373 -8.635 19.758 1.00 93.56 346 PRO A CA 1
ATOM 2753 C C . PRO A 1 346 ? -20.914 -7.326 20.414 1.00 93.56 346 PRO A C 1
ATOM 2755 O O . PRO A 1 346 ? -19.880 -6.786 20.023 1.00 93.56 346 PRO A O 1
ATOM 2758 N N . GLN A 1 347 ? -21.619 -6.848 21.448 1.00 91.62 347 GLN A N 1
ATOM 2759 C CA . GLN A 1 347 ? -21.235 -5.629 22.171 1.00 91.62 347 GLN A CA 1
ATOM 2760 C C . GLN A 1 347 ? -19.916 -5.786 22.939 1.00 91.62 347 GLN A C 1
ATOM 2762 O O . GLN A 1 347 ? -19.066 -4.902 22.870 1.00 91.62 347 GLN A O 1
ATOM 2767 N N . GLU A 1 348 ? -19.700 -6.907 23.630 1.00 91.19 348 GLU A N 1
ATOM 2768 C CA . GLU A 1 348 ? -18.433 -7.170 24.331 1.00 91.19 348 GLU A CA 1
ATOM 2769 C C . GLU A 1 348 ? -17.253 -7.268 23.359 1.00 91.19 348 GLU A C 1
ATOM 2771 O O . GLU A 1 348 ? -16.178 -6.734 23.634 1.00 91.19 348 GLU A O 1
ATOM 2776 N N . ALA A 1 349 ? -17.453 -7.914 22.206 1.00 91.62 349 ALA A N 1
ATOM 2777 C CA . ALA A 1 349 ? -16.452 -7.995 21.152 1.00 91.62 349 ALA A CA 1
ATOM 2778 C C . ALA A 1 349 ? -16.112 -6.601 20.602 1.00 91.62 349 ALA A C 1
ATOM 2780 O O . ALA A 1 349 ? -14.932 -6.272 20.493 1.00 91.62 349 ALA A O 1
ATOM 2781 N N . LEU A 1 350 ? -17.123 -5.764 20.338 1.00 94.19 350 LEU A N 1
ATOM 2782 C CA . LEU A 1 350 ? -16.925 -4.386 19.886 1.00 94.19 350 LEU A CA 1
ATOM 2783 C C . LEU A 1 350 ? -16.120 -3.570 20.907 1.00 94.19 350 LEU A C 1
ATOM 2785 O O . LEU A 1 350 ? -15.111 -2.965 20.553 1.00 94.19 350 LEU A O 1
ATOM 2789 N N . LEU A 1 351 ? -16.522 -3.580 22.181 1.00 93.19 351 LEU A N 1
ATOM 2790 C CA . LEU A 1 351 ? -15.832 -2.839 23.245 1.00 93.19 351 LEU A CA 1
ATOM 2791 C C . LEU A 1 351 ? -14.389 -3.312 23.442 1.00 93.19 351 LEU A C 1
ATOM 2793 O O . LEU A 1 351 ? -13.494 -2.495 23.676 1.00 93.19 351 LEU A O 1
ATOM 2797 N N . LYS A 1 352 ? -14.148 -4.618 23.308 1.00 89.88 352 LYS A N 1
ATOM 2798 C CA . LYS A 1 352 ? -12.806 -5.193 23.368 1.00 89.88 352 LYS A CA 1
ATOM 2799 C C . LYS A 1 352 ? -11.922 -4.703 22.220 1.00 89.88 352 LYS A C 1
ATOM 2801 O O . LYS A 1 352 ? -10.787 -4.301 22.466 1.00 89.88 352 LYS A O 1
ATOM 2806 N N . GLU A 1 353 ? -12.431 -4.691 20.990 1.00 91.94 353 GLU A N 1
ATOM 2807 C CA . GLU A 1 353 ? -11.671 -4.206 19.829 1.00 91.94 353 GLU A CA 1
ATOM 2808 C C . GLU A 1 353 ? -11.431 -2.693 19.870 1.00 91.94 353 GLU A C 1
ATOM 2810 O O . GLU A 1 353 ? -10.341 -2.240 19.523 1.00 91.94 353 GLU A O 1
ATOM 2815 N N . ILE A 1 354 ? -12.397 -1.914 20.371 1.00 94.50 354 ILE A N 1
ATOM 2816 C CA . ILE A 1 354 ? -12.224 -0.482 20.660 1.00 94.50 354 ILE A CA 1
ATOM 2817 C C . ILE A 1 354 ? -11.059 -0.275 21.626 1.00 94.50 354 ILE A C 1
ATOM 2819 O O . ILE A 1 354 ? -10.165 0.533 21.365 1.00 94.50 354 ILE A O 1
ATOM 2823 N N . PHE A 1 355 ? -11.064 -1.002 22.746 1.00 92.25 355 PHE A N 1
ATOM 2824 C CA . PHE A 1 355 ? -10.004 -0.898 23.739 1.00 92.25 355 PHE A CA 1
ATOM 2825 C C . PHE A 1 355 ? -8.646 -1.251 23.134 1.00 92.25 355 PHE A C 1
ATOM 2827 O O . PHE A 1 355 ? -7.696 -0.499 23.316 1.00 92.25 355 PHE A O 1
ATOM 2834 N N . ILE A 1 356 ? -8.559 -2.346 22.378 1.00 87.62 356 ILE A N 1
ATOM 2835 C CA . ILE A 1 356 ? -7.322 -2.796 21.731 1.00 87.62 356 ILE A CA 1
ATOM 2836 C C . ILE A 1 356 ? -6.763 -1.735 20.772 1.00 87.62 356 ILE A C 1
ATOM 2838 O O . ILE A 1 356 ? -5.622 -1.307 20.955 1.00 87.62 356 ILE A O 1
ATOM 2842 N N . GLU A 1 357 ? -7.556 -1.282 19.795 1.00 90.81 357 GLU A N 1
ATOM 2843 C CA . GLU A 1 357 ? -7.097 -0.358 18.745 1.00 90.81 357 GLU A CA 1
ATOM 2844 C C . GLU A 1 357 ? -6.574 0.959 19.337 1.00 90.81 357 GLU A C 1
ATOM 2846 O O . GLU A 1 357 ? -5.518 1.448 18.931 1.00 90.81 357 GLU A O 1
ATOM 2851 N N . TYR A 1 358 ? -7.277 1.528 20.322 1.00 93.12 358 TYR A N 1
ATOM 2852 C CA . TYR A 1 358 ? -6.870 2.795 20.930 1.00 93.12 358 TYR A CA 1
ATOM 2853 C C . TYR A 1 358 ? -5.780 2.624 21.994 1.00 93.12 358 TYR A C 1
ATOM 2855 O O . TYR A 1 358 ? -4.844 3.427 22.048 1.00 93.12 358 TYR A O 1
ATOM 2863 N N . ASN A 1 359 ? -5.850 1.586 22.834 1.00 90.38 359 ASN A N 1
ATOM 2864 C CA . ASN A 1 359 ? -4.867 1.376 23.897 1.00 90.38 359 ASN A CA 1
ATOM 2865 C C . ASN A 1 359 ? -3.482 1.039 23.335 1.00 90.38 359 ASN A C 1
ATOM 2867 O O . ASN A 1 359 ? -2.489 1.460 23.920 1.00 90.38 359 ASN A O 1
ATOM 2871 N N . ASP A 1 360 ? -3.384 0.364 22.185 1.00 86.56 360 ASP A N 1
ATOM 2872 C CA . ASP A 1 360 ? -2.085 0.083 21.556 1.00 86.56 360 ASP A CA 1
ATOM 2873 C C . ASP A 1 360 ? -1.298 1.347 21.187 1.00 86.56 360 ASP A C 1
ATOM 2875 O O . ASP A 1 360 ? -0.066 1.327 21.190 1.00 86.56 360 ASP A O 1
ATOM 2879 N N . ILE A 1 361 ? -1.994 2.461 20.956 1.00 88.12 361 ILE A N 1
ATOM 2880 C CA . ILE A 1 361 ? -1.384 3.777 20.748 1.00 88.12 361 ILE A CA 1
ATOM 2881 C C . ILE A 1 361 ? -1.158 4.478 22.091 1.00 88.12 361 ILE A C 1
ATOM 2883 O O . ILE A 1 361 ? -0.086 5.032 22.333 1.00 88.12 361 ILE A O 1
ATOM 2887 N N . LEU A 1 362 ? -2.157 4.453 22.977 1.00 89.25 362 LEU A N 1
ATOM 2888 C CA . LEU A 1 362 ? -2.176 5.234 24.217 1.00 89.25 362 LEU A CA 1
ATOM 2889 C C . LEU A 1 362 ? -1.315 4.662 25.353 1.00 89.25 362 LEU A C 1
ATOM 2891 O O . LEU A 1 362 ? -0.944 5.420 26.253 1.00 89.25 362 LEU A O 1
ATOM 2895 N N . LYS A 1 363 ? -0.926 3.381 25.297 1.00 85.75 363 LYS A N 1
ATOM 2896 C CA . LYS A 1 363 ? -0.149 2.666 26.334 1.00 85.75 363 LYS A CA 1
ATOM 2897 C C . LYS A 1 363 ? 1.257 3.217 26.615 1.00 85.75 363 LYS A C 1
ATOM 2899 O O . LYS A 1 363 ? 1.962 2.687 27.465 1.00 85.75 363 LYS A O 1
ATOM 2904 N N . ARG A 1 364 ? 1.663 4.306 25.951 1.00 81.88 364 ARG A N 1
ATOM 2905 C CA . ARG A 1 364 ? 2.903 5.052 26.239 1.00 81.88 364 ARG A CA 1
ATOM 2906 C C . ARG A 1 364 ? 2.995 5.549 27.684 1.00 81.88 364 ARG A C 1
ATOM 2908 O O . ARG A 1 364 ? 4.100 5.717 28.191 1.00 81.88 364 ARG A O 1
ATOM 2915 N N . SER A 1 365 ? 1.855 5.782 28.336 1.00 86.12 365 SER A N 1
ATOM 2916 C CA . SER A 1 365 ? 1.778 6.071 29.767 1.00 86.12 365 SER A CA 1
ATOM 2917 C C . SER A 1 365 ? 0.675 5.233 30.417 1.00 86.12 365 SER A C 1
ATOM 2919 O O . SER A 1 365 ? -0.442 5.194 29.889 1.00 86.12 365 SER A O 1
ATOM 2921 N N . PRO A 1 366 ? 0.921 4.645 31.605 1.00 86.81 366 PRO A N 1
ATOM 2922 C CA . PRO A 1 366 ? -0.106 3.922 32.353 1.00 86.81 366 PRO A CA 1
ATOM 2923 C C . PRO A 1 366 ? -1.279 4.820 32.777 1.00 86.81 366 PRO A C 1
ATOM 2925 O O . PRO A 1 366 ? -2.343 4.310 33.120 1.00 86.81 366 PRO A O 1
ATOM 2928 N N . LYS A 1 367 ? -1.126 6.155 32.742 1.00 89.94 367 LYS A N 1
ATOM 2929 C CA . LYS A 1 367 ? -2.216 7.098 33.050 1.00 89.94 367 LYS A CA 1
ATOM 2930 C C . LYS A 1 367 ? -3.251 7.216 31.931 1.00 89.94 367 LYS A C 1
ATOM 2932 O O . LYS A 1 367 ? -4.382 7.612 32.202 1.00 89.94 367 LYS A O 1
ATOM 2937 N N . ASN A 1 368 ? -2.892 6.881 30.692 1.00 92.50 368 ASN A N 1
ATOM 2938 C CA . ASN A 1 368 ? -3.788 7.048 29.549 1.00 92.50 368 ASN A CA 1
ATOM 2939 C C . ASN A 1 368 ? -4.840 5.931 29.467 1.00 92.50 368 ASN A C 1
ATOM 2941 O O . ASN A 1 368 ? -5.964 6.184 29.040 1.00 92.50 368 ASN A O 1
ATOM 2945 N N . THR A 1 369 ? -4.506 4.710 29.898 1.00 90.81 369 THR A N 1
ATOM 2946 C CA . THR A 1 369 ? -5.419 3.557 29.835 1.00 90.81 369 THR A CA 1
ATOM 2947 C C . THR A 1 369 ? -6.698 3.766 30.663 1.00 90.81 369 THR A C 1
ATOM 2949 O O . THR A 1 369 ? -7.778 3.571 30.108 1.00 90.81 369 THR A O 1
ATOM 2952 N N . PRO A 1 370 ? -6.651 4.234 31.930 1.00 90.62 370 PRO A N 1
ATOM 2953 C CA . PRO A 1 370 ? -7.869 4.573 32.672 1.00 90.62 370 PRO A CA 1
ATOM 2954 C C . PRO A 1 370 ? -8.723 5.649 31.985 1.00 90.62 370 PRO A C 1
ATOM 2956 O O . PRO A 1 370 ? -9.937 5.496 31.896 1.00 90.62 370 PRO A O 1
ATOM 2959 N N . LEU A 1 371 ? -8.095 6.692 31.426 1.00 91.38 371 LEU A N 1
ATOM 2960 C CA . LEU A 1 371 ? -8.807 7.762 30.712 1.00 91.38 371 LEU A CA 1
ATOM 2961 C C . LEU A 1 371 ? -9.544 7.238 29.471 1.00 91.38 371 LEU A C 1
ATOM 2963 O O . LEU A 1 371 ? -10.674 7.646 29.201 1.00 91.38 371 LEU A O 1
ATOM 2967 N N . LEU A 1 372 ? -8.923 6.313 28.731 1.00 92.75 372 LEU A N 1
ATOM 2968 C CA . LEU A 1 372 ? -9.568 5.632 27.610 1.00 92.75 372 LEU A CA 1
ATOM 2969 C C . LEU A 1 372 ? -10.808 4.858 28.078 1.00 92.75 372 LEU A C 1
ATOM 2971 O O . LEU A 1 372 ? -11.872 4.995 27.477 1.00 92.75 372 LEU A O 1
ATOM 2975 N N . ILE A 1 373 ? -10.685 4.078 29.156 1.00 91.06 373 ILE A N 1
ATOM 2976 C CA . ILE A 1 373 ? -11.794 3.294 29.719 1.00 91.06 373 ILE A CA 1
ATOM 2977 C C . ILE A 1 373 ? -12.961 4.210 30.113 1.00 91.06 373 ILE A C 1
ATOM 2979 O O . ILE A 1 373 ? -14.108 3.919 29.768 1.00 91.06 373 ILE A O 1
ATOM 2983 N N . ASP A 1 374 ? -12.681 5.337 30.771 1.00 90.69 374 ASP A N 1
ATOM 2984 C CA . ASP A 1 374 ? -13.706 6.306 31.173 1.00 90.69 374 ASP A CA 1
ATOM 2985 C C . ASP A 1 374 ? -14.452 6.889 29.963 1.00 90.69 374 ASP A C 1
ATOM 2987 O O . ASP A 1 374 ? -15.675 7.042 29.990 1.00 90.69 374 ASP A O 1
ATOM 2991 N N . HIS A 1 375 ? -13.743 7.183 28.870 1.00 93.00 375 HIS A N 1
ATOM 2992 C CA . HIS A 1 375 ? -14.358 7.697 27.642 1.00 93.00 375 HIS A CA 1
ATOM 2993 C C . HIS A 1 375 ? -15.163 6.645 26.880 1.00 93.00 375 HIS A C 1
ATOM 2995 O O . HIS A 1 375 ? -16.224 6.975 26.340 1.00 93.00 375 HIS A O 1
ATOM 3001 N N . ILE A 1 376 ? -14.720 5.385 26.883 1.00 92.62 376 ILE A N 1
ATOM 3002 C CA . ILE A 1 376 ? -15.501 4.265 26.343 1.00 92.62 376 ILE A CA 1
ATOM 3003 C C . ILE A 1 376 ? -16.821 4.143 27.115 1.00 92.62 376 ILE A C 1
ATOM 3005 O O . ILE A 1 376 ? -17.892 4.183 26.508 1.00 92.62 376 ILE A O 1
ATOM 3009 N N . LYS A 1 377 ? -16.768 4.083 28.452 1.00 89.62 377 LYS A N 1
ATOM 3010 C CA . LYS A 1 377 ? -17.966 3.971 29.304 1.00 89.62 377 LYS A CA 1
ATOM 3011 C C . LYS A 1 377 ? -18.930 5.141 29.112 1.00 89.62 377 LYS A C 1
ATOM 3013 O O . LYS A 1 377 ? -20.136 4.932 28.981 1.00 89.62 377 LYS A O 1
ATOM 3018 N N . ALA A 1 378 ? -18.403 6.364 29.035 1.00 90.81 378 ALA A N 1
ATOM 3019 C CA . ALA A 1 378 ? -19.210 7.559 28.802 1.00 90.81 378 ALA A CA 1
ATOM 3020 C C . ALA A 1 378 ? -19.934 7.528 27.444 1.00 90.81 378 ALA A C 1
ATOM 3022 O O . ALA A 1 378 ? -21.103 7.907 27.369 1.00 90.81 378 ALA A O 1
ATOM 3023 N N . SER A 1 379 ? -19.263 7.055 26.389 1.00 91.06 379 SER A N 1
ATOM 3024 C CA . SER A 1 379 ? -19.816 7.039 25.026 1.00 91.06 379 SER A CA 1
ATOM 3025 C C . SER A 1 379 ? -20.886 5.959 24.851 1.00 91.06 379 SER A C 1
ATOM 3027 O O . SER A 1 379 ? -21.939 6.219 24.276 1.00 91.06 379 SER A O 1
ATOM 3029 N N . PHE A 1 380 ? -20.664 4.766 25.410 1.00 89.31 380 PHE A N 1
ATOM 3030 C CA . PHE A 1 380 ? -21.597 3.638 25.292 1.00 89.31 380 PHE A CA 1
ATOM 3031 C C . PHE A 1 380 ? -22.687 3.614 26.379 1.00 89.31 380 PHE A C 1
ATOM 3033 O O . PHE A 1 380 ? -23.544 2.737 26.348 1.00 89.31 380 PHE A O 1
ATOM 3040 N N . LYS A 1 381 ? -22.692 4.582 27.315 1.00 79.06 381 LYS A N 1
ATOM 3041 C CA . LYS A 1 381 ? -23.706 4.760 28.382 1.00 79.06 381 LYS A CA 1
ATOM 3042 C C . LYS A 1 381 ? -23.999 3.484 29.179 1.00 79.06 381 LYS A C 1
ATOM 3044 O O . LYS A 1 381 ? -25.126 3.260 29.613 1.00 79.06 381 LYS A O 1
ATOM 3049 N N . ASN A 1 382 ? -22.975 2.664 29.360 1.00 66.25 382 ASN A N 1
ATOM 3050 C CA . ASN A 1 382 ? -23.089 1.323 29.897 1.00 66.25 382 ASN A CA 1
ATOM 3051 C C . ASN A 1 382 ? -22.035 1.113 30.988 1.00 66.25 382 ASN A C 1
ATOM 3053 O O . ASN A 1 382 ? -20.863 1.428 30.783 1.00 66.25 382 ASN A O 1
ATOM 3057 N N . ASP A 1 383 ? -22.426 0.485 32.099 1.00 62.84 383 ASP A N 1
ATOM 3058 C CA . ASP A 1 383 ? -21.508 -0.017 33.137 1.00 62.84 383 ASP A CA 1
ATOM 3059 C C . ASP A 1 383 ? -20.763 -1.293 32.692 1.00 62.84 383 ASP A C 1
ATOM 3061 O O . ASP A 1 383 ? -20.263 -2.054 33.519 1.00 62.84 383 ASP A O 1
ATOM 3065 N N . ILE A 1 384 ? -20.703 -1.558 31.383 1.00 64.75 384 ILE A N 1
ATOM 3066 C CA . ILE A 1 384 ? -20.113 -2.779 30.843 1.00 64.75 384 ILE A CA 1
ATOM 3067 C C . ILE A 1 384 ? -18.629 -2.827 31.213 1.00 64.75 384 ILE A C 1
ATOM 3069 O O . ILE A 1 384 ? -17.857 -1.894 30.958 1.00 64.75 384 ILE A O 1
ATOM 3073 N N . GLU A 1 385 ? -18.231 -3.943 31.817 1.00 71.50 385 GLU A N 1
ATOM 3074 C CA . GLU A 1 385 ? -16.828 -4.287 31.969 1.00 71.50 385 GLU A CA 1
ATOM 3075 C C . GLU A 1 385 ? -16.240 -4.560 30.587 1.00 71.50 385 GLU A C 1
ATOM 3077 O O . GLU A 1 385 ? -16.719 -5.416 29.844 1.00 71.50 385 GLU A O 1
ATOM 3082 N N . ILE A 1 386 ? -15.194 -3.815 30.232 1.00 76.19 386 ILE A N 1
ATOM 3083 C CA . ILE A 1 386 ? -14.424 -4.102 29.025 1.00 76.19 386 ILE A CA 1
ATOM 3084 C C . ILE A 1 386 ? -13.766 -5.467 29.249 1.00 76.19 386 ILE A C 1
ATOM 3086 O O . ILE A 1 386 ? -13.012 -5.604 30.220 1.00 76.19 386 ILE A O 1
ATOM 3090 N N . PRO A 1 387 ? -14.027 -6.475 28.396 1.00 73.00 387 PRO A N 1
ATOM 3091 C CA . PRO A 1 387 ? -13.457 -7.795 28.600 1.00 73.00 387 PRO A CA 1
ATOM 3092 C C . PRO A 1 387 ? -11.929 -7.717 28.650 1.00 73.00 387 PRO A C 1
ATOM 3094 O O . PRO A 1 387 ? -11.305 -7.076 27.802 1.00 73.00 387 PRO A O 1
ATOM 3097 N N . GLY A 1 388 ? -11.326 -8.394 29.629 1.00 63.59 388 GLY A N 1
ATOM 3098 C CA . GLY A 1 388 ? -9.874 -8.431 29.776 1.00 63.59 388 GLY A CA 1
ATOM 3099 C C . GLY A 1 388 ? -9.166 -8.934 28.511 1.00 63.59 388 GLY A C 1
ATOM 3100 O O . GLY A 1 388 ? -9.700 -9.748 27.744 1.00 63.59 388 GLY A O 1
ATOM 3101 N N . ILE A 1 389 ? -7.942 -8.451 28.295 1.00 61.94 389 ILE A N 1
ATOM 3102 C CA . ILE A 1 389 ? -7.038 -8.998 27.279 1.00 61.94 389 ILE A CA 1
ATOM 3103 C C . ILE A 1 389 ? -6.380 -10.238 27.879 1.00 61.94 389 ILE A C 1
ATOM 3105 O O . ILE A 1 389 ? -5.711 -10.147 28.906 1.00 61.94 389 ILE A O 1
ATOM 3109 N N . ASN A 1 390 ? -6.572 -11.399 27.253 1.00 59.12 390 ASN A N 1
ATOM 3110 C CA . ASN A 1 390 ? -5.977 -12.640 27.735 1.00 59.12 390 ASN A CA 1
ATOM 3111 C C . ASN A 1 390 ? -4.678 -12.901 26.957 1.00 59.12 390 ASN A C 1
ATOM 3113 O O . ASN A 1 390 ? -4.709 -13.382 25.824 1.00 59.12 390 ASN A O 1
ATOM 3117 N N . LEU A 1 391 ? -3.528 -12.572 27.555 1.00 51.28 391 LEU A N 1
ATOM 3118 C CA . LEU A 1 391 ? -2.193 -12.699 26.942 1.00 51.28 391 LEU A CA 1
ATOM 3119 C C . LEU A 1 391 ? -1.631 -14.132 27.011 1.00 51.28 391 LEU A C 1
ATOM 3121 O O . LEU A 1 391 ? -0.449 -14.352 27.272 1.00 51.28 391 LEU A O 1
ATOM 3125 N N . GLY A 1 392 ? -2.481 -15.132 26.787 1.00 47.91 392 GLY A N 1
ATOM 3126 C CA . GLY A 1 392 ? -2.089 -16.539 26.794 1.00 47.91 392 GLY A CA 1
ATOM 3127 C C . GLY A 1 392 ? -1.393 -16.940 25.496 1.00 47.91 392 GLY A C 1
ATOM 3128 O O . GLY A 1 392 ? -2.003 -17.602 24.662 1.00 47.91 392 GLY A O 1
ATOM 3129 N N . PHE A 1 393 ? -0.131 -16.553 25.306 1.00 45.72 393 PHE A N 1
ATOM 3130 C CA . PHE A 1 393 ? 0.695 -17.129 24.247 1.00 45.72 393 PHE A CA 1
ATOM 3131 C C . PHE A 1 393 ? 1.368 -18.400 24.775 1.00 45.72 393 PHE A C 1
ATOM 3133 O O . PHE A 1 393 ? 2.199 -18.344 25.678 1.00 45.72 393 PHE A O 1
ATOM 3140 N N . THR A 1 394 ? 1.018 -19.556 24.220 1.00 51.81 394 THR A N 1
ATOM 3141 C CA . THR A 1 394 ? 1.765 -20.801 24.441 1.00 51.81 394 THR A CA 1
ATOM 3142 C C . THR A 1 394 ? 2.386 -21.211 23.111 1.00 51.81 394 THR A C 1
ATOM 3144 O O . THR A 1 394 ? 1.722 -21.102 22.083 1.00 51.81 394 THR A O 1
ATOM 3147 N N . GLU A 1 395 ? 3.648 -21.669 23.103 1.00 48.44 395 GLU A N 1
ATOM 3148 C CA . GLU A 1 395 ? 4.322 -22.149 21.873 1.00 48.44 395 GLU A CA 1
ATOM 3149 C C . GLU A 1 395 ? 3.544 -23.301 21.186 1.00 48.44 395 GLU A C 1
ATOM 3151 O O . GLU A 1 395 ? 3.786 -23.591 20.020 1.00 48.44 395 GLU A O 1
ATOM 3156 N N . GLU A 1 396 ? 2.583 -23.916 21.888 1.00 48.62 396 GLU A N 1
ATOM 3157 C CA . GLU A 1 396 ? 1.725 -25.022 21.437 1.00 48.62 396 GLU A CA 1
ATOM 3158 C C . GLU A 1 396 ? 0.243 -24.618 21.227 1.00 48.62 396 GLU A C 1
ATOM 3160 O O . GLU A 1 396 ? -0.610 -25.467 20.961 1.00 48.62 396 GLU A O 1
ATOM 3165 N N . GLY A 1 397 ? -0.098 -23.332 21.371 1.00 56.91 397 GLY A N 1
ATOM 3166 C CA . GLY A 1 397 ? -1.476 -22.838 21.307 1.00 56.91 397 GLY A CA 1
ATOM 3167 C C . GLY A 1 397 ? -2.018 -22.706 19.879 1.00 56.91 397 GLY A C 1
ATOM 3168 O O . GLY A 1 397 ? -1.297 -22.349 18.956 1.00 56.91 397 GLY A O 1
ATOM 3169 N N . SER A 1 398 ? -3.322 -22.942 19.691 1.00 58.59 398 SER A N 1
ATOM 3170 C CA . SER A 1 398 ? -4.018 -22.758 18.399 1.00 58.59 398 SER A CA 1
ATOM 3171 C C . SER A 1 398 ? -4.640 -21.363 18.218 1.00 58.59 398 SER A C 1
ATOM 3173 O O . SER A 1 398 ? -5.096 -21.016 17.126 1.00 58.59 398 SER A O 1
ATOM 3175 N N . SER A 1 399 ? -4.649 -20.543 19.272 1.00 64.81 399 SER A N 1
ATOM 3176 C CA . SER A 1 399 ? -5.323 -19.242 19.309 1.00 64.81 399 SER A CA 1
ATOM 3177 C C . SER A 1 399 ? -4.622 -18.260 20.243 1.00 64.81 399 SER A C 1
ATOM 3179 O O . SER A 1 399 ? -4.095 -18.666 21.277 1.00 64.81 399 SER A O 1
ATOM 3181 N N . PHE A 1 400 ? -4.723 -16.970 19.940 1.00 67.62 400 PHE A N 1
ATOM 3182 C CA . PHE A 1 400 ? -4.321 -15.865 20.797 1.00 67.62 400 PHE A CA 1
ATOM 3183 C C . PHE A 1 400 ? -5.534 -14.981 21.108 1.00 67.62 400 PHE A C 1
ATOM 3185 O O . PHE A 1 400 ? -6.190 -14.496 20.189 1.00 67.62 400 PHE A O 1
ATOM 3192 N N . ASP A 1 401 ? -5.841 -14.766 22.392 1.00 68.94 401 ASP A N 1
ATOM 3193 C CA . ASP A 1 401 ? -6.968 -13.927 22.833 1.00 68.94 401 ASP A CA 1
ATOM 3194 C C . ASP A 1 401 ? -8.316 -14.302 22.165 1.00 68.94 401 ASP A C 1
ATOM 3196 O O . ASP A 1 401 ? -9.124 -13.442 21.829 1.00 68.94 401 ASP A O 1
ATOM 3200 N N . GLY A 1 402 ? -8.559 -15.597 21.919 1.00 63.16 402 GLY A N 1
ATOM 3201 C CA . GLY A 1 402 ? -9.762 -16.097 21.230 1.00 63.16 402 GLY A CA 1
ATOM 3202 C C . GLY A 1 402 ? -9.768 -15.910 19.704 1.00 63.16 402 GLY A C 1
ATOM 3203 O O . GLY A 1 402 ? -10.772 -16.201 19.055 1.00 63.16 402 GLY A O 1
ATOM 3204 N N . ILE A 1 403 ? -8.662 -15.439 19.121 1.00 68.12 403 ILE A N 1
ATOM 3205 C CA . ILE A 1 403 ? -8.440 -15.333 17.675 1.00 68.12 403 ILE A CA 1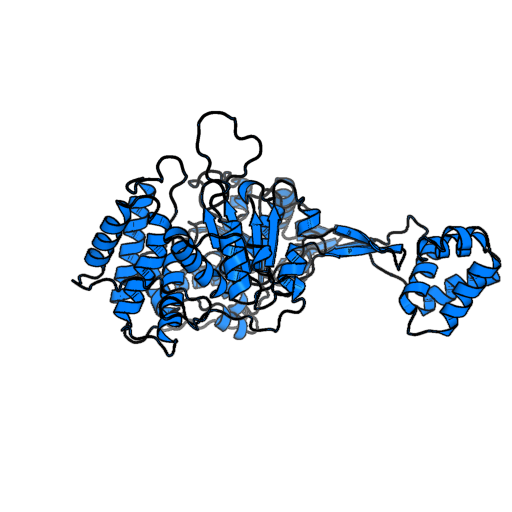
ATOM 3206 C C . ILE A 1 403 ? -7.512 -16.466 17.236 1.00 68.12 403 ILE A C 1
ATOM 3208 O O . ILE A 1 403 ? -6.437 -16.639 17.803 1.00 68.12 403 ILE A O 1
ATOM 3212 N N . SER A 1 404 ? -7.897 -17.234 16.215 1.00 75.12 404 SER A N 1
ATOM 3213 C CA . SER A 1 404 ? -7.032 -18.287 15.663 1.00 75.12 404 SER A CA 1
ATOM 3214 C C . SER A 1 404 ? -5.702 -17.711 15.172 1.00 75.12 404 SER A C 1
ATOM 3216 O O . SER A 1 404 ? -5.678 -16.642 14.555 1.00 75.12 404 SER A O 1
ATOM 3218 N N . LEU A 1 405 ? -4.596 -18.417 15.424 1.00 78.06 405 LEU A N 1
ATOM 3219 C CA . LEU A 1 405 ? -3.286 -17.980 14.940 1.00 78.06 405 LEU A CA 1
ATOM 3220 C C . LEU A 1 405 ? -3.259 -17.975 13.398 1.00 78.06 405 LEU A C 1
ATOM 3222 O O . LEU A 1 405 ? -3.598 -18.994 12.788 1.00 78.06 405 LEU A O 1
ATOM 3226 N N . PRO A 1 406 ? -2.858 -16.866 12.751 1.00 80.12 406 PRO A N 1
ATOM 3227 C CA . PRO A 1 406 ? -2.851 -16.771 11.297 1.00 80.12 406 PRO A CA 1
ATOM 3228 C C . PRO A 1 406 ? -1.752 -17.657 10.701 1.00 80.12 406 PRO A C 1
ATOM 3230 O O . PRO A 1 406 ? -0.562 -17.396 10.866 1.00 80.12 406 PRO A O 1
ATOM 3233 N N . GLN A 1 407 ? -2.155 -18.699 9.979 1.00 81.94 407 GLN A N 1
ATOM 3234 C CA . GLN A 1 407 ? -1.246 -19.549 9.211 1.00 81.94 407 GLN A CA 1
ATOM 3235 C C . GLN A 1 407 ? -1.130 -19.033 7.768 1.00 81.94 407 GLN A C 1
ATOM 3237 O O . GLN A 1 407 ? -2.095 -18.440 7.275 1.00 81.94 407 GLN A O 1
ATOM 3242 N N . PRO A 1 408 ? 0.009 -19.254 7.087 1.00 83.56 408 PRO A N 1
ATOM 3243 C CA . PRO A 1 408 ? 0.117 -19.005 5.653 1.00 83.56 408 PRO A CA 1
ATOM 3244 C C . PRO A 1 408 ? -0.955 -19.793 4.888 1.00 83.56 408 PRO A C 1
ATOM 3246 O O . PRO A 1 408 ? -1.142 -20.989 5.132 1.00 83.56 408 PRO A O 1
ATOM 3249 N N . GLU A 1 409 ? -1.659 -19.140 3.966 1.00 84.50 409 GLU A N 1
ATOM 3250 C CA . GLU A 1 409 ? -2.617 -19.790 3.064 1.00 84.50 409 GLU A CA 1
ATOM 3251 C C . GLU A 1 409 ? -1.910 -20.725 2.075 1.00 84.50 409 GLU A C 1
ATOM 3253 O O . GLU A 1 409 ? -2.480 -21.732 1.647 1.00 84.50 409 GLU A O 1
ATOM 3258 N N . VAL A 1 410 ? -0.660 -20.412 1.730 1.00 83.25 410 VAL A N 1
ATOM 3259 C CA . VAL A 1 410 ? 0.183 -21.197 0.827 1.00 83.25 410 VAL A CA 1
ATOM 3260 C C . VAL A 1 410 ? 1.380 -21.753 1.589 1.00 83.25 410 VAL A C 1
ATOM 3262 O O . VAL A 1 410 ? 2.003 -21.077 2.404 1.00 83.25 410 VAL A O 1
ATOM 3265 N N . VAL A 1 411 ? 1.738 -23.007 1.299 1.00 82.69 411 VAL A N 1
ATOM 3266 C CA . VAL A 1 411 ? 2.927 -23.636 1.885 1.00 82.69 411 VAL A CA 1
ATOM 3267 C C . VAL A 1 411 ? 4.166 -22.794 1.543 1.00 82.69 411 VAL A C 1
ATOM 3269 O O . VAL A 1 411 ? 4.414 -22.570 0.356 1.00 82.69 411 VAL A O 1
ATOM 3272 N N . PRO A 1 412 ? 4.969 -22.379 2.544 1.00 80.25 412 PRO A N 1
ATOM 3273 C CA . PRO A 1 412 ? 6.191 -21.613 2.331 1.00 80.25 412 PRO A CA 1
ATOM 3274 C C . PRO A 1 412 ? 7.078 -22.214 1.239 1.00 80.25 412 PRO A C 1
ATOM 3276 O O . PRO A 1 412 ? 7.520 -23.362 1.353 1.00 80.25 412 PRO A O 1
ATOM 3279 N N . SER A 1 413 ? 7.349 -21.427 0.196 1.00 80.31 413 SER A N 1
ATOM 3280 C CA . SER A 1 413 ? 8.168 -21.845 -0.947 1.00 80.31 413 SER A CA 1
ATOM 3281 C C . SER A 1 413 ? 9.620 -22.102 -0.540 1.00 80.31 413 SER A C 1
ATOM 3283 O O . SER A 1 413 ? 10.242 -23.042 -1.037 1.00 80.31 413 SER A O 1
ATOM 3285 N N . ASN A 1 414 ? 10.139 -21.326 0.416 1.00 85.25 414 ASN A N 1
ATOM 3286 C CA . ASN A 1 414 ? 11.468 -21.491 0.975 1.00 85.25 414 ASN A CA 1
ATOM 3287 C C . ASN A 1 414 ? 11.444 -21.579 2.511 1.00 85.25 414 ASN A C 1
ATOM 3289 O O . ASN A 1 414 ? 11.509 -20.584 3.233 1.00 85.25 414 ASN A O 1
ATOM 3293 N N . LYS A 1 415 ? 11.433 -22.810 3.034 1.00 85.44 415 LYS A N 1
ATOM 3294 C CA . LYS A 1 415 ? 11.454 -23.065 4.484 1.00 85.44 415 LYS A CA 1
ATOM 3295 C C . LYS A 1 415 ? 12.711 -22.547 5.191 1.00 85.44 415 LYS A C 1
ATOM 3297 O O . LYS A 1 415 ? 12.662 -22.373 6.402 1.00 85.44 415 LYS A O 1
ATOM 3302 N N . SER A 1 416 ? 13.813 -22.283 4.478 1.00 89.25 416 SER A N 1
ATOM 3303 C CA . SER A 1 416 ? 15.020 -21.717 5.100 1.00 89.25 416 SER A CA 1
ATOM 3304 C C . SER A 1 416 ? 14.850 -20.255 5.519 1.00 89.25 416 SER A C 1
ATOM 3306 O O . SER A 1 416 ? 15.689 -19.746 6.252 1.00 89.25 416 SER A O 1
ATOM 3308 N N . LEU A 1 417 ? 13.807 -19.575 5.027 1.00 91.25 417 LEU A N 1
ATOM 3309 C CA . LEU A 1 417 ? 13.462 -18.206 5.415 1.00 91.25 417 LEU A CA 1
ATOM 3310 C C . LEU A 1 417 ? 12.544 -18.152 6.643 1.00 91.25 417 LEU A C 1
ATOM 3312 O O . LEU A 1 417 ? 12.213 -17.062 7.097 1.00 91.25 417 LEU A O 1
ATOM 3316 N N . ILE A 1 418 ? 12.111 -19.294 7.185 1.00 91.62 418 ILE A N 1
ATOM 3317 C CA . ILE A 1 418 ? 11.391 -19.324 8.462 1.00 91.62 418 ILE A CA 1
ATOM 3318 C C . ILE A 1 418 ? 12.441 -19.194 9.576 1.00 91.62 418 ILE A C 1
ATOM 3320 O O . ILE A 1 418 ? 13.346 -20.033 9.629 1.00 91.62 418 ILE A O 1
ATOM 3324 N N . PRO A 1 419 ? 12.362 -18.179 10.460 1.00 91.12 419 PRO A N 1
ATOM 3325 C CA . PRO A 1 419 ? 13.373 -17.985 11.493 1.00 91.12 419 PRO A CA 1
ATOM 3326 C C . PRO A 1 419 ? 13.447 -19.194 12.423 1.00 91.12 419 PRO A C 1
ATOM 3328 O O . PRO A 1 419 ? 12.427 -19.786 12.776 1.00 91.12 419 PRO A O 1
ATOM 3331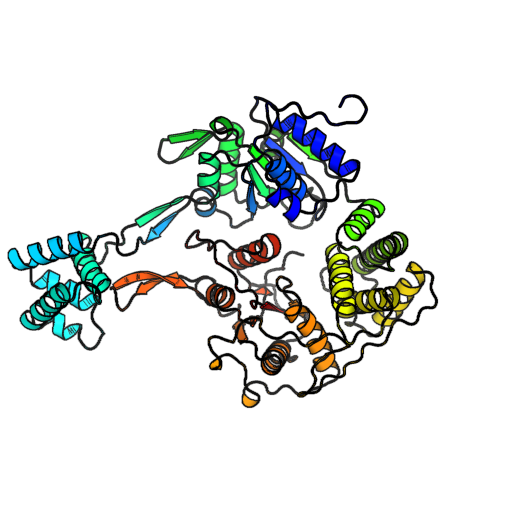 N N . THR A 1 420 ? 14.652 -19.565 12.848 1.00 88.31 420 THR A N 1
ATOM 3332 C CA . THR A 1 420 ? 14.840 -20.635 13.835 1.00 88.31 420 THR A CA 1
ATOM 3333 C C . THR A 1 420 ? 14.888 -20.064 15.248 1.00 88.31 420 THR A C 1
ATOM 3335 O O . THR A 1 420 ? 15.068 -18.864 15.447 1.00 88.31 420 THR A O 1
ATOM 3338 N N . LYS A 1 421 ? 14.742 -20.931 16.258 1.00 82.81 421 LYS A N 1
ATOM 3339 C CA . LYS A 1 421 ? 14.877 -20.523 17.665 1.00 82.81 421 LYS A CA 1
ATOM 3340 C C . LYS A 1 421 ? 16.275 -19.964 17.968 1.00 82.81 421 LYS A C 1
ATOM 3342 O O . LYS A 1 421 ? 16.383 -19.023 18.735 1.00 82.81 421 LYS A O 1
ATOM 3347 N N . ASP A 1 422 ? 17.310 -20.476 17.301 1.00 82.06 422 ASP A N 1
ATOM 3348 C CA . ASP A 1 422 ? 18.692 -19.998 17.459 1.00 82.06 422 ASP A CA 1
ATOM 3349 C C . ASP A 1 422 ? 18.937 -18.623 16.811 1.00 82.06 422 ASP A C 1
ATOM 3351 O O . ASP A 1 422 ? 19.871 -17.922 17.188 1.00 82.06 422 ASP A O 1
ATOM 3355 N N . MET A 1 423 ? 18.117 -18.234 15.825 1.00 79.75 423 MET A N 1
ATOM 3356 C CA . MET A 1 423 ? 18.196 -16.917 15.178 1.00 79.75 423 MET A CA 1
ATOM 3357 C C . MET A 1 423 ? 17.502 -15.817 15.986 1.00 79.75 423 MET A C 1
ATOM 3359 O O . MET A 1 423 ? 17.781 -14.644 15.755 1.00 79.75 423 MET A O 1
ATOM 3363 N N . VAL A 1 424 ? 16.584 -16.178 16.889 1.00 80.31 424 VAL A N 1
ATOM 3364 C CA . VAL A 1 424 ? 15.732 -15.227 17.609 1.00 80.31 424 VAL A CA 1
ATOM 3365 C C . VAL A 1 424 ? 15.885 -15.427 19.116 1.00 80.31 424 VAL A C 1
ATOM 3367 O O . VAL A 1 424 ? 15.163 -16.215 19.726 1.00 80.31 424 VAL A O 1
ATOM 3370 N N . ASP A 1 425 ? 16.812 -14.685 19.721 1.00 72.94 425 ASP A N 1
ATOM 3371 C CA . ASP A 1 425 ? 17.041 -14.678 21.174 1.00 72.94 425 ASP A CA 1
ATOM 3372 C C . ASP A 1 425 ? 16.097 -13.684 21.878 1.00 72.94 425 ASP A C 1
ATOM 3374 O O . ASP A 1 425 ? 16.512 -12.675 22.450 1.00 72.94 425 ASP A O 1
ATOM 3378 N N . LEU A 1 426 ? 14.785 -13.926 21.767 1.00 80.50 426 LEU A N 1
ATOM 3379 C CA . LEU A 1 426 ? 13.764 -13.082 22.389 1.00 80.50 426 LEU A CA 1
ATOM 3380 C C . LEU A 1 426 ? 13.351 -13.642 23.754 1.00 80.50 426 LEU A C 1
ATOM 3382 O O . LEU A 1 426 ? 12.708 -14.690 23.851 1.00 80.50 426 LEU A O 1
ATOM 3386 N N . ILE A 1 427 ? 13.642 -12.890 24.815 1.00 78.81 427 ILE A N 1
ATOM 3387 C CA . ILE A 1 427 ? 13.135 -13.185 26.158 1.00 78.81 427 ILE A CA 1
ATOM 3388 C C . ILE A 1 427 ? 11.674 -12.740 26.245 1.00 78.81 427 ILE A C 1
ATOM 3390 O O . ILE A 1 427 ? 11.367 -11.553 26.128 1.00 78.81 427 ILE A O 1
ATOM 3394 N N . LEU A 1 428 ? 10.777 -13.694 26.501 1.00 76.50 428 LEU A N 1
ATOM 3395 C CA . LEU A 1 428 ? 9.359 -13.409 26.700 1.00 76.50 428 LEU A CA 1
ATOM 3396 C C . LEU A 1 428 ? 9.142 -12.671 28.029 1.00 76.50 428 LEU A C 1
ATOM 3398 O O . LEU A 1 428 ? 9.282 -13.225 29.117 1.00 76.50 428 LEU A O 1
ATOM 3402 N N . THR A 1 429 ? 8.780 -11.403 27.909 1.00 80.44 429 THR A N 1
ATOM 3403 C CA . THR A 1 429 ? 8.286 -10.506 28.958 1.00 80.44 429 THR A CA 1
ATOM 3404 C C . THR A 1 429 ? 6.828 -10.134 28.683 1.00 80.44 429 THR A C 1
ATOM 3406 O O . THR A 1 429 ? 6.346 -10.288 27.559 1.00 80.44 429 THR A O 1
ATOM 3409 N N . GLU A 1 430 ? 6.132 -9.586 29.681 1.00 76.44 430 GLU A N 1
ATOM 3410 C CA . GLU A 1 430 ? 4.764 -9.064 29.521 1.00 76.44 430 GLU A CA 1
ATOM 3411 C C . GLU A 1 430 ? 4.662 -8.072 28.347 1.00 76.44 430 GLU A C 1
ATOM 3413 O O . GLU A 1 430 ? 3.805 -8.226 27.482 1.00 76.44 430 GLU A O 1
ATOM 3418 N N . GLN A 1 431 ? 5.631 -7.156 28.221 1.00 76.88 431 GLN A N 1
ATOM 3419 C CA . GLN A 1 431 ? 5.693 -6.202 27.111 1.00 76.88 431 GLN A CA 1
ATOM 3420 C C . GLN A 1 431 ? 5.853 -6.890 25.747 1.00 76.88 431 GLN A C 1
ATOM 3422 O O . GLN A 1 431 ? 5.148 -6.557 24.800 1.00 76.88 431 GLN A O 1
ATOM 3427 N N . THR A 1 432 ? 6.754 -7.870 25.623 1.00 79.25 432 THR A N 1
ATOM 3428 C CA . THR A 1 432 ? 6.941 -8.580 24.342 1.00 79.25 432 THR A CA 1
ATOM 3429 C C . THR A 1 432 ? 5.730 -9.436 23.969 1.00 79.25 432 THR A C 1
ATOM 3431 O O . THR A 1 432 ? 5.468 -9.633 22.784 1.00 79.25 432 THR A O 1
ATOM 3434 N N . LEU A 1 433 ? 4.969 -9.930 24.955 1.00 78.06 433 LEU A N 1
ATOM 3435 C CA . LEU A 1 433 ? 3.708 -10.638 24.720 1.00 78.06 433 LEU A CA 1
ATOM 3436 C C . LEU A 1 433 ? 2.626 -9.674 24.218 1.00 78.06 433 LEU A C 1
ATOM 3438 O O . LEU A 1 433 ? 1.914 -9.990 23.263 1.00 78.06 433 LEU A O 1
ATOM 3442 N N . ASP A 1 434 ? 2.555 -8.479 24.801 1.00 76.69 434 ASP A N 1
ATOM 3443 C CA . ASP A 1 434 ? 1.689 -7.400 24.324 1.00 76.69 434 ASP A CA 1
ATOM 3444 C C . ASP A 1 434 ? 2.048 -6.932 22.909 1.00 76.69 434 ASP A C 1
ATOM 3446 O O . ASP A 1 434 ? 1.163 -6.690 22.084 1.00 76.69 434 ASP A O 1
ATOM 3450 N N . ASP A 1 435 ? 3.335 -6.828 22.590 1.00 80.69 435 ASP A N 1
ATOM 3451 C CA . ASP A 1 435 ? 3.786 -6.467 21.245 1.00 80.69 435 ASP A CA 1
ATOM 3452 C C . ASP A 1 435 ? 3.487 -7.594 20.247 1.00 80.69 435 ASP A C 1
ATOM 3454 O O . ASP A 1 435 ? 3.008 -7.334 19.140 1.00 80.69 435 ASP A O 1
ATOM 3458 N N . THR A 1 436 ? 3.668 -8.855 20.660 1.00 82.88 436 THR A N 1
ATOM 3459 C CA . THR A 1 436 ? 3.284 -10.037 19.871 1.00 82.88 436 THR A CA 1
ATOM 3460 C C . THR A 1 436 ? 1.795 -9.999 19.530 1.00 82.88 436 THR A C 1
ATOM 3462 O O . THR A 1 436 ? 1.435 -10.226 18.376 1.00 82.88 436 THR A O 1
ATOM 3465 N N . ARG A 1 437 ? 0.917 -9.627 20.476 1.00 80.31 437 ARG A N 1
ATOM 3466 C CA . ARG A 1 437 ? -0.517 -9.428 20.196 1.00 80.31 437 ARG A CA 1
ATOM 3467 C C . ARG A 1 437 ? -0.738 -8.443 19.054 1.00 80.31 437 ARG A C 1
ATOM 3469 O O . ARG A 1 437 ? -1.467 -8.757 18.115 1.00 80.31 437 ARG A O 1
ATOM 3476 N N . ALA A 1 438 ? -0.145 -7.254 19.142 1.00 78.31 438 ALA A N 1
ATOM 3477 C CA . ALA A 1 438 ? -0.318 -6.214 18.129 1.00 78.31 438 ALA A CA 1
ATOM 3478 C C . ALA A 1 438 ? 0.187 -6.684 16.751 1.00 78.31 438 ALA A C 1
ATOM 3480 O O . ALA A 1 438 ? -0.462 -6.457 15.727 1.00 78.31 438 ALA A O 1
ATOM 3481 N N . ILE A 1 439 ? 1.300 -7.421 16.730 1.00 87.12 439 ILE A N 1
ATOM 3482 C CA . ILE A 1 439 ? 1.877 -8.022 15.522 1.00 87.12 439 ILE A CA 1
ATOM 3483 C C . ILE A 1 439 ? 0.941 -9.080 14.918 1.00 87.12 439 ILE A C 1
ATOM 3485 O O . ILE A 1 439 ? 0.751 -9.098 13.699 1.00 87.12 439 ILE A O 1
ATOM 3489 N N . LEU A 1 440 ? 0.301 -9.920 15.740 1.00 83.75 440 LEU A N 1
ATOM 3490 C CA . LEU A 1 440 ? -0.652 -10.935 15.276 1.00 83.75 440 LEU A CA 1
ATOM 3491 C C . LEU A 1 440 ? -1.831 -10.319 14.514 1.00 83.75 440 LEU A C 1
ATOM 3493 O O . LEU A 1 440 ? -2.241 -10.874 13.495 1.00 83.75 440 LEU A O 1
ATOM 3497 N N . TYR A 1 441 ? -2.333 -9.150 14.929 1.00 77.25 441 TYR A N 1
ATOM 3498 C CA . TYR A 1 441 ? -3.351 -8.419 14.159 1.00 77.25 441 TYR A CA 1
ATOM 3499 C C . TYR A 1 441 ? -2.851 -7.975 12.780 1.00 77.25 441 TYR A C 1
ATOM 3501 O O . TYR A 1 441 ? -3.635 -7.966 11.828 1.00 77.25 441 TYR A O 1
ATOM 3509 N N . GLY A 1 442 ? -1.560 -7.656 12.653 1.00 80.56 442 GLY A N 1
ATOM 3510 C CA . GLY A 1 442 ? -0.904 -7.417 11.366 1.00 80.56 442 GLY A CA 1
ATOM 3511 C C . GLY A 1 442 ? -0.924 -8.654 10.477 1.00 80.56 442 GLY A C 1
ATOM 3512 O O . GLY A 1 442 ? -1.416 -8.606 9.352 1.00 80.56 442 GLY A O 1
ATOM 3513 N N . PHE A 1 443 ? -0.500 -9.807 11.002 1.00 85.75 443 PHE A N 1
ATOM 3514 C CA . PHE A 1 443 ? -0.566 -11.077 10.264 1.00 85.75 443 PHE A CA 1
ATOM 3515 C C . PHE A 1 443 ? -1.997 -11.461 9.867 1.00 85.75 443 PHE A C 1
ATOM 3517 O O . PHE A 1 443 ? -2.225 -12.031 8.797 1.00 85.75 443 PHE A O 1
ATOM 3524 N N . ASN A 1 444 ? -2.981 -11.088 10.680 1.00 79.62 444 ASN A N 1
ATOM 3525 C CA . ASN A 1 444 ? -4.381 -11.387 10.423 1.00 79.62 444 ASN A CA 1
ATOM 3526 C C . ASN A 1 444 ? -5.005 -10.544 9.297 1.00 79.62 444 ASN A C 1
ATOM 3528 O O . ASN A 1 444 ? -6.065 -10.916 8.791 1.00 79.62 444 ASN A O 1
ATOM 3532 N N . ASN A 1 445 ? -4.387 -9.426 8.910 1.00 77.31 445 ASN A N 1
ATOM 3533 C CA . ASN A 1 445 ? -4.961 -8.449 7.987 1.00 77.31 445 ASN A CA 1
ATOM 3534 C C . ASN A 1 445 ? -4.044 -8.234 6.773 1.00 77.31 445 ASN A C 1
ATOM 3536 O O . ASN A 1 445 ? -3.030 -7.547 6.854 1.00 77.31 445 ASN A O 1
ATOM 3540 N N . LYS A 1 446 ? -4.428 -8.794 5.614 1.00 72.25 446 LYS A N 1
ATOM 3541 C CA . LYS A 1 446 ? -3.580 -8.879 4.404 1.00 72.25 446 LYS A CA 1
ATOM 3542 C C . LYS A 1 446 ? -3.004 -7.549 3.904 1.00 72.25 446 LYS A C 1
ATOM 3544 O O . LYS A 1 446 ? -1.928 -7.549 3.324 1.00 72.25 446 LYS A O 1
ATOM 3549 N N . ARG A 1 447 ? -3.709 -6.434 4.111 1.00 73.31 447 ARG A N 1
ATOM 3550 C CA . ARG A 1 447 ? -3.330 -5.094 3.620 1.00 73.31 447 ARG A CA 1
ATOM 3551 C C . ARG A 1 447 ? -3.123 -4.076 4.743 1.00 73.31 447 ARG A C 1
ATOM 3553 O O . ARG A 1 447 ? -3.284 -2.881 4.524 1.00 73.31 447 ARG A O 1
ATOM 3560 N N . ARG A 1 448 ? -2.817 -4.535 5.960 1.00 82.25 448 ARG A N 1
ATOM 3561 C CA . ARG A 1 448 ? -2.556 -3.646 7.099 1.00 82.25 448 ARG A CA 1
ATOM 3562 C C . ARG A 1 448 ? -1.077 -3.712 7.475 1.00 82.25 448 ARG A C 1
ATOM 3564 O O . ARG A 1 448 ? -0.701 -4.596 8.244 1.00 82.25 448 ARG A O 1
ATOM 3571 N N . PRO A 1 449 ? -0.239 -2.791 6.965 1.00 87.62 449 PRO A N 1
ATOM 3572 C CA . PRO A 1 449 ? 1.104 -2.634 7.489 1.00 87.62 449 PRO A CA 1
ATOM 3573 C C . PRO A 1 449 ? 1.057 -2.313 8.983 1.00 87.62 449 PRO A C 1
ATOM 3575 O O . PRO A 1 449 ? 0.208 -1.534 9.427 1.00 87.62 449 PRO A O 1
ATOM 3578 N N . VAL A 1 450 ? 1.974 -2.888 9.756 1.00 89.06 450 VAL A N 1
ATOM 3579 C CA . VAL A 1 450 ? 2.094 -2.607 11.194 1.00 89.06 450 VAL A CA 1
ATOM 3580 C C . VAL A 1 450 ? 3.417 -1.912 11.467 1.00 89.06 450 VAL A C 1
ATOM 3582 O O . VAL A 1 450 ? 4.481 -2.418 11.118 1.00 89.06 450 VAL A O 1
ATOM 3585 N N . MET A 1 451 ? 3.349 -0.750 12.115 1.00 88.25 451 MET A N 1
ATOM 3586 C CA . MET A 1 451 ? 4.528 0.006 12.522 1.00 88.25 451 MET A CA 1
ATOM 3587 C C . MET A 1 451 ? 4.761 -0.132 14.026 1.00 88.25 451 MET A C 1
ATOM 3589 O O . MET A 1 451 ? 3.888 0.186 14.830 1.00 88.25 451 MET A O 1
ATOM 3593 N N . LEU A 1 452 ? 5.961 -0.569 14.398 1.00 87.56 452 LEU A N 1
ATOM 3594 C CA . LEU A 1 452 ? 6.418 -0.689 15.778 1.00 87.56 452 LEU A CA 1
ATOM 3595 C C . LEU A 1 452 ? 7.293 0.518 16.126 1.00 87.56 452 LEU A C 1
ATOM 3597 O O . LEU A 1 452 ? 8.383 0.692 15.570 1.00 87.56 452 LEU A O 1
ATOM 3601 N N . LEU A 1 453 ? 6.826 1.341 17.065 1.00 82.88 453 LEU A N 1
ATOM 3602 C CA . LEU A 1 453 ? 7.575 2.482 17.590 1.00 82.88 453 LEU A CA 1
ATOM 3603 C C . LEU A 1 453 ? 8.180 2.142 18.951 1.00 82.88 453 LEU A C 1
ATOM 3605 O O . LEU A 1 453 ? 7.487 1.670 19.845 1.00 82.88 453 LEU A O 1
ATOM 3609 N N . GLY A 1 454 ? 9.464 2.431 19.134 1.00 77.94 454 GLY A N 1
ATOM 3610 C CA . GLY A 1 454 ? 10.130 2.246 20.425 1.00 77.94 454 GLY A CA 1
ATOM 3611 C C . GLY A 1 454 ? 11.622 2.529 20.339 1.00 77.94 454 GLY A C 1
ATOM 3612 O O . GLY A 1 454 ? 12.142 2.748 19.247 1.00 77.94 454 GLY A O 1
ATOM 3613 N N . GLN A 1 455 ? 12.338 2.501 21.461 1.00 71.69 455 GLN A N 1
ATOM 3614 C CA . GLN A 1 455 ? 13.787 2.740 21.465 1.00 71.69 455 GLN A CA 1
ATOM 3615 C C . GLN A 1 455 ? 14.557 1.676 20.661 1.00 71.69 455 GLN A C 1
ATOM 3617 O O . GLN A 1 455 ? 14.095 0.543 20.477 1.00 71.69 455 GLN A O 1
ATOM 3622 N N . THR A 1 456 ? 15.735 2.047 20.154 1.00 71.12 456 THR A N 1
ATOM 3623 C CA . THR A 1 456 ? 16.655 1.113 19.491 1.00 71.12 456 THR A CA 1
ATOM 3624 C C . THR A 1 456 ? 17.000 -0.041 20.438 1.00 71.12 456 THR A C 1
ATOM 3626 O O . THR A 1 456 ? 17.098 0.168 21.643 1.00 71.12 456 THR A O 1
ATOM 3629 N N . ALA A 1 457 ? 17.159 -1.253 19.896 1.00 70.88 457 ALA A N 1
ATOM 3630 C CA . ALA A 1 457 ? 17.417 -2.482 20.659 1.00 70.88 457 ALA A CA 1
ATOM 3631 C C . ALA A 1 457 ? 16.309 -2.909 21.652 1.00 70.88 457 ALA A C 1
ATOM 3633 O O . ALA A 1 457 ? 16.528 -3.786 22.476 1.00 70.88 457 ALA A O 1
ATOM 3634 N N . GLY A 1 458 ? 15.093 -2.357 21.548 1.00 74.12 458 GLY A N 1
ATOM 3635 C CA . GLY A 1 458 ? 13.931 -2.801 22.333 1.00 74.12 458 GLY A CA 1
ATOM 3636 C C . GLY A 1 458 ? 13.281 -4.115 21.867 1.00 74.12 458 GLY A C 1
ATOM 3637 O O . GLY A 1 458 ? 12.119 -4.336 22.173 1.00 74.12 458 GLY A O 1
ATOM 3638 N N . GLY A 1 459 ? 13.963 -4.934 21.058 1.00 83.81 459 GLY A N 1
ATOM 3639 C CA . GLY A 1 459 ? 13.442 -6.217 20.562 1.00 83.81 459 GLY A CA 1
ATOM 3640 C C . GLY A 1 459 ? 12.357 -6.133 19.480 1.00 83.81 459 GLY A C 1
ATOM 3641 O O . GLY A 1 459 ? 11.763 -7.145 19.151 1.00 83.81 459 GLY A O 1
ATOM 3642 N N . LYS A 1 460 ? 12.078 -4.958 18.893 1.00 88.62 460 LYS A N 1
ATOM 3643 C CA . LYS A 1 460 ? 10.982 -4.774 17.910 1.00 88.62 460 LYS A CA 1
ATOM 3644 C C . LYS A 1 460 ? 11.066 -5.741 16.722 1.00 88.62 460 LYS A C 1
ATOM 3646 O O . LYS A 1 460 ? 10.091 -6.415 16.404 1.00 88.62 460 LYS A O 1
ATOM 3651 N N . THR A 1 461 ? 12.230 -5.787 16.076 1.00 90.56 461 THR A N 1
ATOM 3652 C CA . THR A 1 461 ? 12.504 -6.666 14.932 1.00 90.56 461 THR A CA 1
ATOM 3653 C C . THR A 1 461 ? 12.443 -8.136 15.363 1.00 90.56 461 THR A C 1
ATOM 3655 O O . THR A 1 461 ? 11.777 -8.942 14.715 1.00 90.56 461 THR A O 1
ATOM 3658 N N . ASP A 1 462 ? 13.032 -8.462 16.516 1.00 90.50 462 ASP A N 1
ATOM 3659 C CA . ASP A 1 462 ? 13.063 -9.821 17.069 1.00 90.50 462 ASP A CA 1
ATOM 3660 C C . ASP A 1 462 ? 11.669 -10.341 17.440 1.00 90.50 462 ASP A C 1
ATOM 3662 O O . ASP A 1 462 ? 11.368 -11.510 17.214 1.00 90.50 462 ASP A O 1
ATOM 3666 N N . THR A 1 463 ? 10.770 -9.486 17.939 1.00 90.06 463 THR A N 1
ATOM 3667 C CA . THR A 1 463 ? 9.377 -9.859 18.227 1.00 90.06 463 THR A CA 1
ATOM 3668 C C . THR A 1 463 ? 8.630 -10.235 16.948 1.00 90.06 463 THR A C 1
ATOM 3670 O O . THR A 1 463 ? 7.899 -11.231 16.937 1.00 90.06 463 THR A O 1
ATOM 3673 N N . VAL A 1 464 ? 8.841 -9.510 15.842 1.00 92.50 464 VAL A N 1
ATOM 3674 C CA . VAL A 1 464 ? 8.250 -9.884 14.543 1.00 92.50 464 VAL A CA 1
ATOM 3675 C C . VAL A 1 464 ? 8.849 -11.197 14.041 1.00 92.50 464 VAL A C 1
ATOM 3677 O O . VAL A 1 464 ? 8.095 -12.084 13.642 1.00 92.50 464 VAL A O 1
ATOM 3680 N N . ALA A 1 465 ? 10.173 -11.364 14.121 1.00 92.56 465 ALA A N 1
ATOM 3681 C CA . ALA A 1 465 ? 10.854 -12.596 13.720 1.00 92.56 465 ALA A CA 1
ATOM 3682 C C . ALA A 1 465 ? 10.381 -13.814 14.534 1.00 92.56 465 ALA A C 1
ATOM 3684 O O . ALA A 1 465 ? 10.081 -14.867 13.968 1.00 92.56 465 ALA A O 1
ATOM 3685 N N . ASN A 1 466 ? 10.240 -13.668 15.856 1.00 89.62 466 ASN A N 1
ATOM 3686 C CA . ASN A 1 466 ? 9.737 -14.724 16.734 1.00 89.62 466 ASN A CA 1
ATOM 3687 C C . ASN A 1 466 ? 8.285 -15.079 16.394 1.00 89.62 466 ASN A C 1
ATOM 3689 O O . ASN A 1 466 ? 7.926 -16.254 16.342 1.00 89.62 466 ASN A O 1
ATOM 3693 N N . THR A 1 467 ? 7.455 -14.069 16.123 1.00 89.06 467 THR A N 1
ATOM 3694 C CA . THR A 1 467 ? 6.063 -14.289 15.715 1.00 89.06 467 THR A CA 1
ATOM 3695 C C . THR A 1 467 ? 6.006 -15.029 14.379 1.00 89.06 467 THR A C 1
ATOM 3697 O O . THR A 1 467 ? 5.306 -16.032 14.266 1.00 89.06 467 THR A O 1
ATOM 3700 N N . ALA A 1 468 ? 6.804 -14.613 13.390 1.00 91.56 468 ALA A N 1
ATOM 3701 C CA . ALA A 1 468 ? 6.894 -15.282 12.094 1.00 91.56 468 ALA A CA 1
ATOM 3702 C C . ALA A 1 468 ? 7.349 -16.745 12.229 1.00 91.56 468 ALA A C 1
ATOM 3704 O O . ALA A 1 468 ? 6.751 -17.625 11.613 1.00 91.56 468 ALA A O 1
ATOM 3705 N N . ARG A 1 469 ? 8.338 -17.027 13.092 1.00 89.69 469 ARG A N 1
ATOM 3706 C CA . ARG A 1 469 ? 8.767 -18.396 13.430 1.00 89.69 469 ARG A CA 1
ATOM 3707 C C . ARG A 1 469 ? 7.601 -19.247 13.915 1.00 89.69 469 ARG A C 1
ATOM 3709 O O . ARG A 1 469 ? 7.405 -20.349 13.413 1.00 89.69 469 ARG A O 1
ATOM 3716 N N . ILE A 1 470 ? 6.843 -18.756 14.894 1.00 84.62 470 ILE A N 1
ATOM 3717 C CA . ILE A 1 470 ? 5.776 -19.545 15.529 1.00 84.62 470 ILE A CA 1
ATOM 3718 C C . ILE A 1 470 ? 4.618 -19.781 14.555 1.00 84.62 470 ILE A C 1
ATOM 3720 O O . ILE A 1 470 ? 4.011 -20.850 14.548 1.00 84.62 470 ILE A O 1
ATOM 3724 N N . LEU A 1 471 ? 4.352 -18.813 13.682 1.00 87.56 471 LEU A N 1
ATOM 3725 C CA . LEU A 1 471 ? 3.326 -18.928 12.653 1.00 87.56 471 LEU A CA 1
ATOM 3726 C C . LEU A 1 471 ? 3.788 -19.692 11.396 1.00 87.56 471 LEU A C 1
ATOM 3728 O O . LEU A 1 471 ? 2.973 -19.912 10.508 1.00 87.56 471 LEU A O 1
ATOM 3732 N N . ASN A 1 472 ? 5.060 -20.098 11.294 1.00 88.56 472 ASN A N 1
ATOM 3733 C CA . ASN A 1 472 ? 5.675 -20.690 10.093 1.00 88.56 472 ASN A CA 1
ATOM 3734 C C . ASN A 1 472 ? 5.672 -19.778 8.852 1.00 88.56 472 ASN A C 1
ATOM 3736 O O . ASN A 1 472 ? 5.504 -20.236 7.720 1.00 88.56 472 ASN A O 1
ATOM 3740 N N . TRP A 1 473 ? 5.880 -18.483 9.056 1.00 91.38 473 TRP A N 1
ATOM 3741 C CA . TRP A 1 473 ? 5.966 -17.495 7.988 1.00 91.38 473 TRP A CA 1
ATOM 3742 C C . TRP A 1 473 ? 7.403 -17.305 7.503 1.00 91.38 473 TRP A C 1
ATOM 3744 O O . TRP A 1 473 ? 8.339 -17.240 8.300 1.00 91.38 473 TRP A O 1
ATOM 3754 N N . GLN A 1 474 ? 7.570 -17.170 6.184 1.00 93.94 474 GLN A N 1
ATOM 3755 C CA . GLN A 1 474 ? 8.844 -16.746 5.596 1.00 93.94 474 GLN A CA 1
ATOM 3756 C C . GLN A 1 474 ? 9.120 -15.307 6.024 1.00 93.94 474 GLN A C 1
ATOM 3758 O O . GLN A 1 474 ? 8.246 -14.456 5.885 1.00 93.94 474 GLN A O 1
ATOM 3763 N N . TYR A 1 475 ? 10.309 -15.031 6.542 1.00 94.88 475 TYR A N 1
ATOM 3764 C CA . TYR A 1 475 ? 10.659 -13.758 7.159 1.00 94.88 475 TYR A CA 1
ATOM 3765 C C . TYR A 1 475 ? 11.896 -13.146 6.504 1.00 94.88 475 TYR A C 1
ATOM 3767 O O . TYR A 1 475 ? 12.864 -13.840 6.182 1.00 94.88 475 TYR A O 1
ATOM 3775 N N . ARG A 1 476 ? 11.881 -11.823 6.353 1.00 95.06 476 ARG A N 1
ATOM 3776 C CA . ARG A 1 476 ? 13.025 -11.027 5.907 1.00 95.06 476 ARG A CA 1
ATOM 3777 C C . ARG A 1 476 ? 12.985 -9.669 6.602 1.00 95.06 476 ARG A C 1
ATOM 3779 O O . ARG A 1 476 ? 11.914 -9.074 6.688 1.00 95.06 476 ARG A O 1
ATOM 3786 N N . SER A 1 477 ? 14.129 -9.154 7.039 1.00 94.31 477 SER A N 1
ATOM 3787 C CA . SER A 1 477 ? 14.254 -7.753 7.441 1.00 94.31 477 SER A CA 1
ATOM 3788 C C . SER A 1 477 ? 15.331 -7.043 6.639 1.00 94.31 477 SER A C 1
ATOM 3790 O O . SER A 1 477 ? 16.317 -7.652 6.229 1.00 94.31 477 SER A O 1
ATOM 3792 N N . GLU A 1 478 ? 15.101 -5.763 6.363 1.00 94.50 478 GLU A N 1
ATOM 3793 C CA . GLU A 1 478 ? 15.987 -4.926 5.561 1.00 94.50 478 GLU A CA 1
ATOM 3794 C C . GLU A 1 478 ? 16.122 -3.557 6.236 1.00 94.50 478 GLU A C 1
ATOM 3796 O O . GLU A 1 478 ? 15.125 -2.893 6.534 1.00 94.50 478 GLU A O 1
ATOM 3801 N N . ASN A 1 479 ? 17.363 -3.134 6.489 1.00 92.19 479 ASN A N 1
ATOM 3802 C CA . ASN A 1 479 ? 17.653 -1.850 7.119 1.00 92.19 479 ASN A CA 1
ATOM 3803 C C . ASN A 1 479 ? 17.725 -0.740 6.068 1.00 92.19 479 ASN A C 1
ATOM 3805 O O . ASN A 1 479 ? 18.628 -0.722 5.229 1.00 92.19 479 ASN A O 1
ATOM 3809 N N . LEU A 1 480 ? 16.791 0.211 6.132 1.00 90.81 480 LEU A N 1
ATOM 3810 C CA . LEU A 1 480 ? 16.654 1.272 5.133 1.00 90.81 480 LEU A CA 1
ATOM 3811 C C . LEU A 1 480 ? 17.768 2.321 5.174 1.00 90.81 480 LEU A C 1
ATOM 3813 O O . LEU A 1 480 ? 17.927 3.070 4.215 1.00 90.81 480 LEU A O 1
ATOM 3817 N N . ARG A 1 481 ? 18.573 2.372 6.239 1.00 87.69 481 ARG A N 1
ATOM 3818 C CA . ARG A 1 481 ? 19.735 3.264 6.305 1.00 87.69 481 ARG A CA 1
ATOM 3819 C C . ARG A 1 481 ? 20.845 2.852 5.340 1.00 87.69 481 ARG A C 1
ATOM 3821 O O . ARG A 1 481 ? 21.513 3.714 4.773 1.00 87.69 481 ARG A O 1
ATOM 3828 N N . ASP A 1 482 ? 21.018 1.545 5.171 1.00 86.88 482 ASP A N 1
ATOM 3829 C CA . ASP A 1 482 ? 22.113 0.949 4.402 1.00 86.88 482 ASP A CA 1
ATOM 3830 C C . ASP A 1 482 ? 21.627 0.316 3.086 1.00 86.88 482 ASP A C 1
ATOM 3832 O O . ASP A 1 482 ? 22.434 -0.129 2.267 1.00 86.88 482 ASP A O 1
ATOM 3836 N N . THR A 1 483 ? 20.309 0.294 2.857 1.00 89.25 483 THR A N 1
ATOM 3837 C CA . THR A 1 483 ? 19.691 -0.351 1.694 1.00 89.25 483 THR A CA 1
ATOM 3838 C C . THR A 1 483 ? 19.156 0.692 0.712 1.00 89.25 483 THR A C 1
ATOM 3840 O O . THR A 1 483 ? 18.133 1.322 0.981 1.00 89.25 483 THR A O 1
ATOM 3843 N N . PRO A 1 484 ? 19.794 0.877 -0.458 1.00 88.38 484 PRO A N 1
ATOM 3844 C CA . PRO A 1 484 ? 19.303 1.810 -1.464 1.00 88.38 484 PRO A CA 1
ATOM 3845 C C . PRO A 1 484 ? 18.013 1.299 -2.122 1.00 88.38 484 PRO A C 1
ATOM 3847 O O . PRO A 1 484 ? 17.786 0.089 -2.221 1.00 88.38 484 PRO A O 1
ATOM 3850 N N . LEU A 1 485 ? 17.214 2.215 -2.684 1.00 86.06 485 LEU A N 1
ATOM 3851 C CA . LEU A 1 485 ? 15.967 1.894 -3.398 1.00 86.06 485 LEU A CA 1
ATOM 3852 C C . LEU A 1 485 ? 16.159 0.811 -4.478 1.00 86.06 485 LEU A C 1
ATOM 3854 O O . LEU A 1 485 ? 15.310 -0.061 -4.653 1.00 86.06 485 LEU A O 1
ATOM 3858 N N . SER A 1 486 ? 17.305 0.824 -5.165 1.00 87.81 486 SER A N 1
ATOM 3859 C CA . SER A 1 486 ? 17.691 -0.165 -6.179 1.00 87.81 486 SER A CA 1
ATOM 3860 C C . SER A 1 486 ? 17.715 -1.608 -5.677 1.00 87.81 486 SER A C 1
ATOM 3862 O O . SER A 1 486 ? 17.483 -2.523 -6.463 1.00 87.81 486 SER A O 1
ATOM 3864 N N . SER A 1 487 ? 18.017 -1.823 -4.396 1.00 90.75 487 SER A N 1
ATOM 3865 C CA . SER A 1 487 ? 18.043 -3.155 -3.781 1.00 90.75 487 SER A CA 1
ATOM 3866 C C . SER A 1 487 ? 16.649 -3.614 -3.350 1.00 90.75 487 SER A C 1
ATOM 3868 O O . SER A 1 487 ? 16.390 -4.814 -3.304 1.00 90.75 487 SER A O 1
ATOM 3870 N N . LEU A 1 488 ? 15.742 -2.671 -3.072 1.00 92.00 488 LEU A N 1
ATOM 3871 C CA . LEU A 1 488 ? 14.359 -2.938 -2.664 1.00 92.00 488 LEU A CA 1
ATOM 3872 C C . LEU A 1 488 ? 13.449 -3.181 -3.868 1.00 92.00 488 LEU A C 1
ATOM 3874 O O . LEU A 1 488 ? 12.750 -4.187 -3.910 1.00 92.00 488 LEU A O 1
ATOM 3878 N N . ILE A 1 489 ? 13.488 -2.294 -4.863 1.00 90.69 489 ILE A N 1
ATOM 3879 C CA . ILE A 1 489 ? 12.657 -2.389 -6.072 1.00 90.69 489 ILE A CA 1
ATOM 3880 C C . ILE A 1 489 ? 13.327 -3.261 -7.133 1.00 90.69 489 ILE A C 1
ATOM 3882 O O . ILE A 1 489 ? 12.677 -4.086 -7.768 1.00 90.69 489 ILE A O 1
ATOM 3886 N N . GLY A 1 490 ? 14.640 -3.128 -7.301 1.00 90.31 490 GLY A N 1
ATOM 3887 C CA . GLY A 1 490 ? 15.403 -3.845 -8.317 1.00 90.31 490 GLY A CA 1
ATOM 3888 C C . GLY A 1 490 ? 16.085 -2.918 -9.315 1.00 90.31 490 GLY A C 1
ATOM 3889 O O . GLY A 1 490 ? 15.844 -1.709 -9.372 1.00 90.31 490 GLY A O 1
ATOM 3890 N N . THR A 1 491 ? 16.975 -3.500 -10.114 1.00 88.06 491 THR A N 1
ATOM 3891 C CA . THR A 1 491 ? 17.761 -2.790 -11.131 1.00 88.06 491 THR A CA 1
ATOM 3892 C C . THR A 1 491 ? 17.992 -3.651 -12.356 1.00 88.06 491 THR A C 1
ATOM 3894 O O . THR A 1 491 ? 18.015 -4.878 -12.285 1.00 88.06 491 THR A O 1
ATOM 3897 N N . TYR A 1 492 ? 18.224 -2.997 -13.492 1.00 83.44 492 TYR A N 1
ATOM 3898 C CA . TYR A 1 492 ? 18.761 -3.677 -14.661 1.00 83.44 492 TYR A CA 1
ATOM 3899 C C . TYR A 1 492 ? 20.209 -4.069 -14.403 1.00 83.44 492 TYR A C 1
ATOM 3901 O O . TYR A 1 492 ? 21.062 -3.215 -14.162 1.00 83.44 492 TYR A O 1
ATOM 3909 N N . GLN A 1 493 ? 20.474 -5.368 -14.459 1.00 80.62 493 GLN A N 1
ATOM 3910 C CA . GLN A 1 493 ? 21.805 -5.939 -14.320 1.00 80.62 493 GLN A CA 1
ATOM 3911 C C . GLN A 1 493 ? 22.081 -6.838 -15.512 1.00 80.62 493 GLN A C 1
ATOM 3913 O O . GLN A 1 493 ? 21.166 -7.381 -16.130 1.00 80.62 493 GLN A O 1
ATOM 3918 N N . ARG A 1 494 ? 23.360 -6.980 -15.852 1.00 74.62 494 ARG A N 1
ATOM 3919 C CA . ARG A 1 494 ? 23.768 -7.883 -16.919 1.00 74.62 494 ARG A CA 1
ATOM 3920 C C . ARG A 1 494 ? 23.614 -9.316 -16.426 1.00 74.62 494 ARG A C 1
ATOM 3922 O O . ARG A 1 494 ? 24.311 -9.721 -15.499 1.00 74.62 494 ARG A O 1
ATOM 3929 N N . ASP A 1 495 ? 22.711 -10.061 -17.040 1.00 73.12 495 ASP A N 1
ATOM 3930 C CA . ASP A 1 495 ? 22.517 -11.471 -16.749 1.00 73.12 495 ASP A CA 1
ATOM 3931 C C . ASP A 1 495 ? 23.776 -12.251 -17.155 1.00 73.12 495 ASP A C 1
ATOM 3933 O O . ASP A 1 495 ? 24.308 -12.090 -18.256 1.00 73.12 495 ASP A O 1
ATOM 3937 N N . HIS A 1 496 ? 24.289 -13.073 -16.241 1.00 68.94 496 HIS A N 1
ATOM 3938 C CA . HIS A 1 496 ? 25.543 -13.798 -16.444 1.00 68.94 496 HIS A CA 1
ATOM 3939 C C . HIS A 1 496 ? 25.433 -14.933 -17.472 1.00 68.94 496 HIS A C 1
ATOM 3941 O O . HIS A 1 496 ? 26.451 -15.306 -18.051 1.00 68.94 496 HIS A O 1
ATOM 3947 N N . ASN A 1 497 ? 24.230 -15.469 -17.702 1.00 66.31 497 ASN A N 1
ATOM 3948 C CA . ASN A 1 497 ? 23.974 -16.587 -18.612 1.00 66.31 497 ASN A CA 1
ATOM 3949 C C . ASN A 1 497 ? 23.683 -16.123 -20.041 1.00 66.31 497 ASN A C 1
ATOM 3951 O O . ASN A 1 497 ? 23.928 -16.861 -20.988 1.00 66.31 497 ASN A O 1
ATOM 3955 N N . THR A 1 498 ? 23.122 -14.925 -20.202 1.00 66.00 498 THR A N 1
ATOM 3956 C CA . THR A 1 498 ? 22.683 -14.370 -21.491 1.00 66.00 498 THR A CA 1
ATOM 3957 C C . THR A 1 498 ? 23.517 -13.164 -21.921 1.00 66.00 498 THR A C 1
ATOM 3959 O O . THR A 1 498 ? 23.488 -12.786 -23.090 1.00 66.00 498 THR A O 1
ATOM 3962 N N . GLY A 1 499 ? 24.268 -12.541 -21.011 1.00 64.94 499 GLY A N 1
ATOM 3963 C CA . GLY A 1 499 ? 25.097 -11.373 -21.293 1.00 64.94 499 GLY A CA 1
ATOM 3964 C C . GLY A 1 499 ? 24.312 -10.093 -21.603 1.00 64.94 499 GLY A C 1
ATOM 3965 O O . GLY A 1 499 ? 24.937 -9.118 -22.027 1.00 64.94 499 GLY A O 1
ATOM 3966 N N . ILE A 1 500 ? 22.992 -10.071 -21.391 1.00 70.38 500 ILE A N 1
ATOM 3967 C CA . ILE A 1 500 ? 22.081 -8.956 -21.706 1.00 70.38 500 ILE A CA 1
ATOM 3968 C C . ILE A 1 500 ? 21.546 -8.337 -20.417 1.00 70.38 500 ILE A C 1
ATOM 3970 O O . ILE A 1 500 ? 21.522 -8.982 -19.372 1.00 70.38 500 ILE A O 1
ATOM 3974 N N . LEU A 1 501 ? 21.145 -7.065 -20.468 1.00 74.50 501 LEU A N 1
ATOM 3975 C CA . LEU A 1 501 ? 20.485 -6.420 -19.339 1.00 74.50 501 LEU A CA 1
ATOM 3976 C C . LEU A 1 501 ? 19.102 -7.036 -19.104 1.00 74.50 501 LEU A C 1
ATOM 3978 O O . LEU A 1 501 ? 18.205 -6.911 -19.934 1.00 74.50 501 LEU A O 1
ATOM 3982 N N . SER A 1 502 ? 18.926 -7.651 -17.942 1.00 77.88 502 SER A N 1
ATOM 3983 C CA . SER A 1 502 ? 17.639 -8.110 -17.428 1.00 77.88 502 SER A CA 1
ATOM 3984 C C . SER A 1 502 ? 17.295 -7.335 -16.166 1.00 77.88 502 SER A C 1
ATOM 3986 O O . SER A 1 502 ? 18.183 -7.018 -15.368 1.00 77.88 502 SER A O 1
ATOM 3988 N N . PHE A 1 503 ? 16.012 -7.053 -15.953 1.00 85.06 503 PHE A N 1
ATOM 3989 C CA . PHE A 1 503 ? 15.579 -6.508 -14.676 1.00 85.06 503 PHE A CA 1
ATOM 3990 C C . PHE A 1 503 ? 15.710 -7.583 -13.596 1.00 85.06 503 PHE A C 1
ATOM 3992 O O . PHE A 1 503 ? 15.067 -8.629 -13.673 1.00 85.06 503 PHE A O 1
ATOM 3999 N N . LYS A 1 504 ? 16.557 -7.328 -12.600 1.00 88.38 504 LYS A N 1
ATOM 4000 C CA . LYS A 1 504 ? 16.654 -8.154 -11.403 1.00 88.38 504 LYS A CA 1
ATOM 4001 C C . LYS A 1 504 ? 15.809 -7.511 -10.315 1.00 88.38 504 LYS A C 1
ATOM 4003 O O . LYS A 1 504 ? 16.096 -6.390 -9.894 1.00 88.38 504 LYS A O 1
ATOM 4008 N N . GLU A 1 505 ? 14.780 -8.232 -9.891 1.00 92.12 505 GLU A N 1
ATOM 4009 C CA . GLU A 1 505 ? 13.868 -7.801 -8.835 1.00 92.12 505 GLU A CA 1
ATOM 4010 C C . GLU A 1 505 ? 14.612 -7.580 -7.519 1.00 92.12 505 GLU A C 1
ATOM 4012 O O . GLU A 1 505 ? 15.544 -8.313 -7.176 1.00 92.12 505 GLU A O 1
ATOM 4017 N N . GLY A 1 506 ? 14.210 -6.528 -6.810 1.00 93.44 506 GLY A N 1
ATOM 4018 C CA . GLY A 1 506 ? 14.673 -6.260 -5.460 1.00 93.44 506 GLY A CA 1
ATOM 4019 C C . GLY A 1 506 ? 13.841 -7.001 -4.417 1.00 93.44 506 GLY A C 1
ATOM 4020 O O . GLY A 1 506 ? 12.825 -7.632 -4.720 1.00 93.44 506 GLY A O 1
ATOM 4021 N N . ILE A 1 507 ? 14.271 -6.901 -3.163 1.00 94.19 507 ILE A N 1
ATOM 4022 C CA . ILE A 1 507 ? 13.686 -7.675 -2.067 1.00 94.19 507 ILE A CA 1
ATOM 4023 C C . ILE A 1 507 ? 12.225 -7.326 -1.764 1.00 94.19 507 ILE A C 1
ATOM 4025 O O . ILE A 1 507 ? 11.462 -8.204 -1.373 1.00 94.19 507 ILE A O 1
ATOM 4029 N N . LEU A 1 508 ? 11.782 -6.085 -1.983 1.00 93.44 508 LEU A N 1
ATOM 4030 C CA . LEU A 1 508 ? 10.371 -5.751 -1.789 1.00 93.44 508 LEU A CA 1
ATOM 4031 C C . LEU A 1 508 ? 9.489 -6.515 -2.785 1.00 93.44 508 LEU A C 1
ATOM 4033 O O . LEU A 1 508 ? 8.493 -7.113 -2.385 1.00 93.44 508 LEU A O 1
ATOM 4037 N N . ILE A 1 509 ? 9.881 -6.540 -4.062 1.00 92.56 509 ILE A N 1
ATOM 4038 C CA . ILE A 1 509 ? 9.135 -7.246 -5.114 1.00 92.56 509 ILE A CA 1
ATOM 4039 C C . ILE A 1 509 ? 9.179 -8.756 -4.881 1.00 92.56 509 ILE A C 1
ATOM 4041 O O . ILE A 1 509 ? 8.143 -9.418 -4.960 1.00 92.56 509 ILE A O 1
ATOM 4045 N N . GLU A 1 510 ? 10.350 -9.297 -4.534 1.00 92.81 510 GLU A N 1
ATOM 4046 C CA . GLU A 1 510 ? 10.502 -10.714 -4.196 1.00 92.81 510 GLU A CA 1
ATOM 4047 C C . GLU A 1 510 ? 9.578 -11.103 -3.029 1.00 92.81 510 GLU A C 1
ATOM 4049 O O . GLU A 1 510 ? 8.853 -12.097 -3.116 1.00 92.81 510 GLU A O 1
ATOM 4054 N N . ALA A 1 511 ? 9.561 -10.300 -1.962 1.00 93.69 511 ALA A N 1
ATOM 4055 C CA . ALA A 1 511 ? 8.721 -10.522 -0.792 1.00 93.69 511 ALA A CA 1
ATOM 4056 C C . ALA A 1 511 ? 7.227 -10.453 -1.124 1.00 93.69 511 ALA A C 1
ATOM 4058 O O . ALA A 1 511 ? 6.463 -11.318 -0.688 1.00 93.69 511 ALA A O 1
ATOM 4059 N N . MET A 1 512 ? 6.821 -9.469 -1.931 1.00 92.25 512 MET A N 1
ATOM 4060 C CA . MET A 1 512 ? 5.443 -9.324 -2.401 1.00 92.25 512 MET A CA 1
ATOM 4061 C C . MET A 1 512 ? 4.994 -10.530 -3.228 1.00 92.25 512 MET A C 1
ATOM 4063 O O . MET A 1 512 ? 3.895 -11.027 -3.001 1.00 92.25 512 MET A O 1
ATOM 4067 N N . LYS A 1 513 ? 5.830 -11.043 -4.141 1.00 91.50 513 LYS A N 1
ATOM 4068 C CA . LYS A 1 513 ? 5.485 -12.186 -5.009 1.00 91.50 513 LYS A CA 1
ATOM 4069 C C . LYS A 1 513 ? 5.473 -13.532 -4.289 1.00 91.50 513 LYS A C 1
ATOM 4071 O O . LYS A 1 513 ? 4.688 -14.404 -4.654 1.00 91.50 513 LYS A O 1
ATOM 4076 N N . ASN A 1 514 ? 6.332 -13.709 -3.286 1.00 91.50 514 ASN A N 1
ATOM 4077 C CA . ASN A 1 514 ? 6.506 -14.988 -2.591 1.00 91.50 514 ASN A CA 1
ATOM 4078 C C . ASN A 1 514 ? 5.817 -15.059 -1.218 1.00 91.50 514 ASN A C 1
ATOM 4080 O O . ASN A 1 514 ? 5.916 -16.084 -0.543 1.00 91.50 514 ASN A O 1
ATOM 4084 N N . GLY A 1 515 ? 5.134 -13.994 -0.791 1.00 91.62 515 GLY A N 1
ATOM 4085 C CA . GLY A 1 515 ? 4.375 -13.988 0.460 1.00 91.62 515 GLY A CA 1
ATOM 4086 C C . GLY A 1 515 ? 5.255 -13.981 1.698 1.00 91.62 515 GLY A C 1
ATOM 4087 O O . GLY A 1 515 ? 5.041 -14.770 2.615 1.00 91.62 515 GLY A O 1
ATOM 4088 N N . TYR A 1 516 ? 6.290 -13.143 1.708 1.00 93.88 516 TYR A N 1
ATOM 4089 C CA . TYR A 1 516 ? 7.126 -12.995 2.894 1.00 93.88 516 TYR A CA 1
ATOM 4090 C C . TYR A 1 516 ? 6.477 -12.032 3.900 1.00 93.88 516 TYR A C 1
ATOM 4092 O O . TYR A 1 516 ? 5.770 -11.087 3.543 1.00 93.88 516 TYR A O 1
ATOM 4100 N N . CYS A 1 517 ? 6.788 -12.237 5.174 1.00 94.44 517 CYS A N 1
ATOM 4101 C CA . CYS A 1 517 ? 6.762 -11.212 6.201 1.00 94.44 517 CYS A CA 1
ATOM 4102 C C . CYS A 1 517 ? 8.026 -10.354 6.049 1.00 94.44 517 CYS A C 1
ATOM 4104 O O . CYS A 1 517 ? 9.114 -10.777 6.446 1.00 94.44 517 CYS A O 1
ATOM 4106 N N . LEU A 1 518 ? 7.884 -9.164 5.466 1.00 95.50 518 LEU A N 1
ATOM 4107 C CA . LEU A 1 518 ? 8.977 -8.212 5.284 1.00 95.50 518 LEU A CA 1
ATOM 4108 C C . LEU A 1 518 ? 8.954 -7.151 6.387 1.00 95.50 518 LEU A C 1
ATOM 4110 O O . LEU A 1 518 ? 7.938 -6.486 6.588 1.00 95.50 518 LEU A O 1
ATOM 4114 N N . VAL A 1 519 ? 10.086 -6.954 7.057 1.00 95.50 519 VAL A N 1
ATOM 4115 C CA . VAL A 1 519 ? 10.300 -5.872 8.023 1.00 95.50 519 VAL A CA 1
ATOM 4116 C C . VAL A 1 519 ? 11.204 -4.810 7.409 1.00 95.50 519 VAL A C 1
ATOM 4118 O O . VAL A 1 519 ? 12.355 -5.085 7.078 1.00 95.50 519 VAL A O 1
ATOM 4121 N N . LEU A 1 520 ? 10.699 -3.585 7.286 1.00 94.50 520 LEU A N 1
ATOM 4122 C CA . LEU A 1 520 ? 11.498 -2.418 6.926 1.00 94.50 520 LEU A CA 1
ATOM 4123 C C . LEU A 1 520 ? 11.987 -1.728 8.199 1.00 94.50 520 LEU A C 1
ATOM 4125 O O . LEU A 1 520 ? 11.206 -1.119 8.939 1.00 94.50 520 LEU A O 1
ATOM 4129 N N . GLU A 1 521 ? 13.279 -1.847 8.472 1.00 92.06 521 GLU A N 1
ATOM 4130 C CA . GLU A 1 521 ? 13.886 -1.271 9.665 1.00 92.06 521 GLU A CA 1
ATOM 4131 C C . GLU A 1 521 ? 14.311 0.180 9.434 1.00 92.06 521 GLU A C 1
ATOM 4133 O O . GLU A 1 521 ? 14.798 0.539 8.364 1.00 92.06 521 GLU A O 1
ATOM 4138 N N . GLU A 1 522 ? 14.128 1.011 10.463 1.00 87.44 522 GLU A N 1
ATOM 4139 C CA . GLU A 1 522 ? 14.418 2.449 10.432 1.00 87.44 522 GLU A CA 1
ATOM 4140 C C . GLU A 1 522 ? 13.688 3.191 9.298 1.00 87.44 522 GLU A C 1
ATOM 4142 O O . GLU A 1 522 ? 14.284 3.927 8.509 1.00 87.44 522 GLU A O 1
ATOM 4147 N N . ILE A 1 523 ? 12.360 3.041 9.248 1.00 88.06 523 ILE A N 1
ATOM 4148 C CA . ILE A 1 523 ? 11.487 3.626 8.211 1.00 88.06 523 ILE A CA 1
ATOM 4149 C C . ILE A 1 523 ? 11.632 5.147 8.025 1.00 88.06 523 ILE A C 1
ATOM 4151 O O . ILE A 1 523 ? 11.301 5.685 6.975 1.00 88.06 523 ILE A O 1
ATOM 4155 N N . ASN A 1 524 ? 12.210 5.863 8.989 1.00 82.94 524 ASN A N 1
ATOM 4156 C CA . ASN A 1 524 ? 12.586 7.270 8.835 1.00 82.94 524 ASN A CA 1
ATOM 4157 C C . ASN A 1 524 ? 13.666 7.533 7.764 1.00 82.94 524 ASN A C 1
ATOM 4159 O O . ASN A 1 524 ? 13.898 8.696 7.438 1.00 82.94 524 ASN A O 1
ATOM 4163 N N . PHE A 1 525 ? 14.359 6.507 7.263 1.00 84.12 525 PHE A N 1
ATOM 4164 C CA . PHE A 1 525 ? 15.294 6.599 6.132 1.00 84.12 525 PHE A CA 1
ATOM 4165 C C . PHE A 1 525 ? 14.669 6.153 4.803 1.00 84.12 525 PHE A C 1
ATOM 4167 O O . PHE A 1 525 ? 15.365 6.067 3.797 1.00 84.12 525 PHE A O 1
ATOM 4174 N N . MET A 1 526 ? 13.363 5.875 4.788 1.00 84.44 526 MET A N 1
ATOM 4175 C CA . MET A 1 526 ? 12.640 5.471 3.588 1.00 84.44 526 MET A CA 1
ATOM 4176 C C . MET A 1 526 ? 12.800 6.497 2.467 1.00 84.44 526 MET A C 1
ATOM 4178 O O . MET A 1 526 ? 12.522 7.684 2.650 1.00 84.44 526 MET A O 1
ATOM 4182 N N . ASP A 1 527 ? 13.198 6.003 1.297 1.00 82.25 527 ASP A N 1
ATOM 4183 C CA . ASP A 1 527 ? 13.144 6.756 0.053 1.00 82.25 527 ASP A CA 1
ATOM 4184 C C . ASP A 1 527 ? 11.681 6.998 -0.350 1.00 82.25 527 ASP A C 1
ATOM 4186 O O . ASP A 1 527 ? 10.825 6.125 -0.218 1.00 82.25 527 ASP A O 1
ATOM 4190 N N . THR A 1 528 ? 11.368 8.189 -0.836 1.00 74.00 528 THR A N 1
ATOM 4191 C CA . THR A 1 528 ? 10.009 8.574 -1.251 1.00 74.00 528 THR A CA 1
ATOM 4192 C C . THR A 1 528 ? 9.473 7.734 -2.410 1.00 74.00 528 THR A C 1
ATOM 4194 O O . THR A 1 528 ? 8.281 7.442 -2.414 1.00 74.00 528 THR A O 1
ATOM 4197 N N . GLY A 1 529 ? 10.328 7.235 -3.310 1.00 75.75 529 GLY A N 1
ATOM 4198 C CA . GLY A 1 529 ? 9.913 6.277 -4.336 1.00 75.75 529 GLY A CA 1
ATOM 4199 C C . GLY A 1 529 ? 9.454 4.942 -3.738 1.00 75.75 529 GLY A C 1
ATOM 4200 O O . GLY A 1 529 ? 8.556 4.298 -4.269 1.00 75.75 529 GLY A O 1
ATOM 4201 N N . LEU A 1 530 ? 9.998 4.532 -2.584 1.00 83.88 530 LEU A N 1
ATOM 4202 C CA . LEU A 1 530 ? 9.505 3.363 -1.842 1.00 83.88 530 LEU A CA 1
ATOM 4203 C C . LEU A 1 530 ? 8.144 3.633 -1.186 1.00 83.88 530 LEU A C 1
ATOM 4205 O O . LEU A 1 530 ? 7.306 2.736 -1.104 1.00 83.88 530 LEU A O 1
ATOM 4209 N N . LEU A 1 531 ? 7.921 4.862 -0.712 1.00 82.00 531 LEU A N 1
ATOM 4210 C CA . LEU A 1 531 ? 6.646 5.264 -0.119 1.00 82.00 531 LEU A CA 1
ATOM 4211 C C . LEU A 1 531 ? 5.509 5.207 -1.147 1.00 82.00 531 LEU A C 1
ATOM 4213 O O . LEU A 1 531 ? 4.410 4.779 -0.798 1.00 82.00 531 LEU A O 1
ATOM 4217 N N . GLU A 1 532 ? 5.768 5.597 -2.396 1.00 76.69 532 GLU A N 1
ATOM 4218 C CA . GLU A 1 532 ? 4.807 5.485 -3.502 1.00 76.69 532 GLU A CA 1
ATOM 4219 C C . GLU A 1 532 ? 4.375 4.037 -3.719 1.00 76.69 532 GLU A C 1
ATOM 4221 O O . GLU A 1 532 ? 3.184 3.739 -3.671 1.00 76.69 532 GLU A O 1
ATOM 4226 N N . VAL A 1 533 ? 5.353 3.135 -3.849 1.00 82.94 533 VAL A N 1
ATOM 4227 C CA . VAL A 1 533 ? 5.136 1.690 -4.014 1.00 82.94 533 VAL A CA 1
ATOM 4228 C C . VAL A 1 533 ? 4.247 1.128 -2.903 1.00 82.94 533 VAL A C 1
ATOM 4230 O O . VAL A 1 533 ? 3.294 0.389 -3.152 1.00 82.94 533 VAL A O 1
ATOM 4233 N N . ILE A 1 534 ? 4.558 1.476 -1.652 1.00 86.81 534 ILE A N 1
ATOM 4234 C CA . ILE A 1 534 ? 3.816 0.988 -0.486 1.00 86.81 534 ILE A CA 1
ATOM 4235 C C . ILE A 1 534 ? 2.410 1.594 -0.443 1.00 86.81 534 ILE A C 1
ATOM 4237 O O . ILE A 1 534 ? 1.458 0.888 -0.116 1.00 86.81 534 ILE A O 1
ATOM 4241 N N . SER A 1 535 ? 2.265 2.876 -0.781 1.00 82.56 535 SER A N 1
ATOM 4242 C CA . SER A 1 535 ? 0.971 3.567 -0.776 1.00 82.56 535 SER A CA 1
ATOM 4243 C C . SER A 1 535 ? 0.035 3.023 -1.855 1.00 82.56 535 SER A C 1
ATOM 4245 O O . SER A 1 535 ? -1.130 2.759 -1.563 1.00 82.56 535 SER A O 1
ATOM 4247 N N . GLU A 1 536 ? 0.547 2.776 -3.066 1.00 82.50 536 GLU A N 1
ATOM 4248 C CA . GLU A 1 536 ? -0.210 2.142 -4.154 1.00 82.50 536 GLU A CA 1
ATOM 4249 C C . GLU A 1 536 ? -0.715 0.758 -3.726 1.00 82.50 536 GLU A C 1
ATOM 4251 O O . GLU A 1 536 ? -1.904 0.467 -3.853 1.00 82.50 536 GLU A O 1
ATOM 4256 N N . TRP A 1 537 ? 0.142 -0.056 -3.100 1.00 87.12 537 TRP A N 1
ATOM 4257 C CA . TRP A 1 537 ? -0.268 -1.361 -2.581 1.00 87.12 537 TRP A CA 1
ATOM 4258 C C . TRP A 1 537 ? -1.355 -1.271 -1.503 1.00 87.12 537 TRP A C 1
ATOM 4260 O O . TRP A 1 537 ? -2.318 -2.044 -1.535 1.00 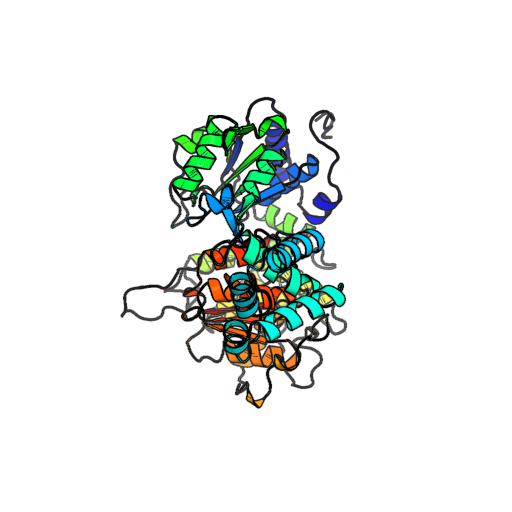87.12 537 TRP A O 1
ATOM 4270 N N . ILE A 1 538 ? -1.218 -0.356 -0.542 1.00 83.50 538 ILE A N 1
ATOM 4271 C CA . ILE A 1 538 ? -2.203 -0.189 0.537 1.00 83.50 538 ILE A CA 1
ATOM 4272 C C . ILE A 1 538 ? -3.567 0.205 -0.040 1.00 83.50 538 ILE A C 1
ATOM 4274 O O . ILE A 1 538 ? -4.592 -0.330 0.393 1.00 83.50 538 ILE A O 1
ATOM 4278 N N . ASP A 1 539 ? -3.576 1.109 -1.019 1.00 77.19 539 ASP A N 1
ATOM 4279 C CA . ASP A 1 539 ? -4.802 1.690 -1.558 1.00 77.19 539 ASP A CA 1
ATOM 4280 C C . ASP A 1 539 ? -5.456 0.812 -2.638 1.00 77.19 539 ASP A C 1
ATOM 4282 O O . ASP A 1 539 ? -6.667 0.581 -2.601 1.00 77.19 539 ASP A O 1
ATOM 4286 N N . GLU A 1 540 ? -4.675 0.296 -3.589 1.00 77.50 540 GLU A N 1
ATOM 4287 C CA . GLU A 1 540 ? -5.179 -0.439 -4.757 1.00 77.50 540 GLU A CA 1
ATOM 4288 C C . GLU A 1 540 ? -5.064 -1.962 -4.596 1.00 77.50 540 GLU A C 1
ATOM 4290 O O . GLU A 1 540 ? -5.809 -2.732 -5.210 1.00 77.50 540 GLU A O 1
ATOM 4295 N N . GLY A 1 541 ? -4.174 -2.434 -3.720 1.00 80.25 541 GLY A N 1
ATOM 4296 C CA . GLY A 1 541 ? -3.926 -3.861 -3.517 1.00 80.25 541 GLY A CA 1
ATOM 4297 C C . GLY A 1 541 ? -2.993 -4.519 -4.517 1.00 80.25 541 GLY A C 1
ATOM 4298 O O . GLY A 1 541 ? -2.748 -5.717 -4.393 1.00 80.25 541 GLY A O 1
ATOM 4299 N N . HIS A 1 542 ? -2.500 -3.746 -5.473 1.00 84.00 542 HIS A N 1
ATOM 4300 C CA . HIS A 1 542 ? -1.439 -4.082 -6.408 1.00 84.00 542 HIS A CA 1
ATOM 4301 C C . HIS A 1 542 ? -0.443 -2.924 -6.424 1.00 84.00 542 HIS A C 1
ATOM 4303 O O . HIS A 1 542 ? -0.671 -1.889 -5.801 1.00 84.00 542 HIS A O 1
ATOM 4309 N N . PHE A 1 543 ? 0.673 -3.118 -7.105 1.00 85.38 543 PHE A N 1
ATOM 4310 C CA . PHE A 1 543 ? 1.707 -2.107 -7.235 1.00 85.38 543 PHE A CA 1
ATOM 4311 C C . PHE A 1 543 ? 2.294 -2.178 -8.640 1.00 85.38 543 PHE A C 1
ATOM 4313 O O . PHE A 1 543 ? 2.529 -3.275 -9.153 1.00 85.38 543 PHE A O 1
ATOM 4320 N N . THR A 1 544 ? 2.573 -1.027 -9.238 1.00 83.44 544 THR A N 1
ATOM 4321 C CA . THR A 1 544 ? 3.239 -0.928 -10.532 1.00 83.44 544 THR A CA 1
ATOM 4322 C C . THR A 1 544 ? 4.722 -0.659 -10.337 1.00 83.44 544 THR A C 1
ATOM 4324 O O . THR A 1 544 ? 5.122 0.406 -9.877 1.00 83.44 544 THR A O 1
ATOM 4327 N N . ASN A 1 545 ? 5.577 -1.591 -10.757 1.00 85.19 545 ASN A N 1
ATOM 4328 C CA . ASN A 1 545 ? 7.020 -1.404 -10.655 1.00 85.19 545 ASN A CA 1
ATOM 4329 C C . ASN A 1 545 ? 7.476 -0.154 -11.431 1.00 85.19 545 ASN A C 1
ATOM 4331 O O . ASN A 1 545 ? 7.385 -0.161 -12.655 1.00 85.19 545 ASN A O 1
ATOM 4335 N N . PRO A 1 546 ? 8.057 0.875 -10.783 1.00 79.06 546 PRO A N 1
ATOM 4336 C CA . PRO A 1 546 ? 8.376 2.146 -11.436 1.00 79.06 546 PRO A CA 1
ATOM 4337 C C . PRO A 1 546 ? 9.517 2.012 -12.453 1.00 79.06 546 PRO A C 1
ATOM 4339 O O . PRO A 1 546 ? 9.703 2.854 -13.327 1.00 79.06 546 PRO A O 1
ATOM 4342 N N . LYS A 1 547 ? 10.319 0.942 -12.370 1.00 81.31 547 LYS A N 1
ATOM 4343 C CA . LYS A 1 547 ? 11.393 0.663 -13.332 1.00 81.31 547 LYS A CA 1
ATOM 4344 C C . LYS A 1 547 ? 10.910 -0.141 -14.522 1.00 81.31 547 LYS A C 1
ATOM 4346 O O . LYS A 1 547 ? 11.459 0.044 -15.612 1.00 81.31 547 LYS A O 1
ATOM 4351 N N . THR A 1 548 ? 9.949 -1.044 -14.317 1.00 82.62 548 THR A N 1
ATOM 4352 C CA . THR A 1 548 ? 9.431 -1.895 -15.389 1.00 82.62 548 THR A CA 1
ATOM 4353 C C . THR A 1 548 ? 8.106 -1.433 -15.971 1.00 82.62 548 THR A C 1
ATOM 4355 O O . THR A 1 548 ? 7.795 -1.875 -17.067 1.00 82.62 548 THR A O 1
ATOM 4358 N N . HIS A 1 549 ? 7.346 -0.555 -15.311 1.00 79.56 549 HIS A N 1
ATOM 4359 C CA . HIS A 1 549 ? 5.929 -0.246 -15.578 1.00 79.56 549 HIS A CA 1
ATOM 4360 C C . HIS A 1 549 ? 5.077 -1.514 -15.735 1.00 79.56 549 HIS A C 1
ATOM 4362 O O . HIS A 1 549 ? 4.281 -1.647 -16.666 1.00 79.56 549 HIS A O 1
ATOM 4368 N N . GLU A 1 550 ? 5.351 -2.529 -14.917 1.00 83.12 550 GLU A N 1
ATOM 4369 C CA . GLU A 1 550 ? 4.572 -3.768 -14.869 1.00 83.12 550 GLU A CA 1
ATOM 4370 C C . GLU A 1 550 ? 3.930 -3.909 -13.500 1.00 83.12 550 GLU A C 1
ATOM 4372 O O . GLU A 1 550 ? 4.577 -3.684 -12.475 1.00 83.12 550 GLU A O 1
ATOM 4377 N N . GLU A 1 551 ? 2.664 -4.311 -13.501 1.00 87.12 551 GLU A N 1
ATOM 4378 C CA . GLU A 1 551 ? 1.940 -4.634 -12.284 1.00 87.12 551 GLU A CA 1
ATOM 4379 C C . GLU A 1 551 ? 2.550 -5.880 -11.628 1.00 87.12 551 GLU A C 1
ATOM 4381 O O . GLU A 1 551 ? 2.761 -6.924 -12.255 1.00 87.12 551 GLU A O 1
ATOM 4386 N N . VAL A 1 552 ? 2.850 -5.766 -10.341 1.00 87.19 552 VAL A N 1
ATOM 4387 C CA . VAL A 1 552 ? 3.361 -6.850 -9.515 1.00 87.19 552 VAL A CA 1
ATOM 4388 C C . VAL A 1 552 ? 2.180 -7.551 -8.860 1.00 87.19 552 VAL A C 1
ATOM 4390 O O . VAL A 1 552 ? 1.470 -6.971 -8.043 1.00 87.19 552 VAL A O 1
ATOM 4393 N N . SER A 1 553 ? 2.006 -8.835 -9.176 1.00 85.62 553 SER A N 1
ATOM 4394 C CA . SER A 1 553 ? 1.058 -9.692 -8.463 1.00 85.62 553 SER A CA 1
ATOM 4395 C C . SER A 1 553 ? 1.516 -9.900 -7.021 1.00 85.62 553 SER A C 1
ATOM 4397 O O . SER A 1 553 ? 2.627 -10.378 -6.782 1.00 85.62 553 SER A O 1
ATOM 4399 N N . ILE A 1 554 ? 0.639 -9.597 -6.066 1.00 90.44 554 ILE A N 1
ATOM 4400 C CA . ILE A 1 554 ? 0.944 -9.667 -4.635 1.00 90.44 554 ILE A CA 1
ATOM 4401 C C . ILE A 1 554 ? 0.361 -10.944 -4.044 1.00 90.44 554 ILE A C 1
ATOM 4403 O O . ILE A 1 554 ? -0.823 -11.249 -4.189 1.00 90.44 554 ILE A O 1
ATOM 4407 N N . HIS A 1 555 ? 1.216 -11.698 -3.369 1.00 91.31 555 HIS A N 1
ATOM 4408 C CA . HIS A 1 555 ? 0.872 -12.951 -2.728 1.00 91.31 555 HIS A CA 1
ATOM 4409 C C . HIS A 1 555 ? -0.092 -12.719 -1.548 1.00 91.31 555 HIS A C 1
ATOM 4411 O O . HIS A 1 555 ? 0.103 -11.775 -0.775 1.00 91.31 555 HIS A O 1
ATOM 4417 N N . PRO A 1 556 ? -1.106 -13.583 -1.336 1.00 89.06 556 PRO A N 1
ATOM 4418 C CA . PRO A 1 556 ? -2.072 -13.431 -0.238 1.00 89.06 556 PRO A CA 1
ATOM 4419 C C . PRO A 1 556 ? -1.430 -13.433 1.160 1.00 89.06 556 PRO A C 1
ATOM 4421 O O . PRO A 1 556 ? -1.940 -12.790 2.083 1.00 89.06 556 PRO A O 1
ATOM 4424 N N . ASP A 1 557 ? -0.293 -14.115 1.297 1.00 91.12 557 ASP A N 1
ATOM 4425 C CA . ASP A 1 557 ? 0.522 -14.166 2.517 1.00 91.12 557 ASP A CA 1
ATOM 4426 C C . ASP A 1 557 ? 1.611 -13.086 2.575 1.00 91.12 557 ASP A C 1
ATOM 4428 O O . ASP A 1 557 ? 2.531 -13.200 3.362 1.00 91.12 557 ASP A O 1
ATOM 4432 N N . PHE A 1 558 ? 1.590 -12.029 1.764 1.00 92.88 558 PHE A N 1
ATOM 4433 C CA . PHE A 1 558 ? 2.536 -10.929 1.987 1.00 92.88 558 PHE A CA 1
ATOM 4434 C C . PHE A 1 558 ? 2.123 -10.107 3.218 1.00 92.88 558 PHE A C 1
ATOM 4436 O O . PHE A 1 558 ? 0.946 -9.761 3.368 1.00 92.88 558 PHE A O 1
ATOM 4443 N N . ARG A 1 559 ? 3.068 -9.784 4.111 1.00 92.75 559 ARG A N 1
ATOM 4444 C CA . ARG A 1 559 ? 2.847 -8.864 5.244 1.00 92.75 559 ARG A CA 1
ATOM 4445 C C . ARG A 1 559 ? 4.006 -7.893 5.370 1.00 92.75 559 ARG A C 1
ATOM 4447 O O . ARG A 1 559 ? 5.163 -8.289 5.274 1.00 92.75 559 ARG A O 1
ATOM 4454 N N . LEU A 1 560 ? 3.672 -6.632 5.629 1.00 93.50 560 LEU A N 1
ATOM 4455 C CA . LEU A 1 560 ? 4.640 -5.559 5.798 1.00 93.50 560 LEU A CA 1
ATOM 4456 C C . LEU A 1 560 ? 4.646 -5.079 7.247 1.00 93.50 560 LEU A C 1
ATOM 4458 O O . LEU A 1 560 ? 3.619 -4.662 7.784 1.00 93.50 560 LEU A O 1
ATOM 4462 N N . PHE A 1 561 ? 5.823 -5.086 7.851 1.00 93.88 561 PHE A N 1
ATOM 4463 C CA . PHE A 1 561 ? 6.083 -4.467 9.139 1.00 93.88 561 PHE A CA 1
ATOM 4464 C C . PHE A 1 561 ? 7.117 -3.363 8.964 1.00 93.88 561 PHE A C 1
ATOM 4466 O O . PHE A 1 561 ? 7.976 -3.425 8.086 1.00 93.88 561 PHE A O 1
ATOM 4473 N N . ALA A 1 562 ? 7.046 -2.350 9.814 1.00 92.75 562 ALA A N 1
ATOM 4474 C CA . ALA A 1 562 ? 8.023 -1.277 9.855 1.00 92.75 562 ALA A CA 1
ATOM 4475 C C . ALA A 1 562 ? 8.466 -1.034 11.292 1.00 92.75 562 ALA A C 1
ATOM 4477 O O . ALA A 1 562 ? 7.653 -1.095 12.215 1.00 92.75 562 ALA A O 1
ATOM 4478 N N . THR A 1 563 ? 9.740 -0.716 11.494 1.00 91.00 563 THR A N 1
ATOM 4479 C CA . THR A 1 563 ? 10.231 -0.282 12.805 1.00 91.00 563 THR A CA 1
ATOM 4480 C C . THR A 1 563 ? 10.697 1.164 12.739 1.00 91.00 563 THR A C 1
ATOM 4482 O O . THR A 1 563 ? 11.366 1.589 11.795 1.00 91.00 563 THR A O 1
ATOM 4485 N N . LEU A 1 564 ? 10.329 1.939 13.758 1.00 85.88 564 LEU A N 1
ATOM 4486 C CA . LEU A 1 564 ? 10.715 3.337 13.889 1.00 85.88 564 LEU A CA 1
ATOM 4487 C C . LEU A 1 564 ? 11.309 3.589 15.274 1.00 85.88 564 LEU A C 1
ATOM 4489 O O . LEU A 1 564 ? 10.750 3.187 16.299 1.00 85.88 564 LEU A O 1
ATOM 4493 N N . ASN A 1 565 ? 12.435 4.296 15.298 1.00 76.00 565 ASN A N 1
ATOM 4494 C CA . ASN A 1 565 ? 13.016 4.820 16.526 1.00 76.00 565 ASN A CA 1
ATOM 4495 C C . ASN A 1 565 ? 12.549 6.282 16.697 1.00 76.00 565 ASN A C 1
ATOM 4497 O O . ASN A 1 565 ? 12.838 7.102 15.820 1.00 76.00 565 ASN A O 1
ATOM 4501 N N . PRO A 1 566 ? 11.829 6.630 17.783 1.00 66.31 566 PRO A N 1
ATOM 4502 C CA . PRO A 1 566 ? 11.357 7.992 18.005 1.00 66.31 566 PRO A CA 1
ATOM 4503 C C . PRO A 1 566 ? 12.533 8.958 18.195 1.00 66.31 566 PRO A C 1
ATOM 4505 O O . PRO A 1 566 ? 13.613 8.592 18.670 1.00 66.31 566 PRO A O 1
ATOM 4508 N N . ILE A 1 567 ? 12.336 10.217 17.808 1.00 58.66 567 ILE A N 1
ATOM 4509 C CA . ILE A 1 567 ? 13.362 11.260 17.901 1.00 58.66 567 ILE A CA 1
ATOM 4510 C C . ILE A 1 567 ? 13.358 11.816 19.333 1.00 58.66 567 ILE A C 1
ATOM 4512 O O . ILE A 1 567 ? 12.776 12.863 19.589 1.00 58.66 567 ILE A O 1
ATOM 4516 N N . GLN A 1 568 ? 13.991 11.136 20.290 1.00 47.28 568 GLN A N 1
ATOM 4517 C CA . GLN A 1 568 ? 14.250 11.742 21.602 1.00 47.28 568 GLN A CA 1
ATOM 4518 C C . GLN A 1 568 ? 15.632 12.408 21.639 1.00 47.28 568 GLN A C 1
ATOM 4520 O O . GLN A 1 568 ? 16.649 11.754 21.415 1.00 47.28 568 GLN A O 1
ATOM 4525 N N . GLY A 1 569 ? 15.659 13.701 21.986 1.00 36.47 569 GLY A N 1
ATOM 4526 C CA . GLY A 1 569 ? 16.834 14.368 22.553 1.00 36.47 569 GLY A CA 1
ATOM 4527 C C . GLY A 1 569 ? 17.454 15.483 21.708 1.00 36.47 569 GLY A C 1
ATOM 4528 O O . GLY A 1 569 ? 18.049 15.257 20.657 1.00 36.47 569 GLY A O 1
ATOM 4529 N N . VAL A 1 570 ? 17.384 16.700 22.245 1.00 38.91 570 VAL A N 1
ATOM 4530 C CA . VAL A 1 570 ? 18.159 17.889 21.869 1.00 38.91 570 VAL A CA 1
ATOM 4531 C C . VAL A 1 570 ? 19.659 17.561 21.887 1.00 38.91 570 VAL A C 1
ATOM 4533 O O . VAL A 1 570 ? 20.277 17.634 22.940 1.00 38.91 570 VAL A O 1
ATOM 4536 N N . THR A 1 571 ? 20.239 17.130 20.761 1.00 31.64 571 THR A N 1
ATOM 4537 C CA . THR A 1 571 ? 21.659 17.295 20.346 1.00 31.64 571 THR A CA 1
ATOM 4538 C C . THR A 1 571 ? 21.968 16.442 19.109 1.00 31.64 571 THR A C 1
ATOM 4540 O O . THR A 1 571 ? 22.733 15.486 19.154 1.00 31.64 571 THR A O 1
ATOM 4543 N N . ARG A 1 572 ? 21.378 16.794 17.967 1.00 28.75 572 ARG A N 1
ATOM 4544 C CA . ARG A 1 572 ? 21.994 16.726 16.627 1.00 28.75 572 ARG A CA 1
ATOM 4545 C C . ARG A 1 572 ? 20.931 17.136 15.627 1.00 28.75 572 ARG A C 1
ATOM 4547 O O . ARG A 1 572 ? 19.857 16.548 15.578 1.00 28.75 572 ARG A O 1
ATOM 4554 N N . LEU A 1 573 ? 21.245 18.182 14.873 1.00 32.41 573 LEU A N 1
ATOM 4555 C CA . LEU A 1 573 ? 20.479 18.620 13.718 1.00 32.41 573 LEU A CA 1
ATOM 4556 C C . LEU A 1 573 ? 20.048 17.409 12.883 1.00 32.41 573 LEU A C 1
ATOM 4558 O O . LEU A 1 573 ? 20.840 16.503 12.620 1.00 32.41 573 LEU A O 1
ATOM 4562 N N . SER A 1 574 ? 18.775 17.439 12.514 1.00 36.50 574 SER A N 1
ATOM 4563 C CA . SER A 1 574 ? 18.000 16.552 11.651 1.00 36.50 574 SER A CA 1
ATOM 4564 C C . SER A 1 574 ? 18.593 16.431 10.241 1.00 36.50 574 SER A C 1
ATOM 4566 O O . SER A 1 574 ? 17.980 16.802 9.246 1.00 36.50 574 SER A O 1
ATOM 4568 N N . LEU A 1 575 ? 19.810 15.909 10.140 1.00 33.47 575 LEU A N 1
ATOM 4569 C CA . LEU A 1 575 ? 20.435 15.570 8.871 1.00 33.47 575 LEU A CA 1
ATOM 4570 C C . LEU A 1 575 ? 20.007 14.146 8.496 1.00 33.47 575 LEU A C 1
ATOM 4572 O O . LEU A 1 575 ? 20.530 13.172 9.033 1.00 33.47 575 LEU A O 1
ATOM 4576 N N . GLY A 1 576 ? 19.020 14.043 7.601 1.00 40.06 576 GLY A N 1
ATOM 4577 C CA . GLY A 1 576 ? 18.694 12.805 6.880 1.00 40.06 576 GLY A CA 1
ATOM 4578 C C . GLY A 1 576 ? 17.562 11.935 7.437 1.00 40.06 576 GLY A C 1
ATOM 4579 O O . GLY A 1 576 ? 17.440 10.796 7.005 1.00 40.06 576 GLY A O 1
ATOM 4580 N N . ARG A 1 577 ? 16.739 12.419 8.380 1.00 44.25 577 ARG A N 1
ATOM 4581 C CA . ARG A 1 577 ? 15.511 11.712 8.798 1.00 44.25 577 ARG A CA 1
ATOM 4582 C C . ARG A 1 577 ? 14.299 12.321 8.100 1.00 44.25 577 ARG A C 1
ATOM 4584 O O . ARG A 1 577 ? 14.006 13.495 8.324 1.00 44.25 577 ARG A O 1
ATOM 4591 N N . ASN A 1 578 ? 13.590 11.524 7.310 1.00 42.97 578 ASN A N 1
ATOM 4592 C CA . ASN A 1 578 ? 12.321 11.927 6.722 1.00 42.97 578 ASN A CA 1
ATOM 4593 C C . ASN A 1 578 ? 11.247 11.972 7.815 1.00 42.97 578 ASN A C 1
ATOM 4595 O O . ASN A 1 578 ? 11.148 11.075 8.655 1.00 42.97 578 ASN A O 1
ATOM 4599 N N . THR A 1 579 ? 10.446 13.037 7.812 1.00 43.12 579 THR A N 1
ATOM 4600 C CA . THR A 1 579 ? 9.183 13.037 8.556 1.00 43.12 579 THR A CA 1
ATOM 4601 C C . THR A 1 579 ? 8.200 12.213 7.741 1.00 43.12 579 THR A C 1
ATOM 4603 O O . THR A 1 579 ? 7.965 12.519 6.575 1.00 43.12 579 THR A O 1
ATOM 4606 N N . LEU A 1 580 ? 7.688 11.123 8.313 1.00 41.53 580 LEU A N 1
ATOM 4607 C CA . LEU A 1 580 ? 6.680 10.330 7.621 1.00 41.53 580 LEU A CA 1
ATOM 4608 C C . LEU A 1 580 ? 5.392 11.161 7.492 1.00 41.53 580 LEU A C 1
ATOM 4610 O O . LEU A 1 580 ? 5.002 11.818 8.468 1.00 41.53 580 LEU A O 1
ATOM 4614 N N . PRO A 1 581 ? 4.738 11.170 6.317 1.00 34.47 581 PRO A N 1
ATOM 4615 C CA . PRO A 1 581 ? 3.389 11.705 6.206 1.00 34.47 581 PRO A CA 1
ATOM 4616 C C . PRO A 1 581 ? 2.436 10.910 7.112 1.00 34.47 581 PRO A C 1
ATOM 4618 O O . PRO A 1 581 ? 2.694 9.751 7.437 1.00 34.47 581 PRO A O 1
ATOM 4621 N N . ALA A 1 582 ? 1.394 11.594 7.587 1.00 32.09 582 ALA A N 1
ATOM 4622 C CA . ALA A 1 582 ? 0.440 11.067 8.564 1.00 32.09 582 ALA A CA 1
ATOM 4623 C C . ALA A 1 582 ? -0.520 10.035 7.968 1.00 32.09 582 ALA A C 1
ATOM 4625 O O . ALA A 1 582 ? -0.901 10.218 6.789 1.00 32.09 582 ALA A O 1
#

Sequence (582 aa):
MVNGEVVVTQPILGQVDKEALENLRIILNPDTIRNLIDLMFFTSSDKLNTVFLLGPTATGKTSIIRYLSALAGKRFLRVQVNSQTDELDLLGHFMPKGLSISYEQAVAIIREHIETNQISKLQYALSLVLPDNQKQRALDDAGFAKRQIESALYLKKEQSDFIRSIGHILLHGISGVDLVFKKAHFLESLERGDWILLDEINLAREESLGIIYGLLTRGYLDFNGERIYLKANNGMLFAAGNPSSDAGRQLFSEALENRFQVFYTPPMKHSQQAAILFGKYPIEGIGFADIEALVELNSALDRIMQAYRFEGFENERPYPFTIRNMENILQNTIKRLSQSQNTLTPQEALLKEIFIEYNDILKRSPKNTPLLIDHIKASFKNDIEIPGINLGFTEEGSSFDGISLPQPEVVPSNKSLIPTKDMVDLILTEQTLDDTRAILYGFNNKRRPVMLLGQTAGGKTDTVANTARILNWQYRSENLRDTPLSSLIGTYQRDHNTGILSFKEGILIEAMKNGYCLVLEEINFMDTGLLEVISEWIDEGHFTNPKTHEEVSIHPDFRLFATLNPIQGVTRLSLGRNTLPA

pLDDT: mean 80.59, std 13.76, range [26.56, 97.25]